Protein 3BC9 (pdb70)

Solvent-accessible surface area: 23347 Å² total; per-residue (Å²): 123,20,108,50,97,98,14,121,13,67,82,26,22,36,15,52,89,119,46,86,68,0,35,0,26,0,35,28,65,10,96,133,11,66,110,33,20,0,14,7,32,54,90,122,49,77,49,150,53,32,74,101,77,51,105,42,43,84,0,26,0,53,92,25,94,4,81,39,10,18,2,1,88,0,38,9,57,2,29,2,95,144,107,59,129,43,137,18,116,2,20,6,4,0,60,22,60,122,56,10,143,11,71,133,175,93,26,26,113,2,5,0,1,0,0,0,78,17,1,53,62,63,127,36,32,105,121,36,85,67,3,31,49,0,0,60,14,0,19,116,32,0,72,86,1,33,158,20,9,4,30,2,0,8,0,0,1,0,3,0,2,88,48,3,77,150,16,12,2,30,9,0,3,0,2,13,0,0,1,60,20,100,10,68,80,16,70,57,5,14,3,0,48,19,44,47,0,66,82,0,1,90,22,0,50,123,38,124,1,104,0,17,1,0,0,0,3,2,4,10,39,17,10,51,90,27,44,71,16,57,1,19,133,125,6,168,39,49,59,30,90,134,0,54,0,104,0,0,0,68,5,89,33,7,135,43,82,87,13,136,41,74,5,63,6,107,8,0,0,0,7,48,88,4,37,117,45,121,87,88,16,32,2,10,2,51,156,31,60,47,7,137,16,58,47,236,75,49,2,28,76,81,10,3,0,2,6,8,70,32,128,54,0,18,84,14,1,18,77,0,0,48,22,0,0,66,104,12,54,0,10,0,0,2,1,14,7,1,34,26,4,1,48,90,4,1,45,94,0,1,43,26,0,32,124,48,28,168,72,125,5,20,0,5,0,16,0,66,10,82,80,42,92,54,0,57,18,3,5,89,49,10,52,11,118,51,0,68,0,6,0,1,6,0,4,43,23,2,47,68,2,22,138,33,13,124,0,22,75,0,91,112,14,4,0,1,33,10,110,59,31,47,119,59,0,0,2,3,0,2,4,3,19,0,10,30,82,148,58,45,149,37,65,25,3,148,12,22,16,48,0,1,0,0,1,2,0,0,7,38,61,15,15,1,2,0,1,0,0,0,6,29,19,111,135,21,86,136,13,0,38,34,0,2,38,0,10,64,52,2,0,4,12,74,30,72,46,11,140,48,27,50,41,55,3,0,0,5,0,11,22,4,45,139,130,19,93,17,4,0,1,0,0,0,1,0,9,6,101,87,54,70,80,17,34,32,134,2,35,1,90,30,71,103,29,66,1,7,0,11,1,7,23,5,62,76,41,10,96,5,48,87,117,0,70,2,61,0,39,0,30,38,27,84,93,81,0,11,0,0,0,0,3,20,170

InterPro domains:
  IPR006047 Glycosyl hydrolase family 13, catalytic domain [PF00128] (181-505)
  IPR006047 Glycosyl hydrolase family 13, catalytic domain [SM00642] (147-525)
  IPR013780 Glycosyl hydrolase, all-beta [G3DSA:2.60.40.1180] (532-623)
  IPR014755 Copper resistance protein CopC/internalin, immunoglobulin-like [G3DSA:2.60.40.1220] (41-133)
  IPR015237 Alpha-amylase C-terminal, prokaryotic [PF09154] (567-619)
  IPR017853 Glycoside hydrolase superfamily [SSF51445] (147-510)

Structure (mmCIF, N/CA/C/O backbone):
data_3BC9
#
_entry.id   3BC9
#
_cell.length_a   227.850
_cell.length_b   77.240
_cell.length_c   50.380
_cell.angle_alpha   90.00
_cell.angle_beta   98.63
_cell.angle_gamma   90.00
#
_symmetry.space_group_name_H-M   'C 1 2 1'
#
loop_
_entity.id
_entity.type
_entity.pdbx_description
1 polymer 'Alpha amylase, catalytic region'
2 branched alpha-D-quinovopyranose-(1-4)-alpha-D-glucopyranose
3 branched 4,6-dideoxy-alpha-D-xylo-hexopyranose-(1-4)-alpha-D-glucopyranose
4 branched 4,6-dideoxy-alpha-D-xylo-hexopyranose-(1-4)-alpha-D-glucopyranose-(1-4)-beta-D-glucopyranose
5 branched 4,6-dideoxy-4-{[(1S,4R,5S,6S)-4,5,6-trihydroxy-3-(hydroxymethyl)cyclohex-2-en-1-yl]amino}-alpha-D-glucopyranose-(1-4)-alpha-D-glucopyranose-(1-4)-alpha-D-glucopyranose
6 non-polymer 'CALCIUM ION'
7 non-polymer 'SODIUM ION'
8 non-polymer 6-AMINO-4-HYDROXYMETHYL-CYCLOHEX-4-ENE-1,2,3-TRIOL
9 non-polymer alpha-D-glucopyranose
10 water water
#
loop_
_atom_site.group_PDB
_atom_site.id
_atom_site.type_symbol
_atom_site.label_atom_id
_atom_site.label_alt_id
_atom_site.label_comp_id
_atom_site.label_asym_id
_atom_site.label_entity_id
_atom_site.label_seq_id
_atom_site.pdbx_PDB_ins_code
_atom_site.Cartn_x
_atom_site.Cartn_y
_atom_site.Cartn_z
_atom_site.occupancy
_atom_site.B_iso_or_equiv
_atom_site.auth_seq_id
_atom_site.auth_comp_id
_atom_site.auth_asym_id
_atom_site.auth_atom_id
_atom_site.pdbx_PDB_model_num
ATOM 1 N N . SER A 1 15 ? -8.030 14.654 27.763 1.00 30.11 15 SER A N 1
ATOM 2 C CA . SER A 1 15 ? -8.206 13.240 27.417 1.00 28.43 15 SER A CA 1
ATOM 3 C C . SER A 1 15 ? -7.358 12.353 28.324 1.00 25.66 15 SER A C 1
ATOM 4 O O . SER A 1 15 ? -6.315 12.784 28.768 1.00 25.70 15 SER A O 1
ATOM 7 N N . LEU A 1 16 ? -7.842 11.138 28.598 1.00 24.36 16 LEU A N 1
ATOM 8 C CA . LEU A 1 16 ? -7.142 10.175 29.457 1.00 22.43 16 LEU A CA 1
ATOM 9 C C . LEU A 1 16 ? -6.337 9.203 28.542 1.00 22.55 16 LEU A C 1
ATOM 10 O O . LEU A 1 16 ? -6.904 8.474 27.742 1.00 23.55 16 LEU A O 1
ATOM 15 N N . PHE A 1 17 ? -5.029 9.156 28.744 1.00 21.58 17 PHE A N 1
ATOM 16 C CA . PHE A 1 17 ? -4.163 8.261 28.045 1.00 20.59 17 PHE A CA 1
ATOM 17 C C . PHE A 1 17 ? -2.965 7.994 28.925 1.00 20.76 17 PHE A C 1
ATOM 18 O O . PHE A 1 17 ? -2.713 8.724 29.910 1.00 20.86 17 PHE A O 1
ATOM 26 N N . LEU A 1 18 ? -2.204 6.964 28.551 1.00 19.35 18 LEU A N 1
ATOM 27 C CA . LEU A 1 18 ? -0.976 6.649 29.261 1.00 19.03 18 LEU A CA 1
ATOM 28 C C . LEU A 1 18 ? 0.152 7.489 28.678 1.00 19.84 18 LEU A C 1
ATOM 29 O O . LEU A 1 18 ? 0.415 7.419 27.479 1.00 20.72 18 LEU A O 1
ATOM 34 N N . ILE A 1 19 ? 0.830 8.266 29.503 1.00 19.50 19 ILE A N 1
ATOM 35 C CA . ILE A 1 19 ? 1.961 9.058 29.078 1.00 22.41 19 ILE A CA 1
ATOM 36 C C . ILE A 1 19 ? 3.213 8.215 28.938 1.00 23.84 19 ILE A C 1
ATOM 37 O O . ILE A 1 19 ? 3.947 8.287 27.927 1.00 25.93 19 ILE A O 1
ATOM 42 N N . GLU A 1 20 ? 3.516 7.443 29.959 1.00 23.69 20 GLU A N 1
ATOM 43 C CA . GLU A 1 20 ? 4.655 6.586 29.923 1.00 24.58 20 GLU A CA 1
ATOM 44 C C . GLU A 1 20 ? 4.524 5.499 30.980 1.00 22.42 20 GLU A C 1
ATOM 45 O O . GLU A 1 20 ? 3.637 5.529 31.846 1.00 21.96 20 GLU A O 1
ATOM 51 N N . SER A 1 21 ? 5.353 4.478 30.837 1.00 22.34 21 SER A N 1
ATOM 52 C CA . SER A 1 21 ? 5.456 3.410 31.821 1.00 21.49 21 SER A CA 1
ATOM 53 C C . SER A 1 21 ? 6.885 3.030 32.060 1.00 22.90 21 SER A C 1
ATOM 54 O O . SER A 1 21 ? 7.725 3.207 31.161 1.00 22.51 21 SER A O 1
ATOM 57 N N . GLU A 1 22 ? 7.151 2.504 33.268 1.00 22.43 22 GLU A N 1
ATOM 58 C CA . GLU A 1 22 ? 8.452 1.938 33.628 1.00 24.06 22 GLU A CA 1
ATOM 59 C C . GLU A 1 22 ? 8.140 0.550 34.109 1.00 23.59 22 GLU A C 1
ATOM 60 O O . GLU A 1 22 ? 7.542 0.405 35.159 1.00 23.44 22 GLU A O 1
ATOM 66 N N . PRO A 1 23 ? 8.517 -0.487 33.357 1.00 22.98 23 PRO A N 1
ATOM 67 C CA . PRO A 1 23 ? 9.247 -0.455 32.078 1.00 22.89 23 PRO A CA 1
ATOM 68 C C . PRO A 1 23 ? 8.352 0.009 30.939 1.00 22.78 23 PRO A C 1
ATOM 69 O O . PRO A 1 23 ? 7.102 -0.025 31.041 1.00 20.63 23 PRO A O 1
ATOM 73 N N . SER A 1 24 ? 8.981 0.435 29.855 1.00 23.11 24 SER A N 1
ATOM 74 C CA . SER A 1 24 ? 8.256 0.739 28.641 1.00 22.78 24 SER A CA 1
ATOM 75 C C . SER A 1 24 ? 7.777 -0.526 27.985 1.00 20.92 24 SER A C 1
ATOM 76 O O . SER A 1 24 ? 8.429 -1.566 28.087 1.00 21.21 24 SER A O 1
ATOM 79 N N . THR A 1 25 ? 6.654 -0.468 27.280 1.00 19.72 25 THR A N 1
ATOM 80 C CA . THR A 1 25 ? 6.203 -1.668 26.631 1.00 19.20 25 THR A CA 1
ATOM 81 C C . THR A 1 25 ? 7.283 -2.184 25.666 1.00 19.78 25 THR A C 1
ATOM 82 O O . THR A 1 25 ? 7.935 -1.388 24.976 1.00 21.69 25 THR A O 1
ATOM 86 N N . GLY A 1 26 ? 7.427 -3.492 25.646 1.00 17.92 26 GLY A N 1
ATOM 87 C CA . GLY A 1 26 ? 8.416 -4.129 24.815 1.00 19.05 26 GLY A CA 1
ATOM 88 C C . GLY A 1 26 ? 9.778 -4.301 25.452 1.00 18.89 26 GLY A C 1
ATOM 89 O O . GLY A 1 26 ? 10.652 -4.973 24.871 1.00 20.84 26 GLY A O 1
ATOM 90 N N . ALA A 1 27 ? 9.986 -3.755 26.628 1.00 16.86 27 ALA A N 1
ATOM 91 C CA . ALA A 1 27 ? 11.278 -3.900 27.308 1.00 16.95 27 ALA A CA 1
ATOM 92 C C . ALA A 1 27 ? 11.668 -5.265 27.752 1.00 16.79 27 ALA A C 1
ATOM 93 O O . ALA A 1 27 ? 10.820 -6.066 27.988 1.00 17.72 27 ALA A O 1
ATOM 95 N N . SER A 1 28 ? 12.982 -5.538 27.872 1.00 15.81 28 SER A N 1
ATOM 96 C CA . SER A 1 28 ? 13.471 -6.680 28.620 1.00 16.05 28 SER A CA 1
ATOM 97 C C . SER A 1 28 ? 13.964 -6.193 29.992 1.00 17.41 28 SER A C 1
ATOM 98 O O . SER A 1 28 ? 14.679 -5.200 30.101 1.00 20.07 28 SER A O 1
ATOM 101 N N . VAL A 1 29 ? 13.518 -6.895 31.030 1.00 15.72 29 VAL A N 1
ATOM 102 C CA . VAL A 1 29 ? 13.747 -6.464 32.418 1.00 15.71 29 VAL A CA 1
ATOM 103 C C . VAL A 1 29 ? 14.371 -7.575 33.234 1.00 15.48 29 VAL A C 1
ATOM 104 O O . VAL A 1 29 ? 14.274 -8.744 32.943 1.00 15.42 29 VAL A O 1
ATOM 108 N N . SER A 1 30 ? 15.037 -7.184 34.313 1.00 16.76 30 SER A N 1
ATOM 109 C CA . SER A 1 30 ? 15.566 -8.137 35.259 1.00 16.98 30 SER A CA 1
ATOM 110 C C . SER A 1 30 ? 14.454 -8.807 36.051 1.00 16.89 30 SER A C 1
ATOM 111 O O . SER A 1 30 ? 13.462 -8.177 36.377 1.00 17.20 30 SER A O 1
ATOM 114 N N . LYS A 1 31 ? 14.643 -10.068 36.384 1.00 15.01 31 LYS A N 1
ATOM 115 C CA . LYS A 1 31 ? 13.699 -10.749 37.318 1.00 17.50 31 LYS A CA 1
ATOM 116 C C . LYS A 1 31 ? 13.640 -10.064 38.680 1.00 17.48 31 LYS A C 1
ATOM 117 O O . LYS A 1 31 ? 12.688 -10.274 39.428 1.00 17.31 31 LYS A O 1
ATOM 123 N N . ASN A 1 32 ? 14.635 -9.246 38.999 1.00 17.24 32 ASN A N 1
ATOM 124 C CA . ASN A 1 32 ? 14.652 -8.496 40.249 1.00 18.54 32 ASN A CA 1
ATOM 125 C C . ASN A 1 32 ? 13.751 -7.292 40.249 1.00 18.14 32 ASN A C 1
ATOM 126 O O . ASN A 1 32 ? 13.573 -6.633 41.277 1.00 18.76 32 ASN A O 1
ATOM 131 N N . LEU A 1 33 ? 13.114 -6.980 39.114 1.00 18.12 33 LEU A N 1
ATOM 132 C CA . LEU A 1 33 ? 12.224 -5.818 39.046 1.00 18.51 33 LEU A CA 1
ATOM 133 C C . LEU A 1 33 ? 11.132 -5.971 40.118 1.00 17.52 33 LEU A C 1
ATOM 134 O O . LEU A 1 33 ? 10.566 -7.038 40.257 1.00 18.14 33 LEU A O 1
ATOM 139 N N . THR A 1 34 ? 10.897 -4.931 40.911 1.00 17.76 34 THR A N 1
ATOM 140 C CA . THR A 1 34 ? 9.873 -5.048 42.005 1.00 18.57 34 THR A CA 1
ATOM 141 C C . THR A 1 34 ? 8.606 -4.276 41.737 1.00 19.03 34 THR A C 1
ATOM 142 O O . THR A 1 34 ? 7.575 -4.587 42.353 1.00 20.07 34 THR A O 1
ATOM 146 N N . GLU A 1 35 ? 8.621 -3.295 40.839 1.00 18.68 35 GLU A N 1
ATOM 147 C CA . GLU A 1 35 ? 7.390 -2.565 40.584 1.00 18.80 35 GLU A CA 1
ATOM 148 C C . GLU A 1 35 ? 7.299 -2.119 39.125 1.00 17.89 35 GLU A C 1
ATOM 149 O O . GLU A 1 35 ? 8.302 -1.988 38.452 1.00 19.33 35 GLU A O 1
ATOM 155 N N . ILE A 1 36 ? 6.070 -1.949 38.663 1.00 16.42 36 ILE A N 1
ATOM 156 C CA . ILE A 1 36 ? 5.731 -1.370 37.380 1.00 17.26 36 ILE A CA 1
ATOM 157 C C . ILE A 1 36 ? 5.074 -0.047 37.725 1.00 18.46 36 ILE A C 1
ATOM 158 O O . ILE A 1 36 ? 4.193 0.000 38.581 1.00 19.59 36 ILE A O 1
ATOM 163 N N . ILE A 1 37 ? 5.491 1.016 37.044 1.00 18.81 37 ILE A N 1
ATOM 164 C CA . ILE A 1 37 ? 4.934 2.354 37.209 1.00 20.23 37 ILE A CA 1
ATOM 165 C C . ILE A 1 37 ? 4.206 2.745 35.921 1.00 19.60 37 ILE A C 1
ATOM 166 O O . ILE A 1 37 ? 4.800 2.687 34.849 1.00 19.79 37 ILE A O 1
ATOM 171 N N . LEU A 1 38 ? 2.926 3.097 36.062 1.00 18.44 38 LEU A N 1
ATOM 172 C CA . LEU A 1 38 ? 2.122 3.657 34.963 1.00 19.57 38 LEU A CA 1
ATOM 173 C C . LEU A 1 38 ? 1.881 5.145 35.277 1.00 19.46 38 LEU A C 1
ATOM 174 O O . LEU A 1 38 ? 1.474 5.511 36.386 1.00 19.99 38 LEU A O 1
ATOM 179 N N . ILE A 1 39 ? 2.098 6.020 34.307 1.00 19.81 39 ILE A N 1
ATOM 180 C CA . ILE A 1 39 ? 1.884 7.425 34.443 1.00 20.93 39 ILE A CA 1
ATOM 181 C C . ILE A 1 39 ? 0.828 7.809 33.428 1.00 20.11 39 ILE A C 1
ATOM 182 O O . ILE A 1 39 ? 1.043 7.661 32.218 1.00 20.60 39 ILE A O 1
ATOM 187 N N . PHE A 1 40 ? -0.287 8.325 33.930 1.00 20.38 40 PHE A N 1
ATOM 188 C CA . PHE A 1 40 ? -1.428 8.759 33.138 1.00 20.17 40 PHE A CA 1
ATOM 189 C C . PHE A 1 40 ? -1.517 10.270 32.991 1.00 20.86 40 PHE A C 1
ATOM 190 O O . PHE A 1 40 ? -0.910 11.032 33.742 1.00 21.47 40 PHE A O 1
ATOM 198 N N . SER A 1 41 ? -2.297 10.695 32.006 1.00 20.65 41 SER A N 1
ATOM 199 C CA . SER A 1 41 ? -2.423 12.097 31.666 1.00 21.88 41 SER A CA 1
ATOM 200 C C . SER A 1 41 ? -3.243 12.875 32.685 1.00 22.86 41 SER A C 1
ATOM 201 O O . SER A 1 41 ? -3.117 14.106 32.759 1.00 25.44 41 SER A O 1
ATOM 204 N N . ASN A 1 42 ? -4.123 12.195 33.413 1.00 21.93 42 ASN A N 1
ATOM 205 C CA . ASN A 1 42 ? -4.977 12.817 34.449 1.00 23.55 42 ASN A CA 1
ATOM 206 C C . ASN A 1 42 ? -4.822 12.024 35.743 1.00 22.47 42 ASN A C 1
ATOM 207 O O . ASN A 1 42 ? -4.388 10.855 35.751 1.00 23.35 42 ASN A O 1
ATOM 212 N N . ASP A 1 43 ? -5.192 12.654 36.858 1.00 21.89 43 ASP A N 1
ATOM 213 C CA . ASP A 1 43 ? -5.213 11.971 38.115 1.00 22.93 43 ASP A CA 1
ATOM 214 C C . ASP A 1 43 ? -6.214 10.818 38.053 1.00 21.30 43 ASP A C 1
ATOM 215 O O . ASP A 1 43 ? -7.277 10.928 37.454 1.00 23.45 43 ASP A O 1
ATOM 220 N N . ILE A 1 44 ? -5.897 9.737 38.721 1.00 21.50 44 ILE A N 1
ATOM 221 C CA . ILE A 1 44 ? -6.673 8.499 38.677 1.00 21.49 44 ILE A CA 1
ATOM 222 C C . ILE A 1 44 ? -7.459 8.354 39.973 1.00 21.73 44 ILE A C 1
ATOM 223 O O . ILE A 1 44 ? -6.902 8.491 41.066 1.00 24.09 44 ILE A O 1
ATOM 228 N N . ASN A 1 45 ? -8.758 8.082 39.834 1.00 22.80 45 ASN A N 1
ATOM 229 C CA . ASN A 1 45 ? -9.643 7.886 40.946 1.00 23.50 45 ASN A CA 1
ATOM 230 C C . ASN A 1 45 ? -9.694 6.422 41.333 1.00 23.02 45 ASN A C 1
ATOM 231 O O . ASN A 1 45 ? -9.643 6.103 42.521 1.00 25.74 45 ASN A O 1
ATOM 236 N N . LYS A 1 46 ? -9.783 5.512 40.356 1.00 23.07 46 LYS A N 1
ATOM 237 C CA . LYS A 1 46 ? -9.916 4.075 40.644 1.00 23.68 46 LYS A CA 1
ATOM 238 C C . LYS A 1 46 ? -9.102 3.257 39.629 1.00 22.01 46 LYS A C 1
ATOM 239 O O . LYS A 1 46 ? -9.063 3.585 38.455 1.00 21.95 46 LYS A O 1
ATOM 245 N N . VAL A 1 47 ? -8.508 2.175 40.100 1.00 22.29 47 VAL A N 1
ATOM 246 C CA . VAL A 1 47 ? -8.092 1.104 39.245 1.00 22.37 47 VAL A CA 1
ATOM 247 C C . VAL A 1 47 ? -9.173 0.055 39.308 1.00 23.45 47 VAL A C 1
ATOM 248 O O . VAL A 1 47 ? -9.375 -0.607 40.351 1.00 25.62 47 VAL A O 1
ATOM 252 N N . SER A 1 48 ? -9.947 -0.067 38.244 1.00 22.82 48 SER A N 1
ATOM 253 C CA . SER A 1 48 ? -11.055 -0.991 38.210 1.00 23.96 48 SER A CA 1
ATOM 254 C C . SER A 1 48 ? -10.643 -2.445 38.038 1.00 23.41 48 SER A C 1
ATOM 255 O O . SER A 1 48 ? -11.174 -3.322 38.720 1.00 22.54 48 SER A O 1
ATOM 258 N N . GLN A 1 49 ? -9.622 -2.662 37.180 1.00 19.79 49 GLN A N 1
ATOM 259 C CA . GLN A 1 49 ? -9.209 -4.012 36.830 1.00 21.06 49 GLN A CA 1
ATOM 260 C C . GLN A 1 49 ? -7.719 -3.961 36.605 1.00 19.55 49 GLN A C 1
ATOM 261 O O . GLN A 1 49 ? -7.227 -2.984 36.100 1.00 18.60 49 GLN A O 1
ATOM 267 N N . LEU A 1 50 ? -7.043 -5.028 37.025 1.00 19.44 50 LEU A N 1
ATOM 268 C CA . LEU A 1 50 ? -5.583 -5.121 36.882 1.00 19.43 50 LEU A CA 1
ATOM 269 C C . LEU A 1 50 ? -5.198 -6.552 36.869 1.00 18.58 50 LEU A C 1
ATOM 270 O O . LEU A 1 50 ? -5.610 -7.295 37.751 1.00 19.14 50 LEU A O 1
ATOM 275 N N . ALA A 1 51 ? -4.374 -6.956 35.908 1.00 16.34 51 ALA A N 1
ATOM 276 C CA . ALA A 1 51 ? -3.887 -8.338 35.866 1.00 16.12 51 ALA A CA 1
ATOM 277 C C . ALA A 1 51 ? -2.469 -8.314 35.318 1.00 15.08 51 ALA A C 1
ATOM 278 O O . ALA A 1 51 ? -2.149 -7.509 34.436 1.00 17.79 51 ALA A O 1
ATOM 280 N N . LEU A 1 52 ? -1.638 -9.160 35.884 1.00 16.16 52 LEU A N 1
ATOM 281 C CA . LEU A 1 52 ? -0.285 -9.457 35.328 1.00 15.12 52 LEU A CA 1
ATOM 282 C C . LEU A 1 52 ? -0.348 -10.864 34.870 1.00 16.15 52 LEU A C 1
ATOM 283 O O . LEU A 1 52 ? -0.478 -11.787 35.663 1.00 17.60 52 LEU A O 1
ATOM 288 N N . THR A 1 53 ? -0.253 -11.051 33.561 1.00 16.68 53 THR A N 1
ATOM 289 C CA . THR A 1 53 ? -0.462 -12.313 32.967 1.00 16.36 53 THR A CA 1
ATOM 290 C C . THR A 1 53 ? 0.816 -12.883 32.367 1.00 16.57 53 THR A C 1
ATOM 291 O O . THR A 1 53 ? 1.431 -12.212 31.575 1.00 17.31 53 THR A O 1
ATOM 295 N N . ASP A 1 54 ? 1.133 -14.099 32.744 1.00 18.63 54 ASP A N 1
ATOM 296 C CA . ASP A 1 54 ? 2.168 -14.896 32.082 1.00 19.49 54 ASP A CA 1
ATOM 297 C C . ASP A 1 54 ? 1.585 -15.398 30.781 1.00 20.41 54 ASP A C 1
ATOM 298 O O . ASP A 1 54 ? 0.646 -16.225 30.760 1.00 21.28 54 ASP A O 1
ATOM 303 N N . LEU A 1 55 ? 2.123 -14.892 29.678 1.00 20.38 55 LEU A N 1
ATOM 304 C CA . LEU A 1 55 ? 1.536 -15.126 28.369 1.00 21.05 55 LEU A CA 1
ATOM 305 C C . LEU A 1 55 ? 1.823 -16.452 27.780 1.00 22.89 55 LEU A C 1
ATOM 306 O O . LEU A 1 55 ? 1.139 -16.853 26.826 1.00 26.00 55 LEU A O 1
ATOM 311 N N . ILE A 1 56 ? 2.774 -17.175 28.314 1.00 23.25 56 ILE A N 1
ATOM 312 C CA . ILE A 1 56 ? 3.119 -18.456 27.751 1.00 26.13 56 ILE A CA 1
ATOM 313 C C . ILE A 1 56 ? 2.175 -19.506 28.332 1.00 27.31 56 ILE A C 1
ATOM 314 O O . ILE A 1 56 ? 1.649 -20.367 27.590 1.00 29.68 56 ILE A O 1
ATOM 319 N N . THR A 1 57 ? 1.920 -19.423 29.632 1.00 28.29 57 THR A N 1
ATOM 320 C CA . THR A 1 57 ? 0.995 -20.364 30.297 1.00 29.40 57 THR A CA 1
ATOM 321 C C . THR A 1 57 ? -0.442 -19.864 30.359 1.00 28.88 57 THR A C 1
ATOM 322 O O . THR A 1 57 ? -1.342 -20.621 30.760 1.00 29.66 57 THR A O 1
ATOM 326 N N . ASP A 1 58 ? -0.662 -18.610 29.997 1.00 26.93 58 ASP A N 1
ATOM 327 C CA . ASP A 1 58 ? -1.951 -17.960 30.078 1.00 28.02 58 ASP A CA 1
ATOM 328 C C . ASP A 1 58 ? -2.497 -17.986 31.505 1.00 28.27 58 ASP A C 1
ATOM 329 O O . ASP A 1 58 ? -3.649 -18.394 31.743 1.00 30.14 58 ASP A O 1
ATOM 334 N N . SER A 1 59 ? -1.677 -17.541 32.444 1.00 26.16 59 SER A N 1
ATOM 335 C CA . SER A 1 59 ? -2.049 -17.515 33.876 1.00 26.61 59 SER A CA 1
ATOM 336 C C . SER A 1 59 ? -1.913 -16.118 34.455 1.00 24.18 59 SER A C 1
ATOM 337 O O . SER A 1 59 ? -0.869 -15.471 34.285 1.00 23.50 59 SER A O 1
ATOM 340 N N . ASP A 1 60 ? -2.918 -15.659 35.211 1.00 22.36 60 ASP A N 1
ATOM 341 C CA . ASP A 1 60 ? -2.834 -14.383 35.891 1.00 22.15 60 ASP A CA 1
ATOM 342 C C . ASP A 1 60 ? -2.122 -14.620 37.232 1.00 21.42 60 ASP A C 1
ATOM 343 O O . ASP A 1 60 ? -2.460 -15.519 37.960 1.00 22.81 60 ASP A O 1
ATOM 348 N N A ILE A 1 61 ? -1.175 -13.763 37.562 0.50 20.73 61 ILE A N 1
ATOM 349 N N B ILE A 1 61 ? -1.128 -13.798 37.538 0.50 20.67 61 ILE A N 1
ATOM 350 C CA A ILE A 1 61 ? -0.412 -13.880 38.802 0.50 20.71 61 ILE A CA 1
ATOM 351 C CA B ILE A 1 61 ? -0.436 -13.840 38.833 0.50 20.56 61 ILE A CA 1
ATOM 352 C C A ILE A 1 61 ? -1.292 -13.382 39.945 0.50 20.95 61 ILE A C 1
ATOM 353 C C B ILE A 1 61 ? -1.402 -13.419 39.913 0.50 20.88 61 ILE A C 1
ATOM 354 O O A ILE A 1 61 ? -1.748 -12.241 39.932 0.50 20.24 61 ILE A O 1
ATOM 355 O O B ILE A 1 61 ? -2.020 -12.371 39.835 0.50 20.49 61 ILE A O 1
ATOM 364 N N . GLN A 1 62 ? -1.514 -14.246 40.939 1.00 20.55 62 GLN A N 1
ATOM 365 C CA . GLN A 1 62 ? -2.360 -13.912 42.080 1.00 21.50 62 GLN A CA 1
ATOM 366 C C . GLN A 1 62 ? -1.612 -13.019 43.094 1.00 21.78 62 GLN A C 1
ATOM 367 O O . GLN A 1 62 ? -0.395 -13.133 43.251 1.00 23.42 62 GLN A O 1
ATOM 373 N N . GLY A 1 63 ? -2.329 -12.135 43.749 1.00 21.92 63 GLY A N 1
ATOM 374 C CA . GLY A 1 63 ? -1.761 -11.387 44.858 1.00 22.22 63 GLY A CA 1
ATOM 375 C C . GLY A 1 63 ? -1.050 -10.097 44.483 1.00 21.93 63 GLY A C 1
ATOM 376 O O . GLY A 1 63 ? -0.484 -9.437 45.358 1.00 21.79 63 GLY A O 1
ATOM 377 N N . ILE A 1 64 ? -1.128 -9.633 43.222 1.00 21.31 64 ILE A N 1
ATOM 378 C CA . ILE A 1 64 ? -0.520 -8.374 42.876 1.00 20.94 64 ILE A CA 1
ATOM 379 C C . ILE A 1 64 ? -1.240 -7.245 43.585 1.00 19.70 64 ILE A C 1
ATOM 380 O O . ILE A 1 64 ? -2.433 -7.361 43.926 1.00 20.63 64 ILE A O 1
ATOM 385 N N A ASP A 1 65 ? -0.494 -6.185 43.899 0.50 19.38 65 ASP A N 1
ATOM 386 N N B ASP A 1 65 ? -0.531 -6.142 43.760 0.50 18.95 65 ASP A N 1
ATOM 387 C CA A ASP A 1 65 ? -1.008 -4.995 44.581 0.50 19.29 65 ASP A CA 1
ATOM 388 C CA B ASP A 1 65 ? -1.017 -5.027 44.518 0.50 18.45 65 ASP A CA 1
ATOM 389 C C A ASP A 1 65 ? -0.794 -3.772 43.732 0.50 18.73 65 ASP A C 1
ATOM 390 C C B ASP A 1 65 ? -0.754 -3.747 43.758 0.50 18.23 65 ASP A C 1
ATOM 391 O O A ASP A 1 65 ? 0.041 -3.784 42.817 0.50 17.87 65 ASP A O 1
ATOM 392 O O B ASP A 1 65 ? 0.119 -3.710 42.883 0.50 17.48 65 ASP A O 1
ATOM 401 N N . TYR A 1 66 ? -1.532 -2.704 44.035 1.00 19.67 66 TYR A N 1
ATOM 402 C CA . TYR A 1 66 ? -1.307 -1.413 43.444 1.00 20.11 66 TYR A CA 1
ATOM 403 C C . TYR A 1 66 ? -1.517 -0.310 44.439 1.00 22.07 66 TYR A C 1
ATOM 404 O O . TYR A 1 66 ? -2.192 -0.485 45.464 1.00 23.03 66 TYR A O 1
ATOM 413 N N . ASN A 1 67 ? -0.958 0.838 44.104 1.00 22.62 67 ASN A N 1
ATOM 414 C CA . ASN A 1 67 ? -1.181 2.064 44.857 1.00 23.73 67 ASN A CA 1
ATOM 415 C C . ASN A 1 67 ? -1.327 3.202 43.851 1.00 22.79 67 ASN A C 1
ATOM 416 O O . ASN A 1 67 ? -0.598 3.236 42.869 1.00 24.46 67 ASN A O 1
ATOM 421 N N . ILE A 1 68 ? -2.263 4.112 44.105 1.00 23.08 68 ILE A N 1
ATOM 422 C CA . ILE A 1 68 ? -2.456 5.299 43.297 1.00 21.87 68 ILE A CA 1
ATOM 423 C C . ILE A 1 68 ? -1.851 6.494 43.981 1.00 24.15 68 ILE A C 1
ATOM 424 O O . ILE A 1 68 ? -2.098 6.703 45.181 1.00 24.56 68 ILE A O 1
ATOM 429 N N . GLU A 1 69 ? -1.056 7.254 43.242 1.00 24.35 69 GLU A N 1
ATOM 430 C CA . GLU A 1 69 ? -0.426 8.476 43.724 1.00 26.23 69 GLU A CA 1
ATOM 431 C C . GLU A 1 69 ? -0.623 9.534 42.667 1.00 25.23 69 GLU A C 1
ATOM 432 O O . GLU A 1 69 ? 0.199 9.667 41.767 1.00 26.99 69 GLU A O 1
ATOM 438 N N . GLY A 1 70 ? -1.718 10.266 42.728 1.00 25.25 70 GLY A N 1
ATOM 439 C CA . GLY A 1 70 ? -1.998 11.299 41.721 1.00 24.49 70 GLY A CA 1
ATOM 440 C C . GLY A 1 70 ? -2.334 10.622 40.397 1.00 23.63 70 GLY A C 1
ATOM 441 O O . GLY A 1 70 ? -3.309 9.872 40.294 1.00 24.31 70 GLY A O 1
ATOM 442 N N . ASN A 1 71 ? -1.517 10.897 39.389 1.00 24.05 71 ASN A N 1
ATOM 443 C CA . ASN A 1 71 ? -1.671 10.301 38.064 1.00 22.32 71 ASN A CA 1
ATOM 444 C C . ASN A 1 71 ? -0.796 9.080 37.850 1.00 23.14 71 ASN A C 1
ATOM 445 O O . ASN A 1 71 ? -0.747 8.548 36.738 1.00 21.66 71 ASN A O 1
ATOM 450 N N . LYS A 1 72 ? -0.146 8.591 38.911 1.00 23.54 72 LYS A N 1
ATOM 451 C CA . LYS A 1 72 ? 0.702 7.407 38.828 1.00 23.73 72 LYS A CA 1
ATOM 452 C C . LYS A 1 72 ? 0.057 6.198 39.510 1.00 22.63 72 LYS A C 1
ATOM 453 O O . LYS A 1 72 ? -0.588 6.320 40.570 1.00 23.50 72 LYS A O 1
ATOM 459 N N . VAL A 1 73 ? 0.227 5.037 38.905 1.00 20.44 73 VAL A N 1
ATOM 460 C CA . VAL A 1 73 ? -0.189 3.800 39.511 1.00 19.59 73 VAL A CA 1
ATOM 461 C C . VAL A 1 73 ? 1.050 2.952 39.623 1.00 19.88 73 VAL A C 1
ATOM 462 O O . VAL A 1 73 ? 1.759 2.733 38.648 1.00 19.26 73 VAL A O 1
ATOM 466 N N . ILE A 1 74 ? 1.333 2.482 40.830 1.00 20.23 74 ILE A N 1
ATOM 467 C CA . ILE A 1 74 ? 2.465 1.647 41.084 1.00 19.94 74 ILE A CA 1
ATOM 468 C C . ILE A 1 74 ? 1.966 0.240 41.361 1.00 18.79 74 ILE A C 1
ATOM 469 O O . ILE A 1 74 ? 1.119 0.040 42.265 1.00 19.04 74 ILE A O 1
ATOM 474 N N . ILE A 1 75 ? 2.439 -0.752 40.610 1.00 17.69 75 ILE A N 1
ATOM 475 C CA . ILE A 1 75 ? 1.988 -2.125 40.723 1.00 17.15 75 ILE A CA 1
ATOM 476 C C . ILE A 1 75 ? 3.160 -2.949 41.207 1.00 16.36 75 ILE A C 1
ATOM 477 O O . ILE A 1 75 ? 4.262 -2.834 40.646 1.00 17.31 75 ILE A O 1
ATOM 482 N N . ASN A 1 76 ? 2.917 -3.781 42.210 1.00 15.07 76 ASN A N 1
ATOM 483 C CA . ASN A 1 76 ? 3.987 -4.609 42.764 1.00 15.64 76 ASN A CA 1
ATOM 484 C C . ASN A 1 76 ? 3.449 -5.851 43.387 1.00 15.94 76 ASN A C 1
ATOM 485 O O . ASN A 1 76 ? 2.333 -6.294 43.089 1.00 16.07 76 ASN A O 1
ATOM 490 N N . ASN A 1 77 ? 4.264 -6.456 44.243 1.00 15.59 77 ASN A N 1
ATOM 491 C CA . ASN A 1 77 ? 3.941 -7.705 44.906 1.00 15.77 77 ASN A CA 1
ATOM 492 C C . ASN A 1 77 ? 3.895 -8.929 43.987 1.00 16.17 77 ASN A C 1
ATOM 493 O O . ASN A 1 77 ? 3.038 -9.802 44.106 1.00 18.65 77 ASN A O 1
ATOM 498 N N . PHE A 1 78 ? 4.887 -9.017 43.093 1.00 15.72 78 PHE A N 1
ATOM 499 C CA . PHE A 1 78 ? 5.001 -10.132 42.162 1.00 16.42 78 PHE A CA 1
ATOM 500 C C . PHE A 1 78 ? 6.422 -10.618 42.031 1.00 16.59 78 PHE A C 1
ATOM 501 O O . PHE A 1 78 ? 7.324 -9.854 42.251 1.00 18.47 78 PHE A O 1
ATOM 509 N N . SER A 1 79 ? 6.557 -11.888 41.675 1.00 16.52 79 SER A N 1
ATOM 510 C CA . SER A 1 79 ? 7.842 -12.534 41.444 1.00 17.89 79 SER A CA 1
ATOM 511 C C . SER A 1 79 ? 7.936 -12.996 39.985 1.00 18.33 79 SER A C 1
ATOM 512 O O . SER A 1 79 ? 7.326 -13.967 39.591 1.00 19.52 79 SER A O 1
ATOM 515 N N . LEU A 1 80 ? 8.695 -12.259 39.213 1.00 16.91 80 LEU A N 1
ATOM 516 C CA . LEU A 1 80 ? 8.872 -12.542 37.780 1.00 17.98 80 LEU A CA 1
ATOM 517 C C . LEU A 1 80 ? 9.745 -13.731 37.519 1.00 17.76 80 LEU A C 1
ATOM 518 O O . LEU A 1 80 ? 10.722 -13.944 38.248 1.00 19.04 80 LEU A O 1
ATOM 523 N N . GLU A 1 81 ? 9.404 -14.514 36.502 1.00 18.09 81 GLU A N 1
ATOM 524 C CA . GLU A 1 81 ? 10.167 -15.707 36.114 1.00 19.73 81 GLU A CA 1
ATOM 525 C C . GLU A 1 81 ? 11.085 -15.346 34.928 1.00 18.86 81 GLU A C 1
ATOM 526 O O . GLU A 1 81 ? 10.620 -14.807 33.938 1.00 17.73 81 GLU A O 1
ATOM 532 N N . PRO A 1 82 ? 12.358 -15.656 35.024 1.00 19.48 82 PRO A N 1
ATOM 533 C CA . PRO A 1 82 ? 13.262 -15.435 33.894 1.00 18.69 82 PRO A CA 1
ATOM 534 C C . PRO A 1 82 ? 12.754 -16.114 32.610 1.00 18.65 82 PRO A C 1
ATOM 535 O O . PRO A 1 82 ? 12.285 -17.263 32.627 1.00 18.25 82 PRO A O 1
ATOM 539 N N . THR A 1 83 ? 12.940 -15.391 31.493 1.00 17.21 83 THR A N 1
ATOM 540 C CA . THR A 1 83 ? 12.573 -15.812 30.115 1.00 17.59 83 THR A CA 1
ATOM 541 C C . THR A 1 83 ? 11.105 -15.660 29.789 1.00 19.37 83 THR A C 1
ATOM 542 O O . THR A 1 83 ? 10.717 -15.845 28.647 1.00 20.15 83 THR A O 1
ATOM 546 N N A CYS A 1 84 ? 10.278 -15.305 30.763 0.50 18.89 84 CYS A N 1
ATOM 547 N N B CYS A 1 84 ? 10.283 -15.299 30.763 0.50 18.07 84 CYS A N 1
ATOM 548 C CA A CYS A 1 84 ? 8.848 -15.242 30.505 0.50 19.11 84 CYS A CA 1
ATOM 549 C CA B CYS A 1 84 ? 8.851 -15.254 30.524 0.50 17.56 84 CYS A CA 1
ATOM 550 C C A CYS A 1 84 ? 8.381 -13.899 29.952 0.50 17.92 84 CYS A C 1
ATOM 551 C C B CYS A 1 84 ? 8.378 -13.907 29.960 0.50 17.13 84 CYS A C 1
ATOM 552 O O A CYS A 1 84 ? 8.893 -12.859 30.317 0.50 16.60 84 CYS A O 1
ATOM 553 O O B CYS A 1 84 ? 8.889 -12.868 30.325 0.50 15.94 84 CYS A O 1
ATOM 558 N N . ASN A 1 85 ? 7.364 -13.961 29.081 1.00 16.94 85 ASN A N 1
ATOM 559 C CA . ASN A 1 85 ? 6.722 -12.823 28.506 1.00 16.92 85 ASN A CA 1
ATOM 560 C C . ASN A 1 85 ? 5.478 -12.526 29.359 1.00 16.50 85 ASN A C 1
ATOM 561 O O . ASN A 1 85 ? 4.722 -13.455 29.658 1.00 18.21 85 ASN A O 1
ATOM 566 N N . TYR A 1 86 ? 5.324 -11.280 29.738 1.00 14.33 86 TYR A N 1
ATOM 567 C CA . TYR A 1 86 ? 4.181 -10.860 30.575 1.00 15.01 86 TYR A CA 1
ATOM 568 C C . TYR A 1 86 ? 3.415 -9.763 29.922 1.00 15.05 86 TYR A C 1
ATOM 569 O O . TYR A 1 86 ? 3.956 -8.927 29.185 1.00 15.53 86 TYR A O 1
ATOM 578 N N . ARG A 1 87 ? 2.120 -9.676 30.299 1.00 15.66 87 ARG A N 1
ATOM 579 C CA . ARG A 1 87 ? 1.325 -8.526 29.968 1.00 15.57 87 ARG A CA 1
ATOM 580 C C . ARG A 1 87 ? 0.691 -7.972 31.251 1.00 15.50 87 ARG A C 1
ATOM 581 O O . ARG A 1 87 ? 0.079 -8.753 31.992 1.00 16.98 87 ARG A O 1
ATOM 589 N N . LEU A 1 88 ? 0.840 -6.692 31.480 1.00 15.08 88 LEU A N 1
ATOM 590 C CA . LEU A 1 88 ? 0.118 -5.981 32.549 1.00 15.89 88 LEU A CA 1
ATOM 591 C C . LEU A 1 88 ? -1.028 -5.242 31.908 1.00 15.55 88 LEU A C 1
ATOM 592 O O . LEU A 1 88 ? -0.802 -4.332 31.133 1.00 17.82 88 LEU A O 1
ATOM 597 N N . SER A 1 89 ? -2.244 -5.739 32.186 1.00 16.88 89 SER A N 1
ATOM 598 C CA . SER A 1 89 ? -3.497 -5.127 31.688 1.00 16.94 89 SER A CA 1
ATOM 599 C C . SER A 1 89 ? -4.183 -4.350 32.783 1.00 17.56 89 SER A C 1
ATOM 600 O O . SER A 1 89 ? -4.131 -4.712 33.934 1.00 17.87 89 SER A O 1
ATOM 603 N N . TYR A 1 90 ? -4.740 -3.215 32.405 1.00 16.96 90 TYR A N 1
ATOM 604 C CA . TYR A 1 90 ? -5.374 -2.318 33.371 1.00 17.31 90 TYR A CA 1
ATOM 605 C C . TYR A 1 90 ? -6.651 -1.706 32.787 1.00 17.18 90 TYR A C 1
ATOM 606 O O . TYR A 1 90 ? -6.787 -1.578 31.568 1.00 17.87 90 TYR A O 1
ATOM 615 N N . GLU A 1 91 ? -7.568 -1.348 33.687 1.00 17.26 91 GLU A N 1
ATOM 616 C CA . GLU A 1 91 ? -8.688 -0.478 33.375 1.00 19.07 91 GLU A CA 1
ATOM 617 C C . GLU A 1 91 ? -8.717 0.530 34.490 1.00 18.18 91 GLU A C 1
ATOM 618 O O . GLU A 1 91 ? -8.803 0.145 35.663 1.00 19.85 91 GLU A O 1
ATOM 624 N N . VAL A 1 92 ? -8.599 1.800 34.138 1.00 18.61 92 VAL A N 1
ATOM 625 C CA . VAL A 1 92 ? -8.556 2.855 35.136 1.00 19.71 92 VAL A CA 1
ATOM 626 C C . VAL A 1 92 ? -9.681 3.798 34.865 1.00 20.69 92 VAL A C 1
ATOM 627 O O . VAL A 1 92 ? -10.190 3.889 33.738 1.00 21.36 92 VAL A O 1
ATOM 631 N N . ILE A 1 93 ? -10.045 4.536 35.918 1.00 21.08 93 ILE A N 1
ATOM 632 C CA . ILE A 1 93 ? -11.018 5.641 35.841 1.00 21.21 93 ILE A CA 1
ATOM 633 C C . ILE A 1 93 ? -10.391 6.885 36.425 1.00 21.38 93 ILE A C 1
ATOM 634 O O . ILE A 1 93 ? -9.876 6.892 37.541 1.00 21.96 93 ILE A O 1
ATOM 639 N N . ASP A 1 94 ? -10.382 7.961 35.654 1.00 20.70 94 ASP A N 1
ATOM 640 C CA . ASP A 1 94 ? -9.800 9.173 36.135 1.00 22.39 94 ASP A CA 1
ATOM 641 C C . ASP A 1 94 ? -10.798 10.038 36.944 1.00 23.61 94 ASP A C 1
ATOM 642 O O . ASP A 1 94 ? -11.956 9.660 37.129 1.00 25.39 94 ASP A O 1
ATOM 647 N N . ILE A 1 95 ? -10.307 11.152 37.454 1.00 25.27 95 ILE A N 1
ATOM 648 C CA . ILE A 1 95 ? -11.120 12.008 38.335 1.00 25.95 95 ILE A CA 1
ATOM 649 C C . ILE A 1 95 ? -12.231 12.745 37.576 1.00 26.18 95 ILE A C 1
ATOM 650 O O . ILE A 1 95 ? -13.099 13.384 38.218 1.00 28.18 95 ILE A O 1
ATOM 655 N N . TYR A 1 96 ? -12.228 12.672 36.250 1.00 26.76 96 TYR A N 1
ATOM 656 C CA . TYR A 1 96 ? -13.321 13.159 35.389 1.00 28.11 96 TYR A CA 1
ATOM 657 C C . TYR A 1 96 ? -14.263 12.065 34.891 1.00 29.00 96 TYR A C 1
ATOM 658 O O . TYR A 1 96 ? -15.118 12.316 34.051 1.00 30.47 96 TYR A O 1
ATOM 667 N N . ASP A 1 97 ? -14.139 10.866 35.439 1.00 28.19 97 ASP A N 1
ATOM 668 C CA . ASP A 1 97 ? -14.968 9.729 35.067 1.00 28.68 97 ASP A CA 1
ATOM 669 C C . ASP A 1 97 ? -14.693 9.160 33.675 1.00 27.22 97 ASP A C 1
ATOM 670 O O . ASP A 1 97 ? -15.487 8.380 33.161 1.00 29.38 97 ASP A O 1
ATOM 675 N N . ASN A 1 98 ? -13.562 9.506 33.079 1.00 26.05 98 ASN A N 1
ATOM 676 C CA . ASN A 1 98 ? -13.130 8.909 31.848 1.00 25.19 98 ASN A CA 1
ATOM 677 C C . ASN A 1 98 ? -12.577 7.544 32.186 1.00 24.26 98 ASN A C 1
ATOM 678 O O . ASN A 1 98 ? -11.834 7.410 33.162 1.00 24.27 98 ASN A O 1
ATOM 683 N N . HIS A 1 99 ? -12.919 6.554 31.363 1.00 23.29 99 HIS A N 1
ATOM 684 C CA . HIS A 1 99 ? -12.458 5.162 31.513 1.00 23.21 99 HIS A CA 1
ATOM 685 C C . HIS A 1 99 ? -11.358 4.887 30.471 1.00 23.01 99 HIS A C 1
ATOM 686 O O . HIS A 1 99 ? -11.443 5.331 29.302 1.00 25.63 99 HIS A O 1
ATOM 693 N N . LEU A 1 100 ? -10.321 4.158 30.859 1.00 21.06 100 LEU A N 1
ATOM 694 C CA . LEU A 1 100 ? -9.283 3.763 29.909 1.00 20.56 100 LEU A CA 1
ATOM 695 C C . LEU A 1 100 ? -8.834 2.341 30.175 1.00 19.28 100 LEU A C 1
ATOM 696 O O . LEU A 1 100 ? -8.460 1.993 31.292 1.00 20.28 100 LEU A O 1
ATOM 701 N N . GLN A 1 101 ? -8.885 1.542 29.130 1.00 19.29 101 GLN A N 1
ATOM 702 C CA . GLN A 1 101 ? -8.410 0.166 29.143 1.00 19.89 101 GLN A CA 1
ATOM 703 C C . GLN A 1 101 ? -7.101 0.135 28.363 1.00 19.97 101 GLN A C 1
ATOM 704 O O . GLN A 1 101 ? -6.993 0.701 27.274 1.00 23.35 101 GLN A O 1
ATOM 710 N N . GLY A 1 102 ? -6.087 -0.503 28.911 1.00 18.38 102 GLY A N 1
ATOM 711 C CA . GLY A 1 102 ? -4.818 -0.658 28.180 1.00 18.52 102 GLY A CA 1
ATOM 712 C C . GLY A 1 102 ? -3.928 -1.714 28.752 1.00 18.58 102 GLY A C 1
ATOM 713 O O . GLY A 1 102 ? -4.289 -2.448 29.645 1.00 17.83 102 GLY A O 1
ATOM 714 N N . TYR A 1 103 ? -2.760 -1.843 28.160 1.00 20.55 103 TYR A N 1
ATOM 715 C CA . TYR A 1 103 ? -1.780 -2.767 28.678 1.00 20.59 103 TYR A CA 1
ATOM 716 C C . TYR A 1 103 ? -0.363 -2.361 28.324 1.00 20.16 103 TYR A C 1
ATOM 717 O O . TYR A 1 103 ? -0.112 -1.497 27.471 1.00 21.31 103 TYR A O 1
ATOM 726 N N . ILE A 1 104 ? 0.578 -2.993 28.995 1.00 19.00 104 ILE A N 1
ATOM 727 C CA . ILE A 1 104 ? 1.983 -3.009 28.516 1.00 18.73 104 ILE A CA 1
ATOM 728 C C . ILE A 1 104 ? 2.469 -4.457 28.558 1.00 18.64 104 ILE A C 1
ATOM 729 O O . ILE A 1 104 ? 1.903 -5.300 29.232 1.00 17.75 104 ILE A O 1
ATOM 734 N N . GLU A 1 105 ? 3.477 -4.760 27.745 1.00 17.51 105 GLU A N 1
ATOM 735 C CA . GLU A 1 105 ? 4.070 -6.076 27.693 1.00 18.01 105 GLU A CA 1
ATOM 736 C C . GLU A 1 105 ? 5.557 -5.952 27.877 1.00 18.21 105 GLU A C 1
ATOM 737 O O . GLU A 1 105 ? 6.173 -4.919 27.592 1.00 18.41 105 GLU A O 1
ATOM 743 N N . PHE A 1 106 ? 6.123 -6.970 28.460 1.00 16.10 106 PHE A N 1
ATOM 744 C CA . PHE A 1 106 ? 7.619 -7.001 28.676 1.00 16.18 106 PHE A CA 1
ATOM 745 C C . PHE A 1 106 ? 8.091 -8.411 28.802 1.00 14.85 106 PHE A C 1
ATOM 746 O O . PHE A 1 106 ? 7.298 -9.372 28.923 1.00 16.85 106 PHE A O 1
ATOM 754 N N . LEU A 1 107 ? 9.415 -8.590 28.710 1.00 14.75 107 LEU A N 1
ATOM 755 C CA . LEU A 1 107 ? 10.032 -9.892 28.692 1.00 14.94 107 LEU A CA 1
ATOM 756 C C . LEU A 1 107 ? 11.081 -9.855 29.815 1.00 15.36 107 LEU A C 1
ATOM 757 O O . LEU A 1 107 ? 11.735 -8.853 30.014 1.00 16.51 107 LEU A O 1
ATOM 762 N N . VAL A 1 108 ? 11.215 -10.934 30.528 1.00 13.45 108 VAL A N 1
ATOM 763 C CA . VAL A 1 108 ? 12.198 -11.027 31.621 1.00 14.41 108 VAL A CA 1
ATOM 764 C C . VAL A 1 108 ? 13.485 -11.669 31.091 1.00 15.0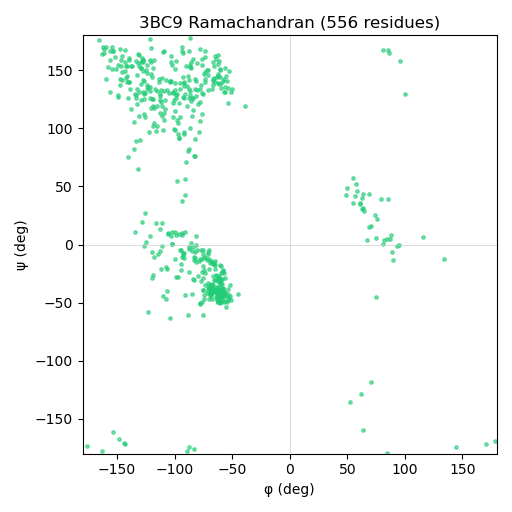7 108 VAL A C 1
ATOM 765 O O . VAL A 1 108 ? 13.452 -12.757 30.525 1.00 15.15 108 VAL A O 1
ATOM 769 N N . ASN A 1 109 ? 14.606 -11.069 31.426 1.00 15.68 109 ASN A N 1
ATOM 770 C CA . ASN A 1 109 ? 15.919 -11.608 31.072 1.00 16.02 109 ASN A CA 1
ATOM 771 C C . ASN A 1 109 ? 16.153 -12.976 31.658 1.00 16.27 109 ASN A C 1
ATOM 772 O O . ASN A 1 109 ? 15.684 -13.318 32.756 1.00 17.25 109 ASN A O 1
ATOM 777 N N . GLN A 1 110 ? 16.938 -13.776 30.960 1.00 16.68 110 GLN A N 1
ATOM 778 C CA . GLN A 1 110 ? 17.407 -15.033 31.480 1.00 17.35 110 GLN A CA 1
ATOM 779 C C . GLN A 1 110 ? 18.344 -14.727 32.654 1.00 18.87 110 GLN A C 1
ATOM 780 O O . GLN A 1 110 ? 19.057 -13.746 32.639 1.00 21.82 110 GLN A O 1
ATOM 786 N N . SER A 1 111 ? 18.264 -15.569 33.683 1.00 21.33 111 SER A N 1
ATOM 787 C CA . SER A 1 111 ? 19.129 -15.436 34.862 1.00 22.45 111 SER A CA 1
ATOM 788 C C . SER A 1 111 ? 20.307 -16.354 34.823 1.00 23.50 111 SER A C 1
ATOM 789 O O . SER A 1 111 ? 21.311 -16.051 35.504 1.00 26.28 111 SER A O 1
ATOM 792 N N . ASN A 1 112 ? 20.157 -17.482 34.144 1.00 22.95 112 ASN A N 1
ATOM 793 C CA . ASN A 1 112 ? 21.169 -18.512 34.074 1.00 24.02 112 ASN A CA 1
ATOM 794 C C . ASN A 1 112 ? 21.516 -18.749 32.594 1.00 22.05 112 ASN A C 1
ATOM 795 O O . ASN A 1 112 ? 20.861 -19.496 31.897 1.00 21.68 112 ASN A O 1
ATOM 800 N N . TYR A 1 113 ? 22.581 -18.109 32.169 1.00 20.99 113 TYR A N 1
ATOM 801 C CA . TYR A 1 113 ? 23.029 -18.135 30.776 1.00 19.58 113 TYR A CA 1
ATOM 802 C C . TYR A 1 113 ? 23.912 -19.341 30.490 1.00 20.38 113 TYR A C 1
ATOM 803 O O . TYR A 1 113 ? 24.585 -19.915 31.391 1.00 20.84 113 TYR A O 1
ATOM 812 N N . PRO A 1 114 ? 23.995 -19.746 29.225 1.00 20.58 114 PRO A N 1
ATOM 813 C CA . PRO A 1 114 ? 24.979 -20.803 28.849 1.00 19.59 114 PRO A CA 1
ATOM 814 C C . PRO A 1 114 ? 26.362 -20.373 29.290 1.00 20.96 114 PRO A C 1
ATOM 815 O O . PRO A 1 114 ? 26.673 -19.190 29.284 1.00 19.93 114 PRO A O 1
ATOM 819 N N . GLN A 1 115 ? 27.164 -21.351 29.695 1.00 21.35 115 GLN A N 1
ATOM 820 C CA . GLN A 1 115 ? 28.487 -21.087 30.204 1.00 23.63 115 GLN A CA 1
ATOM 821 C C . GLN A 1 115 ? 29.516 -21.352 29.118 1.00 22.64 115 GLN A C 1
ATOM 822 O O . GLN A 1 115 ? 29.809 -22.498 28.764 1.00 24.22 115 GLN A O 1
ATOM 828 N N . ILE A 1 116 ? 29.935 -20.264 28.490 1.00 22.20 116 ILE A N 1
ATOM 829 C CA . ILE A 1 116 ? 30.817 -20.315 27.359 1.00 21.71 116 ILE A CA 1
ATOM 830 C C . ILE A 1 116 ? 32.244 -20.202 27.913 1.00 23.32 116 ILE A C 1
ATOM 831 O O . ILE A 1 116 ? 32.553 -19.266 28.626 1.00 25.06 116 ILE A O 1
ATOM 836 N N . PRO A 1 117 ? 33.118 -21.156 27.557 1.00 27.03 117 PRO A N 1
ATOM 837 C CA . PRO A 1 117 ? 34.521 -21.000 28.006 1.00 29.28 117 PRO A CA 1
ATOM 838 C C . PRO A 1 117 ? 35.094 -19.628 27.592 1.00 30.43 117 PRO A C 1
ATOM 839 O O . PRO A 1 117 ? 34.870 -19.201 26.450 1.00 29.92 117 PRO A O 1
ATOM 843 N N . ASP A 1 118 ? 35.783 -18.949 28.508 1.00 31.05 118 ASP A N 1
ATOM 844 C CA . ASP A 1 118 ? 36.382 -17.633 28.259 1.00 32.88 118 ASP A CA 1
ATOM 845 C C . ASP A 1 118 ? 37.109 -17.526 26.930 1.00 31.61 118 ASP A C 1
ATOM 846 O O . ASP A 1 118 ? 36.892 -16.544 26.214 1.00 30.90 118 ASP A O 1
ATOM 851 N N . GLN A 1 119 ? 37.878 -18.541 26.542 1.00 31.76 119 GLN A N 1
ATOM 852 C CA . GLN A 1 119 ? 38.598 -18.550 25.283 1.00 31.62 119 GLN A CA 1
ATOM 853 C C . GLN A 1 119 ? 37.737 -18.598 24.022 1.00 30.83 119 GLN A C 1
ATOM 854 O O . GLN A 1 119 ? 38.246 -18.344 22.959 1.00 31.61 119 GLN A O 1
ATOM 860 N N . GLU A 1 120 ? 36.451 -18.957 24.110 1.00 27.22 120 GLU A N 1
ATOM 861 C CA . GLU A 1 120 ? 35.643 -19.185 22.924 1.00 26.13 120 GLU A CA 1
ATOM 862 C C . GLU A 1 120 ? 34.601 -18.067 22.813 1.00 22.58 120 GLU A C 1
ATOM 863 O O . GLU A 1 120 ? 33.834 -18.032 21.859 1.00 21.84 120 GLU A O 1
ATOM 869 N N . VAL A 1 121 ? 34.598 -17.170 23.770 1.00 19.85 121 VAL A N 1
ATOM 870 C CA . VAL A 1 121 ? 33.587 -16.051 23.769 1.00 18.66 121 VAL A CA 1
ATOM 871 C C . VAL A 1 121 ? 33.736 -15.225 22.506 1.00 17.12 121 VAL A C 1
ATOM 872 O O . VAL A 1 121 ? 34.837 -14.901 22.056 1.00 17.80 121 VAL A O 1
ATOM 876 N N . ASN A 1 122 ? 32.613 -14.902 21.872 1.00 14.91 122 ASN A N 1
ATOM 877 C CA . ASN A 1 122 ? 32.638 -14.156 20.655 1.00 14.04 122 ASN A CA 1
ATOM 878 C C . ASN A 1 122 ? 33.231 -12.765 20.779 1.00 14.04 122 ASN A C 1
ATOM 879 O O . ASN A 1 122 ? 33.114 -12.095 21.819 1.00 15.71 122 ASN A O 1
ATOM 884 N N . HIS A 1 123 ? 33.890 -12.343 19.711 1.00 14.42 123 HIS A N 1
ATOM 885 C CA . HIS A 1 123 ? 34.443 -10.976 19.646 1.00 14.20 123 HIS A CA 1
ATOM 886 C C . HIS A 1 123 ? 33.469 -9.995 19.010 1.00 13.88 123 HIS A C 1
ATOM 887 O O . HIS A 1 123 ? 32.779 -10.289 18.045 1.00 13.21 123 HIS A O 1
ATOM 894 N N . THR A 1 124 ? 33.416 -8.806 19.586 1.00 11.96 124 THR A N 1
ATOM 895 C CA . THR A 1 124 ? 32.511 -7.742 19.112 1.00 12.67 124 THR A CA 1
ATOM 896 C C . THR A 1 124 ? 33.146 -6.391 19.375 1.00 12.45 124 THR A C 1
ATOM 897 O O . THR A 1 124 ? 33.630 -6.108 20.489 1.00 13.73 124 THR A O 1
ATOM 901 N N . ILE A 1 125 ? 33.254 -5.560 18.347 1.00 10.02 125 ILE A N 1
ATOM 902 C CA . ILE A 1 125 ? 33.901 -4.251 18.409 1.00 10.72 125 ILE A CA 1
ATOM 903 C C . ILE A 1 125 ? 32.905 -3.132 18.541 1.00 12.16 125 ILE A C 1
ATOM 904 O O . ILE A 1 125 ? 31.865 -3.172 17.898 1.00 12.11 125 ILE A O 1
ATOM 909 N N . LEU A 1 126 ? 33.229 -2.150 19.375 1.00 11.38 126 LEU A N 1
ATOM 910 C CA . LEU A 1 126 ? 32.535 -0.887 19.391 1.00 12.81 126 LEU A CA 1
ATOM 911 C C . LEU A 1 126 ? 33.338 0.197 18.665 1.00 11.81 126 LEU A C 1
ATOM 912 O O . LEU A 1 126 ? 34.496 0.430 19.067 1.00 12.06 126 LEU A O 1
ATOM 917 N N . GLN A 1 127 ? 32.789 0.811 17.635 1.00 10.93 127 GLN A N 1
ATOM 918 C CA . GLN A 1 127 ? 33.391 2.035 17.076 1.00 11.41 127 GLN A CA 1
ATOM 919 C C . GLN A 1 127 ? 33.038 3.208 17.981 1.00 9.95 127 GLN A C 1
ATOM 920 O O . GLN A 1 127 ? 31.889 3.550 18.070 1.00 13.07 127 GLN A O 1
ATOM 926 N N . ALA A 1 128 ? 33.993 3.670 18.733 1.00 10.64 128 ALA A N 1
ATOM 927 C CA . ALA A 1 128 ? 33.711 4.590 19.850 1.00 12.03 128 ALA A CA 1
ATOM 928 C C . ALA A 1 128 ? 33.760 6.066 19.501 1.00 12.37 128 ALA A C 1
ATOM 929 O O . ALA A 1 128 ? 34.261 6.918 20.290 1.00 14.66 128 ALA A O 1
ATOM 931 N N . PHE A 1 129 ? 33.200 6.402 18.354 1.00 10.52 129 PHE A N 1
ATOM 932 C CA . PHE A 1 129 ? 33.059 7.761 17.976 1.00 11.56 129 PHE A CA 1
ATOM 933 C C . PHE A 1 129 ? 32.103 7.979 16.827 1.00 12.57 129 PHE A C 1
ATOM 934 O O . PHE A 1 129 ? 31.665 7.031 16.226 1.00 13.23 129 PHE A O 1
ATOM 942 N N . TYR A 1 130 ? 31.862 9.236 16.464 1.00 13.26 130 TYR A N 1
ATOM 943 C CA . TYR A 1 130 ? 31.116 9.658 15.289 1.00 12.67 130 TYR A CA 1
ATOM 944 C C . TYR A 1 130 ? 31.567 11.022 14.888 1.00 12.77 130 TYR A C 1
ATOM 945 O O . TYR A 1 130 ? 32.336 11.675 15.626 1.00 15.10 130 TYR A O 1
ATOM 954 N N . TRP A 1 131 ? 31.137 11.492 13.718 1.00 13.45 131 TRP A N 1
ATOM 955 C CA . TRP A 1 131 ? 31.751 12.685 13.115 1.00 15.26 131 TRP A CA 1
ATOM 956 C C . TRP A 1 131 ? 31.467 13.955 13.931 1.00 14.57 131 TRP A C 1
ATOM 957 O O . TRP A 1 131 ? 32.339 14.814 14.166 1.00 17.75 131 TRP A O 1
ATOM 968 N N . GLU A 1 132 ? 30.201 14.066 14.395 1.00 14.79 132 GLU A N 1
ATOM 969 C CA . GLU A 1 132 ? 29.759 15.319 15.014 1.00 13.57 132 GLU A CA 1
ATOM 970 C C . GLU A 1 132 ? 29.902 15.378 16.502 1.00 15.13 132 GLU A C 1
ATOM 971 O O . GLU A 1 132 ? 29.400 16.264 17.202 1.00 15.93 132 GLU A O 1
ATOM 977 N N . MET A 1 133 ? 30.566 14.428 17.103 1.00 14.07 133 MET A N 1
ATOM 978 C CA . MET A 1 133 ? 30.748 14.405 18.520 1.00 15.82 133 MET A CA 1
ATOM 979 C C . MET A 1 133 ? 31.255 15.712 19.047 1.00 15.15 133 MET A C 1
ATOM 980 O O . MET A 1 133 ? 32.163 16.317 18.492 1.00 15.18 133 MET A O 1
ATOM 985 N N . ASN A 1 134 ? 30.645 16.178 20.119 1.00 16.68 134 ASN A N 1
ATOM 986 C CA . ASN A 1 134 ? 30.994 17.473 20.723 1.00 14.92 134 ASN A CA 1
ATOM 987 C C . ASN A 1 134 ? 30.956 18.720 19.836 1.00 15.70 134 ASN A C 1
ATOM 988 O O . ASN A 1 134 ? 31.722 19.721 20.003 1.00 20.83 134 ASN A O 1
ATOM 993 N N . THR A 1 135 ? 29.980 18.721 18.927 1.00 17.03 135 THR A N 1
ATOM 994 C CA . THR A 1 135 ? 29.665 19.825 18.073 1.00 19.65 135 THR A CA 1
ATOM 995 C C . THR A 1 135 ? 28.179 20.100 18.127 1.00 21.58 135 THR A C 1
ATOM 996 O O . THR A 1 135 ? 27.372 19.238 18.411 1.00 21.30 135 THR A O 1
ATOM 1000 N N . GLY A 1 136 ? 27.835 21.347 17.859 1.00 23.00 136 GLY A N 1
ATOM 1001 C CA . GLY A 1 136 ? 26.424 21.708 17.677 1.00 24.59 136 GLY A CA 1
ATOM 1002 C C . GLY A 1 136 ? 25.545 21.252 18.816 1.00 23.66 136 GLY A C 1
ATOM 1003 O O . GLY A 1 136 ? 25.895 21.390 20.000 1.00 25.76 136 GLY A O 1
ATOM 1004 N N . GLU A 1 137 ? 24.395 20.695 18.479 1.00 25.40 137 GLU A N 1
ATOM 1005 C CA . GLU A 1 137 ? 23.445 20.212 19.492 1.00 26.04 137 GLU A CA 1
ATOM 1006 C C . GLU A 1 137 ? 23.944 18.972 20.213 1.00 23.85 137 GLU A C 1
ATOM 1007 O O . GLU A 1 137 ? 23.504 18.691 21.321 1.00 24.52 137 GLU A O 1
ATOM 1013 N N . TYR A 1 138 ? 24.894 18.214 19.604 1.00 21.14 138 TYR A N 1
ATOM 1014 C CA . TYR A 1 138 ? 25.393 17.043 20.284 1.00 20.01 138 TYR A CA 1
ATOM 1015 C C . TYR A 1 138 ? 26.185 17.447 21.519 1.00 20.83 138 TYR A C 1
ATOM 1016 O O . TYR A 1 138 ? 26.209 16.707 22.517 1.00 21.83 138 TYR A O 1
ATOM 1025 N N . ALA A 1 139 ? 26.874 18.593 21.435 1.00 21.12 139 ALA A N 1
ATOM 1026 C CA . ALA A 1 139 ? 27.618 19.112 22.561 1.00 22.55 139 ALA A CA 1
ATOM 1027 C C . ALA A 1 139 ? 26.707 19.441 23.763 1.00 24.44 139 ALA A C 1
ATOM 1028 O O . ALA A 1 139 ? 27.052 19.182 24.916 1.00 26.00 139 ALA A O 1
ATOM 1030 N N . THR A 1 140 ? 25.532 19.972 23.450 1.00 25.21 140 THR A N 1
ATOM 1031 C CA . THR A 1 140 ? 24.520 20.327 24.495 1.00 26.77 140 THR A CA 1
ATOM 1032 C C . THR A 1 140 ? 23.814 19.145 25.074 1.00 25.83 140 THR A C 1
ATOM 1033 O O . THR A 1 140 ? 23.592 19.046 26.282 1.00 27.40 140 THR A O 1
ATOM 1037 N N . GLU A 1 141 ? 23.427 18.227 24.208 1.00 23.99 141 GLU A N 1
ATOM 1038 C CA . GLU A 1 141 ? 22.700 17.068 24.620 1.00 24.69 141 GLU A CA 1
ATOM 1039 C C . GLU A 1 141 ? 23.559 15.977 25.224 1.00 24.06 141 GLU A C 1
ATOM 1040 O O . GLU A 1 141 ? 23.071 15.192 26.012 1.00 24.48 141 GLU A O 1
ATOM 1046 N N . HIS A 1 142 ? 24.849 15.902 24.831 1.00 22.09 142 HIS A N 1
ATOM 1047 C CA . HIS A 1 142 ? 25.742 14.862 25.338 1.00 21.52 142 HIS A CA 1
ATOM 1048 C C . HIS A 1 142 ? 27.053 15.454 25.795 1.00 22.72 142 HIS A C 1
ATOM 1049 O O . HIS A 1 142 ? 28.151 15.178 25.253 1.00 22.38 142 HIS A O 1
ATOM 1056 N N . PRO A 1 143 ? 26.979 16.279 26.844 1.00 22.32 143 PRO A N 1
ATOM 1057 C CA . PRO A 1 143 ? 28.168 17.023 27.247 1.00 22.02 143 PRO A CA 1
ATOM 1058 C C . PRO A 1 143 ? 29.312 16.108 27.751 1.00 21.04 143 PRO A C 1
ATOM 1059 O O . PRO A 1 143 ? 30.513 16.530 27.738 1.00 21.53 143 PRO A O 1
ATOM 1063 N N . GLU A 1 144 ? 28.967 14.890 28.167 1.00 21.42 144 GLU A N 1
ATOM 1064 C CA . GLU A 1 144 ? 29.951 13.885 28.602 1.00 18.95 144 GLU A CA 1
ATOM 1065 C C . GLU A 1 144 ? 31.012 13.581 27.497 1.00 19.15 144 GLU A C 1
ATOM 1066 O O . GLU A 1 144 ? 32.119 13.133 27.776 1.00 19.18 144 GLU A O 1
ATOM 1072 N N . GLU A 1 145 ? 30.616 13.823 26.255 1.00 17.78 145 GLU A N 1
ATOM 1073 C CA . GLU A 1 145 ? 31.472 13.525 25.103 1.00 18.04 145 GLU A CA 1
ATOM 1074 C C . GLU A 1 145 ? 32.511 14.581 24.818 1.00 19.36 145 GLU A C 1
ATOM 1075 O O . GLU A 1 145 ? 33.329 14.457 23.890 1.00 20.74 145 GLU A O 1
ATOM 1081 N N . ALA A 1 146 ? 32.524 15.639 25.632 1.00 18.82 146 ALA A N 1
ATOM 1082 C CA . ALA A 1 146 ? 33.566 16.636 25.515 1.00 20.36 146 ALA A CA 1
ATOM 1083 C C . ALA A 1 146 ? 34.928 16.124 25.975 1.00 19.04 146 ALA A C 1
ATOM 1084 O O . ALA A 1 146 ? 35.962 16.802 25.744 1.00 20.77 146 ALA A O 1
ATOM 1086 N N . ASN A 1 147 ? 34.967 14.970 26.647 1.00 16.59 147 ASN A N 1
ATOM 1087 C CA . ASN A 1 147 ? 36.176 14.351 27.152 1.00 16.97 147 ASN A CA 1
ATOM 1088 C C . ASN A 1 147 ? 36.044 12.848 26.924 1.00 15.45 147 ASN A C 1
ATOM 1089 O O . ASN A 1 147 ? 35.746 12.048 27.824 1.00 15.25 147 ASN A O 1
ATOM 1094 N N . LEU A 1 148 ? 36.223 12.457 25.662 1.00 15.46 148 LEU A N 1
ATOM 1095 C CA . LEU A 1 148 ? 35.934 11.081 25.285 1.00 14.46 148 LEU A CA 1
ATOM 1096 C C . LEU A 1 148 ? 36.821 10.068 25.991 1.00 13.23 148 LEU A C 1
ATOM 1097 O O . LEU A 1 148 ? 36.357 8.994 26.420 1.00 14.47 148 LEU A O 1
ATOM 1102 N N . TRP A 1 149 ? 38.150 10.333 26.131 1.00 13.12 149 TRP A N 1
ATOM 1103 C CA . TRP A 1 149 ? 38.915 9.332 26.811 1.00 13.07 149 TRP A CA 1
ATOM 1104 C C . TRP A 1 149 ? 38.422 9.108 28.268 1.00 13.84 149 TRP A C 1
ATOM 1105 O O . TRP A 1 149 ? 38.319 7.960 28.712 1.00 15.29 149 TRP A O 1
ATOM 1116 N N . ASN A 1 150 ? 38.111 10.200 28.961 1.00 14.94 150 ASN A N 1
ATOM 1117 C CA . ASN A 1 150 ? 37.560 10.071 30.322 1.00 15.08 150 ASN A CA 1
ATOM 1118 C C . ASN A 1 150 ? 36.272 9.293 30.306 1.00 14.14 150 ASN A C 1
ATOM 1119 O O . ASN A 1 150 ? 36.023 8.431 31.191 1.00 14.88 150 ASN A O 1
ATOM 1124 N N . LEU A 1 151 ? 35.425 9.579 29.334 1.00 14.07 151 LEU A N 1
ATOM 1125 C CA . LEU A 1 151 ? 34.134 8.848 29.199 1.00 14.38 151 LEU A CA 1
ATOM 1126 C C . LEU A 1 151 ? 34.302 7.349 28.973 1.00 14.23 151 LEU A C 1
ATOM 1127 O O . LEU A 1 151 ? 33.628 6.490 29.576 1.00 15.29 151 LEU A O 1
ATOM 1132 N N . LEU A 1 152 ? 35.268 6.993 28.119 1.00 14.95 152 LEU A N 1
ATOM 1133 C CA . LEU A 1 152 ? 35.500 5.575 27.882 1.00 15.42 152 LEU A CA 1
ATOM 1134 C C . LEU A 1 152 ? 36.024 4.868 29.101 1.00 15.79 152 LEU A C 1
ATOM 1135 O O . LEU A 1 152 ? 35.711 3.716 29.369 1.00 17.78 152 LEU A O 1
ATOM 1140 N N . ALA A 1 153 ? 36.842 5.559 29.898 1.00 15.33 153 ALA A N 1
ATOM 1141 C CA . ALA A 1 153 ? 37.311 4.971 31.111 1.00 16.23 153 ALA A CA 1
ATOM 1142 C C . ALA A 1 153 ? 36.116 4.705 32.027 1.00 17.22 153 ALA A C 1
ATOM 1143 O O . ALA A 1 153 ? 36.043 3.608 32.576 1.00 18.90 153 ALA A O 1
ATOM 1145 N N A GLU A 1 154 ? 35.214 5.682 32.148 0.50 17.71 154 GLU A N 1
ATOM 1146 N N B GLU A 1 154 ? 35.227 5.654 32.157 0.50 17.33 154 GLU A N 1
ATOM 1147 C CA A GLU A 1 154 ? 33.955 5.602 32.991 0.50 18.24 154 GLU A CA 1
ATOM 1148 C CA B GLU A 1 154 ? 34.077 5.464 33.053 0.50 17.54 154 GLU A CA 1
ATOM 1149 C C A GLU A 1 154 ? 33.009 4.499 32.518 0.50 17.80 154 GLU A C 1
ATOM 1150 C C B GLU A 1 154 ? 33.181 4.348 32.535 0.50 17.67 154 GLU A C 1
ATOM 1151 O O A GLU A 1 154 ? 32.291 3.863 33.316 0.50 17.47 154 GLU A O 1
ATOM 1152 O O B GLU A 1 154 ? 32.736 3.494 33.341 0.50 17.64 154 GLU A O 1
ATOM 1163 N N . ARG A 1 155 ? 32.956 4.299 31.209 1.00 17.26 155 ARG A N 1
ATOM 1164 C CA . ARG A 1 155 ? 32.042 3.313 30.634 1.00 16.04 155 ARG A CA 1
ATOM 1165 C C . ARG A 1 155 ? 32.592 1.925 30.474 1.00 15.12 155 ARG A C 1
ATOM 1166 O O . ARG A 1 155 ? 31.850 1.009 30.061 1.00 17.19 155 ARG A O 1
ATOM 1174 N N . ALA A 1 156 ? 33.884 1.703 30.715 1.00 15.22 156 ALA A N 1
ATOM 1175 C CA . ALA A 1 156 ? 34.459 0.391 30.440 1.00 15.04 156 ALA A CA 1
ATOM 1176 C C . ALA A 1 156 ? 33.726 -0.811 31.060 1.00 16.37 156 ALA A C 1
ATOM 1177 O O . ALA A 1 156 ? 33.478 -1.761 30.381 1.00 17.18 156 ALA A O 1
ATOM 1179 N N . PRO A 1 157 ? 33.322 -0.732 32.338 1.00 16.42 157 PRO A N 1
ATOM 1180 C CA . PRO A 1 157 ? 32.597 -1.849 32.879 1.00 17.06 157 PRO A CA 1
ATOM 1181 C C . PRO A 1 157 ? 31.268 -2.085 32.168 1.00 16.37 157 PRO A C 1
ATOM 1182 O O . PRO A 1 157 ? 30.924 -3.258 31.927 1.00 17.85 157 PRO A O 1
ATOM 1186 N N . GLU A 1 158 ? 30.532 -1.036 31.852 1.00 16.68 158 GLU A N 1
ATOM 1187 C CA . GLU A 1 158 ? 29.247 -1.259 31.176 1.00 18.78 158 GLU A CA 1
ATOM 1188 C C . GLU A 1 158 ? 29.415 -1.792 29.764 1.00 17.68 158 GLU A C 1
ATOM 1189 O O . GLU A 1 158 ? 28.602 -2.582 29.312 1.00 18.78 158 GLU A O 1
ATOM 1195 N N . LEU A 1 159 ? 30.462 -1.346 29.068 1.00 16.52 159 LEU A N 1
ATOM 1196 C CA . LEU A 1 159 ? 30.769 -1.886 27.743 1.00 17.26 159 LEU A CA 1
ATOM 1197 C C . LEU A 1 159 ? 31.095 -3.380 27.812 1.00 16.18 159 LEU A C 1
ATOM 1198 O O . LEU A 1 159 ? 30.629 -4.202 26.990 1.00 16.86 159 LEU A O 1
ATOM 1203 N N . ALA A 1 160 ? 31.872 -3.782 28.803 1.00 15.97 160 ALA A N 1
ATOM 1204 C CA . ALA A 1 160 ? 32.191 -5.137 28.976 1.00 15.69 160 ALA A CA 1
ATOM 1205 C C . ALA A 1 160 ? 30.953 -5.988 29.308 1.00 17.50 160 ALA A C 1
ATOM 1206 O O . ALA A 1 160 ? 30.775 -7.072 28.768 1.00 18.15 160 ALA A O 1
ATOM 1208 N N . GLU A 1 161 ? 30.085 -5.440 30.128 1.00 18.00 161 GLU A N 1
ATOM 1209 C CA . GLU A 1 161 ? 28.865 -6.159 30.506 1.00 22.27 161 GLU A CA 1
ATOM 1210 C C . GLU A 1 161 ? 27.944 -6.350 29.306 1.00 22.03 161 GLU A C 1
ATOM 1211 O O . GLU A 1 161 ? 27.211 -7.347 29.197 1.00 23.14 161 GLU A O 1
ATOM 1217 N N . ALA A 1 162 ? 28.005 -5.407 28.375 1.00 21.10 162 ALA A N 1
ATOM 1218 C CA . ALA A 1 162 ? 27.164 -5.447 27.198 1.00 22.54 162 ALA A CA 1
ATOM 1219 C C . ALA A 1 162 ? 27.640 -6.473 26.238 1.00 23.15 162 ALA A C 1
ATOM 1220 O O . ALA A 1 162 ? 26.776 -6.965 25.465 1.00 27.67 162 ALA A O 1
ATOM 1222 N N . GLY A 1 163 ? 28.911 -6.875 26.313 1.00 21.06 163 GLY A N 1
ATOM 1223 C CA . GLY A 1 163 ? 29.497 -7.932 25.521 1.00 21.27 163 GLY A CA 1
ATOM 1224 C C . GLY A 1 163 ? 30.593 -7.467 24.566 1.00 19.77 163 GLY A C 1
ATOM 1225 O O . GLY A 1 163 ? 31.167 -8.282 23.825 1.00 21.96 163 GLY A O 1
ATOM 1226 N N . PHE A 1 164 ? 30.996 -6.201 24.628 1.00 16.61 164 PHE A N 1
ATOM 1227 C CA . PHE A 1 164 ? 32.048 -5.763 23.775 1.00 14.81 164 P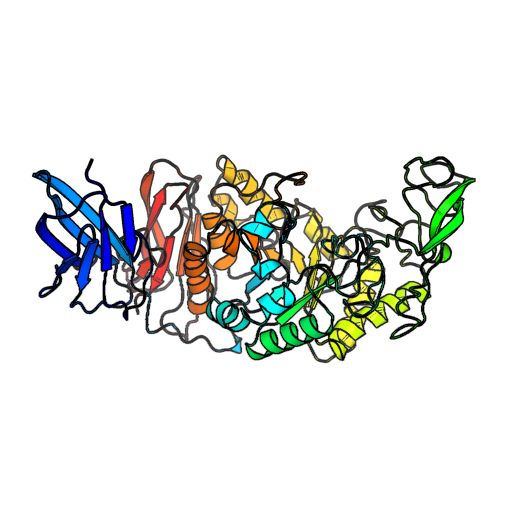HE A CA 1
ATOM 1228 C C . PHE A 1 164 ? 33.376 -6.282 24.235 1.00 16.04 164 PHE A C 1
ATOM 1229 O O . PHE A 1 164 ? 33.667 -6.331 25.452 1.00 18.79 164 PHE A O 1
ATOM 1237 N N . THR A 1 165 ? 34.207 -6.692 23.295 1.00 14.29 165 THR A N 1
ATOM 1238 C CA . THR A 1 165 ? 35.507 -7.211 23.602 1.00 15.35 165 THR A CA 1
ATOM 1239 C C . THR A 1 165 ? 36.654 -6.322 23.067 1.00 14.25 165 THR A C 1
ATOM 1240 O O . THR A 1 165 ? 37.817 -6.563 23.357 1.00 14.12 165 THR A O 1
ATOM 1244 N N . ALA A 1 166 ? 36.316 -5.312 22.276 1.00 12.98 166 ALA A N 1
ATOM 1245 C CA . ALA A 1 166 ? 37.293 -4.400 21.705 1.00 12.70 166 ALA A CA 1
ATOM 1246 C C . ALA A 1 166 ? 36.610 -3.083 21.421 1.00 12.65 166 ALA A C 1
ATOM 1247 O O . ALA A 1 166 ? 35.430 -2.998 21.106 1.00 14.16 166 ALA A O 1
ATOM 1249 N N . VAL A 1 167 ? 37.387 -2.002 21.477 1.00 11.83 167 VAL A N 1
ATOM 1250 C CA . VAL A 1 167 ? 36.934 -0.691 21.078 1.00 11.81 167 VAL A CA 1
ATOM 1251 C C . VAL A 1 167 ? 37.875 -0.141 20.016 1.00 13.70 167 VAL A C 1
ATOM 1252 O O . VAL A 1 167 ? 39.126 -0.145 20.196 1.00 14.56 167 VAL A O 1
ATOM 1256 N N . TRP A 1 168 ? 37.305 0.473 18.985 1.00 10.93 168 TRP A N 1
ATOM 1257 C CA . TRP A 1 168 ? 38.070 1.205 17.955 1.00 11.43 168 TRP A CA 1
ATOM 1258 C C . TRP A 1 168 ? 37.965 2.676 18.316 1.00 11.48 168 TRP A C 1
ATOM 1259 O O . TRP A 1 168 ? 36.892 3.250 18.300 1.00 11.26 168 TRP A O 1
ATOM 1270 N N . LEU A 1 169 ? 39.091 3.269 18.652 1.00 12.23 169 LEU A N 1
ATOM 1271 C CA . LEU A 1 169 ? 39.135 4.689 19.004 1.00 11.44 169 LEU A CA 1
ATOM 1272 C C . LEU A 1 169 ? 39.303 5.583 17.781 1.00 12.03 169 LEU A C 1
ATOM 1273 O O . LEU A 1 169 ? 39.908 5.135 16.815 1.00 11.45 169 LEU A O 1
ATOM 1278 N N . PRO A 1 170 ? 38.823 6.842 17.811 1.00 12.20 170 PRO A N 1
ATOM 1279 C CA . PRO A 1 170 ? 39.127 7.723 16.738 1.00 11.60 170 PRO A CA 1
ATOM 1280 C C . PRO A 1 170 ? 40.633 7.963 16.756 1.00 10.62 170 PRO A C 1
ATOM 1281 O O . PRO A 1 170 ? 41.282 7.742 17.775 1.00 11.04 170 PRO A O 1
ATOM 1285 N N . PRO A 1 171 ? 41.184 8.451 15.647 1.00 12.24 171 PRO A N 1
ATOM 1286 C CA . PRO A 1 171 ? 42.625 8.719 15.663 1.00 11.45 171 PRO A CA 1
ATOM 1287 C C . PRO A 1 171 ? 42.970 9.580 16.893 1.00 13.15 171 PRO A C 1
ATOM 1288 O O . PRO A 1 171 ? 42.309 10.594 17.157 1.00 14.32 171 PRO A O 1
ATOM 1292 N N . ALA A 1 172 ? 43.991 9.160 17.636 1.00 11.09 172 ALA A N 1
ATOM 1293 C CA . ALA A 1 172 ? 44.274 9.783 18.937 1.00 11.13 172 ALA A CA 1
ATOM 1294 C C . ALA A 1 172 ? 45.429 10.771 18.938 1.00 12.74 172 ALA A C 1
ATOM 1295 O O . ALA A 1 172 ? 45.780 11.368 19.991 1.00 13.24 172 ALA A O 1
ATOM 1297 N N . ASN A 1 173 ? 46.034 10.951 17.778 1.00 11.56 173 ASN A N 1
ATOM 1298 C CA . ASN A 1 173 ? 47.107 11.906 17.599 1.00 13.24 173 ASN A CA 1
ATOM 1299 C C . ASN A 1 173 ? 46.642 13.283 17.112 1.00 13.27 173 ASN A C 1
ATOM 1300 O O . ASN A 1 173 ? 45.483 13.505 16.722 1.00 12.09 173 ASN A O 1
ATOM 1305 N N . LYS A 1 174 ? 47.562 14.248 17.134 1.00 13.24 174 LYS A N 1
ATOM 1306 C CA . LYS A 1 174 ? 47.262 15.570 16.809 1.00 12.59 174 LYS A CA 1
ATOM 1307 C C . LYS A 1 174 ? 46.994 15.769 15.324 1.00 13.14 174 LYS A C 1
ATOM 1308 O O . LYS A 1 174 ? 47.792 15.305 14.474 1.00 13.04 174 LYS A O 1
ATOM 1314 N N . GLY A 1 175 ? 45.898 16.482 15.042 1.00 14.44 175 GLY A N 1
ATOM 1315 C CA . GLY A 1 175 ? 45.502 16.873 13.699 1.00 15.45 175 GLY A CA 1
ATOM 1316 C C . GLY A 1 175 ? 45.628 18.324 13.383 1.00 14.31 175 GLY A C 1
ATOM 1317 O O . GLY A 1 175 ? 45.771 19.167 14.272 1.00 14.06 175 GLY A O 1
ATOM 1318 N N . MET A 1 176 ? 45.541 18.642 12.110 1.00 15.43 176 MET A N 1
ATOM 1319 C CA . MET A 1 176 ? 45.754 19.982 11.638 1.00 16.22 176 MET A CA 1
ATOM 1320 C C . MET A 1 176 ? 44.754 20.966 12.231 1.00 16.19 176 MET A C 1
ATOM 1321 O O . MET A 1 176 ? 45.097 22.180 12.428 1.00 17.18 176 MET A O 1
ATOM 1326 N N . ALA A 1 177 ? 43.512 20.545 12.522 1.00 15.78 177 ALA A N 1
ATOM 1327 C CA . ALA A 1 177 ? 42.488 21.479 13.040 1.00 16.69 177 ALA A CA 1
ATOM 1328 C C . ALA A 1 177 ? 42.517 21.496 14.571 1.00 17.06 177 ALA A C 1
ATOM 1329 O O . ALA A 1 177 ? 41.579 22.037 15.183 1.00 18.30 177 ALA A O 1
ATOM 1331 N N . GLY A 1 178 ? 43.532 20.896 15.188 1.00 17.64 178 GLY A N 1
ATOM 1332 C CA . GLY A 1 178 ? 43.719 20.996 16.597 1.00 18.00 178 GLY A CA 1
ATOM 1333 C C . GLY A 1 178 ? 42.556 20.402 17.328 1.00 16.41 178 GLY A C 1
ATOM 1334 O O . GLY A 1 178 ? 42.183 19.244 17.078 1.00 15.82 178 GLY A O 1
ATOM 1335 N N . ILE A 1 179 ? 41.979 21.128 18.267 1.00 17.27 179 ILE A N 1
ATOM 1336 C CA . ILE A 1 179 ? 40.957 20.607 19.122 1.00 17.70 179 ILE A CA 1
ATOM 1337 C C . ILE A 1 179 ? 39.672 20.266 18.371 1.00 17.04 179 ILE A C 1
ATOM 1338 O O . ILE A 1 179 ? 38.839 19.512 18.895 1.00 18.83 179 ILE A O 1
ATOM 1343 N N . HIS A 1 180 ? 39.510 20.789 17.163 1.00 16.50 180 HIS A N 1
ATOM 1344 C CA . HIS A 1 180 ? 38.375 20.539 16.319 1.00 14.83 180 HIS A CA 1
ATOM 1345 C C . HIS A 1 180 ? 38.547 19.363 15.345 1.00 14.72 180 HIS A C 1
ATOM 1346 O O . HIS A 1 180 ? 37.597 19.053 14.657 1.00 15.63 180 HIS A O 1
ATOM 1353 N N . ASP A 1 181 ? 39.745 18.821 15.281 1.00 14.41 181 ASP A N 1
ATOM 1354 C CA . ASP A 1 181 ? 39.967 17.720 14.308 1.00 13.87 181 ASP A CA 1
ATOM 1355 C C . ASP A 1 181 ? 39.328 16.436 14.811 1.00 13.37 181 ASP A C 1
ATOM 1356 O O . ASP A 1 181 ? 39.635 15.986 15.891 1.00 14.47 181 ASP A O 1
ATOM 1361 N N . VAL A 1 182 ? 38.521 15.779 13.959 1.00 12.61 182 VAL A N 1
ATOM 1362 C CA . VAL A 1 182 ? 38.056 14.457 14.280 1.00 13.73 182 VAL A CA 1
ATOM 1363 C C . VAL A 1 182 ? 39.211 13.495 14.364 1.00 13.12 182 VAL A C 1
ATOM 1364 O O . VAL A 1 182 ? 39.162 12.469 15.063 1.00 12.56 182 VAL A O 1
ATOM 1368 N N . GLY A 1 183 ? 40.282 13.811 13.632 1.00 13.14 183 GLY A N 1
ATOM 1369 C CA . GLY A 1 183 ? 41.485 13.022 13.744 1.00 14.29 183 GLY A CA 1
ATOM 1370 C C . GLY A 1 183 ? 42.144 12.635 12.433 1.00 13.61 183 GLY A C 1
ATOM 1371 O O . GLY A 1 183 ? 43.303 12.168 12.449 1.00 13.76 183 GLY A O 1
ATOM 1372 N N . TYR A 1 184 ? 41.450 12.832 11.333 1.00 12.31 184 TYR A N 1
ATOM 1373 C CA . TYR A 1 184 ? 41.952 12.428 10.034 1.00 12.96 184 TYR A CA 1
ATOM 1374 C C . TYR A 1 184 ? 42.804 13.398 9.296 1.00 12.74 184 TYR A C 1
ATOM 1375 O O . TYR A 1 184 ? 43.408 13.050 8.303 1.00 14.17 184 TYR A O 1
ATOM 1384 N N . GLY A 1 185 ? 42.963 14.587 9.851 1.00 13.04 185 GLY A N 1
ATOM 1385 C CA . GLY A 1 185 ? 43.817 15.649 9.267 1.00 14.17 185 GLY A CA 1
ATOM 1386 C C . GLY A 1 185 ? 45.223 15.523 9.828 1.00 13.64 185 GLY A C 1
ATOM 1387 O O . GLY A 1 185 ? 45.735 16.533 10.398 1.00 15.98 185 GLY A O 1
ATOM 1388 N N . THR A 1 186 ? 45.860 14.357 9.672 1.00 14.41 186 THR A N 1
ATOM 1389 C CA . THR A 1 186 ? 47.044 13.981 10.441 1.00 13.17 186 THR A CA 1
ATOM 1390 C C . THR A 1 186 ? 48.145 15.016 10.378 1.00 12.36 186 THR A C 1
ATOM 1391 O O . THR A 1 186 ? 48.623 15.363 9.284 1.00 12.90 186 THR A O 1
ATOM 1395 N N . TYR A 1 187 ? 48.546 15.511 11.566 1.00 12.59 187 TYR A N 1
ATOM 1396 C CA . TYR A 1 187 ? 49.710 16.403 11.673 1.00 12.77 187 TYR A CA 1
ATOM 1397 C C . TYR A 1 187 ? 50.916 15.658 12.221 1.00 12.02 187 TYR A C 1
ATOM 1398 O O . TYR A 1 187 ? 51.923 15.478 11.518 1.00 13.20 187 TYR A O 1
ATOM 1407 N N . ASP A 1 188 ? 50.816 15.172 13.457 1.00 11.59 188 ASP A N 1
ATOM 1408 C CA . ASP A 1 188 ? 51.929 14.547 14.145 1.00 11.94 188 ASP A CA 1
ATOM 1409 C C . ASP A 1 188 ? 51.463 13.271 14.840 1.00 10.62 188 ASP A C 1
ATOM 1410 O O . ASP A 1 188 ? 50.720 13.273 15.841 1.00 11.81 188 ASP A O 1
ATOM 1415 N N . LEU A 1 189 ? 51.809 12.088 14.294 1.00 11.69 189 LEU A N 1
ATOM 1416 C CA . LEU A 1 189 ? 51.519 10.736 14.861 1.00 12.42 189 LEU A CA 1
ATOM 1417 C C . LEU A 1 189 ? 52.063 10.563 16.269 1.00 12.56 189 LEU A C 1
ATOM 1418 O O . LEU A 1 189 ? 51.503 9.830 17.043 1.00 11.40 189 LEU A O 1
ATOM 1423 N N . TRP A 1 190 ? 53.161 11.290 16.587 1.00 12.00 190 TRP A N 1
ATOM 1424 C CA . TRP A 1 190 ? 53.840 11.117 17.850 1.00 12.37 190 TRP A CA 1
ATOM 1425 C C . TRP A 1 190 ? 53.290 11.956 18.983 1.00 13.80 190 TRP A C 1
ATOM 1426 O O . TRP A 1 190 ? 53.809 11.868 20.118 1.00 15.05 190 TRP A O 1
ATOM 1437 N N . ASP A 1 191 ? 52.287 12.777 18.685 1.00 12.84 191 ASP A N 1
ATOM 1438 C CA . ASP A 1 191 ? 51.709 13.695 19.667 1.00 12.22 191 ASP A CA 1
ATOM 1439 C C . ASP A 1 191 ? 50.293 13.155 19.973 1.00 12.03 191 ASP A C 1
ATOM 1440 O O . ASP A 1 191 ? 49.365 13.434 19.201 1.00 12.19 191 ASP A O 1
ATOM 1445 N N . LEU A 1 192 ? 50.132 12.422 21.069 1.00 11.80 192 LEU A N 1
ATOM 1446 C CA . LEU A 1 192 ? 48.824 11.861 21.491 1.00 12.12 192 LEU A CA 1
ATOM 1447 C C . LEU A 1 192 ? 48.081 12.750 22.470 1.00 13.27 192 LEU A C 1
ATOM 1448 O O . LEU A 1 192 ? 47.318 12.280 23.315 1.00 14.71 192 LEU A O 1
ATOM 1453 N N . GLY A 1 193 ? 48.186 14.042 22.267 1.00 14.88 193 GLY A N 1
ATOM 1454 C CA . GLY A 1 193 ? 47.611 15.017 23.191 1.00 13.95 193 GLY A CA 1
ATOM 1455 C C . GLY A 1 193 ? 48.492 15.371 24.354 1.00 15.99 193 GLY A C 1
ATOM 1456 O O . GLY A 1 193 ? 48.003 15.579 25.457 1.00 16.64 193 GLY A O 1
ATOM 1457 N N . GLU A 1 194 ? 49.786 15.489 24.072 1.00 16.65 194 GLU A N 1
ATOM 1458 C CA . GLU A 1 194 ? 50.885 15.661 25.033 1.00 17.52 194 GLU A CA 1
ATOM 1459 C C . GLU A 1 194 ? 51.659 16.983 24.838 1.00 17.35 194 GLU A C 1
ATOM 1460 O O . GLU A 1 194 ? 52.311 17.517 25.784 1.00 19.40 194 GLU A O 1
ATOM 1466 N N . PHE A 1 195 ? 51.652 17.499 23.620 1.00 16.01 195 PHE A N 1
ATOM 1467 C CA . PHE A 1 195 ? 52.485 18.666 23.215 1.00 16.40 195 PHE A CA 1
ATOM 1468 C C . PHE A 1 195 ? 51.672 19.821 22.733 1.00 16.26 195 PHE A C 1
ATOM 1469 O O . PHE A 1 195 ? 50.563 19.622 22.189 1.00 17.21 195 PHE A O 1
ATOM 1477 N N . ASP A 1 196 ? 52.137 21.065 22.978 1.00 16.24 196 ASP A N 1
ATOM 1478 C CA . ASP A 1 196 ? 51.399 22.248 22.520 1.00 16.89 196 ASP A CA 1
ATOM 1479 C C . ASP A 1 196 ? 51.664 22.467 21.033 1.00 17.79 196 ASP A C 1
ATOM 1480 O O . ASP A 1 196 ? 52.692 23.047 20.646 1.00 18.54 196 ASP A O 1
ATOM 1485 N N . GLN A 1 197 ? 50.733 21.967 20.204 1.00 15.50 197 GLN A N 1
ATOM 1486 C CA . GLN A 1 197 ? 50.869 21.951 18.758 1.00 16.40 197 GLN A CA 1
ATOM 1487 C C . GLN A 1 197 ? 49.466 22.119 18.205 1.00 17.34 197 GLN A C 1
ATOM 1488 O O . GLN A 1 197 ? 48.480 21.499 18.700 1.00 18.25 197 GLN A O 1
ATOM 1494 N N . LYS A 1 198 ? 49.349 22.944 17.186 1.00 18.34 198 LYS A N 1
ATOM 1495 C CA . LYS A 1 198 ? 48.065 23.208 16.545 1.00 18.41 198 LYS A CA 1
ATOM 1496 C C . LYS A 1 198 ? 47.049 23.874 17.453 1.00 20.09 198 LYS A C 1
ATOM 1497 O O . LYS A 1 198 ? 45.839 23.718 17.306 1.00 23.14 198 LYS A O 1
ATOM 1503 N N . GLY A 1 199 ? 47.570 24.687 18.379 1.00 20.60 199 GLY A N 1
ATOM 1504 C CA . GLY A 1 199 ? 46.728 25.468 19.206 1.00 20.69 199 GLY A CA 1
ATOM 1505 C C . GLY A 1 199 ? 46.225 24.841 20.459 1.00 20.41 199 GLY A C 1
ATOM 1506 O O . GLY A 1 199 ? 45.397 25.448 21.162 1.00 21.79 199 GLY A O 1
ATOM 1507 N N . THR A 1 200 ? 46.661 23.636 20.767 1.00 18.90 200 THR A N 1
ATOM 1508 C CA . THR A 1 200 ? 46.131 22.859 21.864 1.00 18.13 200 THR A CA 1
ATOM 1509 C C . THR A 1 200 ? 47.134 21.829 22.310 1.00 17.34 200 THR A C 1
ATOM 1510 O O . THR A 1 200 ? 47.964 21.357 21.497 1.00 18.26 200 THR A O 1
ATOM 1514 N N . VAL A 1 201 ? 47.064 21.448 23.583 1.00 16.06 201 VAL A N 1
ATOM 1515 C CA . VAL A 1 201 ? 47.839 20.384 24.081 1.00 16.54 201 VAL A CA 1
ATOM 1516 C C . VAL A 1 201 ? 46.982 19.116 23.842 1.00 15.91 201 VAL A C 1
ATOM 1517 O O . VAL A 1 201 ? 47.381 18.209 23.078 1.00 15.17 201 VAL A O 1
ATOM 1521 N N . ARG A 1 202 ? 45.805 19.059 24.439 1.00 14.52 202 ARG A N 1
ATOM 1522 C CA . ARG A 1 202 ? 44.900 17.912 24.194 1.00 14.64 202 ARG A CA 1
ATOM 1523 C C . ARG A 1 202 ? 44.519 17.831 22.728 1.00 13.98 202 ARG A C 1
ATOM 1524 O O . ARG A 1 202 ? 44.488 18.823 22.011 1.00 14.79 202 ARG A O 1
ATOM 1532 N N . THR A 1 203 ? 44.116 16.619 22.312 1.00 13.86 203 THR A N 1
ATOM 1533 C CA . THR A 1 203 ? 43.363 16.462 21.067 1.00 12.98 203 THR A CA 1
ATOM 1534 C C . THR A 1 203 ? 41.899 16.741 21.344 1.00 12.93 203 THR A C 1
ATOM 1535 O O . THR A 1 203 ? 41.519 17.042 22.482 1.00 15.13 203 THR A O 1
ATOM 1539 N N . LYS A 1 204 ? 41.049 16.563 20.355 1.00 13.84 204 LYS A N 1
ATOM 1540 C CA . LYS A 1 204 ? 39.611 16.686 20.532 1.00 13.50 204 LYS A CA 1
ATOM 1541 C C . LYS A 1 204 ? 39.160 15.839 21.682 1.00 13.39 204 LYS A C 1
ATOM 1542 O O . LYS A 1 204 ? 38.191 16.198 22.393 1.00 14.90 204 LYS A O 1
ATOM 1548 N N . TYR A 1 205 ? 39.795 14.692 21.887 1.00 12.90 205 TYR A N 1
ATOM 1549 C CA . TYR A 1 205 ? 39.290 13.599 22.764 1.00 13.31 205 TYR A CA 1
ATOM 1550 C C . TYR A 1 205 ? 39.837 13.667 24.185 1.00 14.15 205 TYR A C 1
ATOM 1551 O O . TYR A 1 205 ? 39.335 13.009 25.076 1.00 15.27 205 TYR A O 1
ATOM 1560 N N . GLY A 1 206 ? 40.967 14.335 24.358 1.00 14.38 206 GLY A N 1
ATOM 1561 C CA . GLY A 1 206 ? 41.615 14.426 25.667 1.00 14.58 206 GLY A CA 1
ATOM 1562 C C . GLY A 1 206 ? 43.132 14.426 25.549 1.00 15.28 206 GLY A C 1
ATOM 1563 O O . GLY A 1 206 ? 43.721 14.548 24.460 1.00 14.77 206 GLY A O 1
ATOM 1564 N N . THR A 1 207 ? 43.780 14.379 26.703 1.00 16.40 207 THR A N 1
ATOM 1565 C CA . THR A 1 207 ? 45.238 14.364 26.771 1.00 16.01 207 THR A CA 1
ATOM 1566 C C . THR A 1 207 ? 45.804 12.941 26.695 1.00 15.23 207 THR A C 1
ATOM 1567 O O . THR A 1 207 ? 45.058 11.931 26.812 1.00 15.36 207 THR A O 1
ATOM 1571 N N . LYS A 1 208 ? 47.128 12.811 26.470 1.00 14.30 208 LYS A N 1
ATOM 1572 C CA . LYS A 1 208 ? 47.770 11.526 26.456 1.00 15.03 208 LYS A CA 1
ATOM 1573 C C . LYS A 1 208 ? 47.549 10.784 27.755 1.00 15.69 208 LYS A C 1
ATOM 1574 O O . LYS A 1 208 ? 47.290 9.595 27.723 1.00 16.68 208 LYS A O 1
ATOM 1580 N N . GLY A 1 209 ? 47.662 11.489 28.877 1.00 16.89 209 GLY A N 1
ATOM 1581 C CA . GLY A 1 209 ? 47.444 10.835 30.161 1.00 17.28 209 GLY A CA 1
ATOM 1582 C C . GLY A 1 209 ? 46.024 10.282 30.298 1.00 16.18 209 GLY A C 1
ATOM 1583 O O . GLY A 1 209 ? 45.884 9.160 30.827 1.00 17.25 209 GLY A O 1
ATOM 1584 N N . GLU A 1 210 ? 45.035 11.030 29.818 1.00 16.45 210 GLU A N 1
ATOM 1585 C CA . GLU A 1 210 ? 43.606 10.566 29.803 1.00 14.64 210 GLU A CA 1
ATOM 1586 C C . GLU A 1 210 ? 43.445 9.343 28.903 1.00 15.54 210 GLU A C 1
ATOM 1587 O O . GLU A 1 210 ? 42.728 8.409 29.250 1.00 15.56 210 GLU A O 1
ATOM 1593 N N . LEU A 1 211 ? 44.154 9.349 27.774 1.00 14.30 211 LEU A N 1
ATOM 1594 C CA . LEU A 1 211 ? 44.144 8.195 26.887 1.00 13.91 211 LEU A CA 1
ATOM 1595 C C . LEU A 1 211 ? 44.718 7.011 27.598 1.00 14.70 211 LEU A C 1
ATOM 1596 O O . LEU A 1 211 ? 44.168 5.921 27.509 1.00 15.32 211 LEU A O 1
ATOM 1601 N N . GLU A 1 212 ? 45.894 7.138 28.237 1.00 15.22 212 GLU A N 1
ATOM 1602 C CA . GLU A 1 212 ? 46.483 6.012 28.914 1.00 15.45 212 GLU A CA 1
ATOM 1603 C C . GLU A 1 212 ? 45.593 5.505 30.053 1.00 16.12 212 GLU A C 1
ATOM 1604 O O . GLU A 1 212 ? 45.570 4.306 30.261 1.00 16.11 212 GLU A O 1
ATOM 1610 N N . ASN A 1 213 ? 44.931 6.406 30.759 1.00 15.63 213 ASN A N 1
ATOM 1611 C CA . ASN A 1 213 ? 43.954 5.998 31.806 1.00 15.78 213 ASN A CA 1
ATOM 1612 C C . ASN A 1 213 ? 42.831 5.187 31.151 1.00 16.30 213 ASN A C 1
ATOM 1613 O O . ASN A 1 213 ? 42.463 4.132 31.676 1.00 16.07 213 ASN A O 1
ATOM 1618 N N . ALA A 1 214 ? 42.273 5.653 30.029 1.00 16.40 214 ALA A N 1
ATOM 1619 C CA . ALA A 1 214 ? 41.236 4.876 29.331 1.00 14.97 214 ALA A CA 1
ATOM 1620 C C . ALA A 1 214 ? 41.731 3.484 28.911 1.00 15.52 214 ALA A C 1
ATOM 1621 O O . ALA A 1 214 ? 41.023 2.492 29.051 1.00 14.94 214 ALA A O 1
ATOM 1623 N N . ILE A 1 215 ? 42.955 3.410 28.342 1.00 14.09 215 ILE A N 1
ATOM 1624 C CA . ILE A 1 215 ? 43.464 2.129 27.900 1.00 14.27 215 ILE A CA 1
ATOM 1625 C C . ILE A 1 215 ? 43.527 1.154 29.095 1.00 13.78 215 ILE A C 1
ATOM 1626 O O . ILE A 1 215 ? 43.231 -0.046 29.009 1.00 15.23 215 ILE A O 1
ATOM 1631 N N . ASP A 1 216 ? 44.097 1.685 30.207 1.00 15.20 216 ASP A N 1
ATOM 1632 C CA . ASP A 1 216 ? 44.233 0.841 31.384 1.00 15.48 216 ASP A CA 1
ATOM 1633 C C . ASP A 1 216 ? 42.865 0.438 31.954 1.00 14.03 216 ASP A C 1
ATOM 1634 O O . ASP A 1 216 ? 42.704 -0.758 32.293 1.00 14.79 216 ASP A O 1
ATOM 1639 N N . ALA A 1 217 ? 41.891 1.316 31.930 1.00 15.39 217 ALA A N 1
ATOM 1640 C CA . ALA A 1 217 ? 40.542 0.993 32.435 1.00 13.76 217 ALA A CA 1
ATOM 1641 C C . ALA A 1 217 ? 39.859 -0.049 31.485 1.00 16.06 217 ALA A C 1
ATOM 1642 O O . ALA A 1 217 ? 39.185 -0.967 31.937 1.00 15.87 217 ALA A O 1
ATOM 1644 N N . LEU A 1 218 ? 40.011 0.156 30.176 1.00 14.38 218 LEU A N 1
ATOM 1645 C CA . LEU A 1 218 ? 39.472 -0.813 29.229 1.00 14.43 218 LEU A CA 1
ATOM 1646 C C . LEU A 1 218 ? 40.143 -2.182 29.405 1.00 14.43 218 LEU A C 1
ATOM 1647 O O . LEU A 1 218 ? 39.457 -3.230 29.525 1.00 15.14 218 LEU A O 1
ATOM 1652 N N . HIS A 1 219 ? 41.493 -2.199 29.504 1.00 14.24 219 HIS A N 1
ATOM 1653 C CA . HIS A 1 219 ? 42.167 -3.443 29.766 1.00 13.97 219 HIS A CA 1
ATOM 1654 C C . HIS A 1 219 ? 41.734 -4.099 31.103 1.00 16.49 219 HIS A C 1
ATOM 1655 O O . HIS A 1 219 ? 41.673 -5.330 31.199 1.00 17.49 219 HIS A O 1
ATOM 1662 N N . ASN A 1 220 ? 41.441 -3.267 32.097 1.00 16.13 220 ASN A N 1
ATOM 1663 C CA . ASN A 1 220 ? 40.957 -3.737 33.418 1.00 17.31 220 ASN A CA 1
ATOM 1664 C C . ASN A 1 220 ? 39.669 -4.526 33.281 1.00 18.63 220 ASN A C 1
ATOM 1665 O O . ASN A 1 220 ? 39.335 -5.346 34.166 1.00 18.98 220 ASN A O 1
ATOM 1670 N N . ASN A 1 221 ? 38.938 -4.297 32.205 1.00 17.16 221 ASN A N 1
ATOM 1671 C CA . ASN A 1 221 ? 37.672 -4.975 31.941 1.00 16.61 221 ASN A CA 1
ATOM 1672 C C . ASN A 1 221 ? 37.766 -5.939 30.748 1.00 16.37 221 ASN A C 1
ATOM 1673 O O . ASN A 1 221 ? 36.717 -6.330 30.200 1.00 18.55 221 ASN A O 1
ATOM 1678 N N . ASP A 1 222 ? 38.995 -6.304 30.392 1.00 17.76 222 ASP A N 1
ATOM 1679 C CA . ASP A 1 222 ? 39.272 -7.305 29.346 1.00 19.88 222 ASP A CA 1
ATOM 1680 C C . ASP A 1 222 ? 38.741 -6.836 27.981 1.00 18.85 222 ASP A C 1
ATOM 1681 O O . ASP A 1 222 ? 38.206 -7.641 27.198 1.00 22.00 222 ASP A O 1
ATOM 1686 N N . ILE A 1 223 ? 38.895 -5.559 27.693 1.00 15.28 223 ILE A N 1
ATOM 1687 C CA . ILE A 1 223 ? 38.536 -4.964 26.416 1.00 14.45 223 ILE A CA 1
ATOM 1688 C C . ILE A 1 223 ? 39.836 -4.533 25.729 1.00 14.18 223 ILE A C 1
ATOM 1689 O O . ILE A 1 223 ? 40.662 -3.908 26.344 1.00 15.46 223 ILE A O 1
ATOM 1694 N N . LYS A 1 224 ? 39.994 -4.939 24.482 1.00 13.10 224 LYS A N 1
ATOM 1695 C CA . LYS A 1 224 ? 41.118 -4.551 23.613 1.00 13.15 224 LYS A CA 1
ATOM 1696 C C . LYS A 1 224 ? 40.860 -3.185 23.047 1.00 14.16 224 LYS A C 1
ATOM 1697 O O . LYS A 1 224 ? 39.740 -2.742 22.898 1.00 13.43 224 LYS A O 1
ATOM 1703 N N . VAL A 1 225 ? 41.934 -2.552 22.682 1.00 12.37 225 VAL A N 1
ATOM 1704 C CA . VAL A 1 225 ? 41.879 -1.171 22.234 1.00 10.89 225 VAL A CA 1
ATOM 1705 C C . VAL A 1 225 ? 42.604 -1.013 20.897 1.00 12.17 225 VAL A C 1
ATOM 1706 O O . VAL A 1 225 ? 43.792 -1.342 20.822 1.00 12.93 225 VAL A O 1
ATOM 1710 N N . TYR A 1 226 ? 41.905 -0.481 19.864 1.00 10.51 226 TYR A N 1
ATOM 1711 C CA . TYR A 1 226 ? 42.504 -0.322 18.554 1.00 10.99 226 TYR A CA 1
ATOM 1712 C C . TYR A 1 226 ? 42.675 1.135 18.184 1.00 11.51 226 TYR A C 1
ATOM 1713 O O . TYR A 1 226 ? 41.793 1.966 18.434 1.00 12.24 226 TYR A O 1
ATOM 1722 N N . PHE A 1 227 ? 43.809 1.435 17.568 1.00 10.88 227 PHE A N 1
ATOM 1723 C CA . PHE A 1 227 ? 44.156 2.795 17.184 1.00 10.74 227 PHE A CA 1
ATOM 1724 C C . PHE A 1 227 ? 43.756 3.030 15.717 1.00 10.73 227 PHE A C 1
ATOM 1725 O O . PHE A 1 227 ? 44.042 2.105 14.855 1.00 11.90 227 PHE A O 1
ATOM 1733 N N . ASP A 1 228 ? 43.210 4.199 15.398 1.00 12.18 228 ASP A N 1
ATOM 1734 C CA . ASP A 1 228 ? 42.828 4.539 14.030 1.00 13.14 228 ASP A CA 1
ATOM 1735 C C . ASP A 1 228 ? 44.006 5.242 13.382 1.00 11.51 228 ASP A C 1
ATOM 1736 O O . ASP A 1 228 ? 44.213 6.417 13.639 1.00 11.84 228 ASP A O 1
ATOM 1741 N N . ALA A 1 229 ? 44.843 4.511 12.667 1.00 12.00 229 ALA A N 1
ATOM 1742 C CA . ALA A 1 229 ? 46.087 5.015 12.079 1.00 11.86 229 ALA A CA 1
ATOM 1743 C C . ALA A 1 229 ? 45.841 5.600 10.711 1.00 11.72 229 ALA A C 1
ATOM 1744 O O . ALA A 1 229 ? 45.332 4.795 9.834 1.00 12.58 229 ALA A O 1
ATOM 1746 N N . VAL A 1 230 ? 46.262 6.841 10.523 1.00 11.48 230 VAL A N 1
ATOM 1747 C CA . VAL A 1 230 ? 46.034 7.529 9.296 1.00 11.60 230 VAL A CA 1
ATOM 1748 C C . VAL A 1 230 ? 47.441 7.771 8.721 1.00 12.76 230 VAL A C 1
ATOM 1749 O O . VAL A 1 230 ? 48.177 8.676 9.157 1.00 15.19 230 VAL A O 1
ATOM 1753 N N . LEU A 1 231 ? 47.795 6.876 7.824 1.00 11.71 231 LEU A N 1
ATOM 1754 C CA . LEU A 1 231 ? 49.145 6.849 7.277 1.00 11.97 231 LEU A CA 1
ATOM 1755 C C . LEU A 1 231 ? 49.282 7.516 5.896 1.00 9.88 231 LEU A C 1
ATOM 1756 O O . LEU A 1 231 ? 50.364 7.597 5.347 1.00 13.07 231 LEU A O 1
ATOM 1761 N N . ASN A 1 232 ? 48.164 7.802 5.271 1.00 10.06 232 ASN A N 1
ATOM 1762 C CA . ASN A 1 232 ? 48.232 8.179 3.869 1.00 10.76 232 ASN A CA 1
ATOM 1763 C C . ASN A 1 232 ? 48.880 9.606 3.618 1.00 11.29 232 ASN A C 1
ATOM 1764 O O . ASN A 1 232 ? 49.623 9.802 2.635 1.00 11.42 232 ASN A O 1
ATOM 1769 N N . HIS A 1 233 ? 48.621 10.589 4.487 1.00 10.35 233 HIS A N 1
ATOM 1770 C CA . HIS A 1 233 ? 48.883 11.972 4.212 1.00 10.54 233 HIS A CA 1
ATOM 1771 C C . HIS A 1 233 ? 49.256 12.648 5.481 1.00 13.05 233 HIS A C 1
ATOM 1772 O O . HIS A 1 233 ? 49.002 12.191 6.552 1.00 12.48 233 HIS A O 1
ATOM 1779 N N . ARG A 1 234 ? 49.746 13.862 5.274 1.00 11.44 234 ARG A N 1
ATOM 1780 C CA . ARG A 1 234 ? 49.942 14.873 6.345 1.00 10.91 234 ARG A CA 1
ATOM 1781 C C . ARG A 1 234 ? 49.410 16.218 5.953 1.00 12.56 234 ARG A C 1
ATOM 1782 O O . ARG A 1 234 ? 49.486 16.617 4.770 1.00 13.50 234 ARG A O 1
ATOM 1790 N N . MET A 1 235 ? 48.899 16.909 6.961 1.00 12.09 235 MET A N 1
ATOM 1791 C CA . MET A 1 235 ? 48.339 18.207 6.778 1.00 12.10 235 MET A CA 1
ATOM 1792 C C . MET A 1 235 ? 48.763 19.067 7.937 1.00 13.81 235 MET A C 1
ATOM 1793 O O . MET A 1 235 ? 49.145 18.636 8.971 1.00 13.94 235 MET A O 1
ATOM 1798 N N . GLY A 1 236 ? 48.669 20.356 7.693 1.00 13.22 236 GLY A N 1
ATOM 1799 C CA . GLY A 1 236 ? 49.006 21.396 8.721 1.00 12.99 236 GLY A CA 1
ATOM 1800 C C . GLY A 1 236 ? 50.498 21.616 8.859 1.00 13.33 236 GLY A C 1
ATOM 1801 O O . GLY A 1 236 ? 51.036 21.798 9.937 1.00 14.65 236 GLY A O 1
ATOM 1802 N N . ALA A 1 237 ? 51.198 21.605 7.728 1.00 13.72 237 ALA A N 1
ATOM 1803 C CA . ALA A 1 237 ? 52.615 21.753 7.747 1.00 13.51 237 ALA A CA 1
ATOM 1804 C C . ALA A 1 237 ? 53.044 23.007 8.524 1.00 13.96 237 ALA A C 1
ATOM 1805 O O . ALA A 1 237 ? 52.395 24.071 8.431 1.00 16.06 237 ALA A O 1
ATOM 1807 N N . ASP A 1 238 ? 54.230 22.891 9.134 1.00 13.96 238 ASP A N 1
ATOM 1808 C CA . ASP A 1 238 ? 54.834 24.044 9.829 1.00 14.69 238 ASP A CA 1
ATOM 1809 C C . ASP A 1 238 ? 55.325 25.117 8.855 1.00 16.50 238 ASP A C 1
ATOM 1810 O O . ASP A 1 238 ? 55.284 26.337 9.187 1.00 19.06 238 ASP A O 1
ATOM 1815 N N . TYR A 1 239 ? 55.790 24.675 7.694 1.00 15.02 239 TYR A N 1
ATOM 1816 C CA . TYR A 1 239 ? 56.240 25.593 6.687 1.00 16.95 239 TYR A CA 1
ATOM 1817 C C . TYR A 1 239 ? 56.089 25.033 5.308 1.00 15.14 239 TYR A C 1
ATOM 1818 O O . TYR A 1 239 ? 55.931 23.822 5.108 1.00 16.14 239 TYR A O 1
ATOM 1827 N N . ALA A 1 240 ? 56.109 25.941 4.326 1.00 13.78 240 ALA A N 1
ATOM 1828 C CA . ALA A 1 240 ? 55.997 25.617 2.918 1.00 14.13 240 ALA A CA 1
ATOM 1829 C C . ALA A 1 240 ? 57.366 25.669 2.257 1.00 15.43 240 ALA A C 1
ATOM 1830 O O . ALA A 1 240 ? 58.267 26.398 2.718 1.00 17.87 240 ALA A O 1
ATOM 1832 N N . GLU A 1 241 ? 57.478 24.911 1.169 1.00 14.80 241 GLU A N 1
ATOM 1833 C CA . GLU A 1 241 ? 58.682 24.786 0.394 1.00 14.47 241 GLU A CA 1
ATOM 1834 C C . GLU A 1 241 ? 58.402 25.025 -1.055 1.00 13.97 241 GLU A C 1
ATOM 1835 O O . GLU A 1 241 ? 57.309 24.714 -1.567 1.00 14.70 241 GLU A O 1
ATOM 1841 N N . THR A 1 242 ? 59.402 25.511 -1.782 1.00 13.20 242 THR A N 1
ATOM 1842 C CA . THR A 1 242 ? 59.332 25.609 -3.199 1.00 13.00 242 THR A CA 1
ATOM 1843 C C . THR A 1 242 ? 59.746 24.277 -3.789 1.00 13.34 242 THR A C 1
ATOM 1844 O O . THR A 1 242 ? 60.843 23.794 -3.524 1.00 15.26 242 THR A O 1
ATOM 1848 N N . VAL A 1 243 ? 58.885 23.742 -4.621 1.00 12.25 243 VAL A N 1
ATOM 1849 C CA . VAL A 1 243 ? 59.068 22.397 -5.132 1.00 14.67 243 VAL A CA 1
ATOM 1850 C C . VAL A 1 243 ? 58.809 22.401 -6.603 1.00 13.08 243 VAL A C 1
ATOM 1851 O O . VAL A 1 243 ? 57.758 22.851 -7.045 1.00 13.13 243 VAL A O 1
ATOM 1855 N N . LEU A 1 244 ? 59.758 21.830 -7.382 1.00 14.39 244 LEU A N 1
ATOM 1856 C CA . LEU A 1 244 ? 59.542 21.601 -8.795 1.00 14.48 244 LEU A CA 1
ATOM 1857 C C . LEU A 1 244 ? 58.646 20.360 -9.013 1.00 13.77 244 LEU A C 1
ATOM 1858 O O . LEU A 1 244 ? 58.860 19.334 -8.369 1.00 15.44 244 LEU A O 1
ATOM 1863 N N . LEU A 1 245 ? 57.654 20.487 -9.894 1.00 14.06 245 LEU A N 1
ATOM 1864 C CA . LEU A 1 245 ? 56.832 19.341 -10.275 1.00 14.16 245 LEU A CA 1
ATOM 1865 C C . LEU A 1 245 ? 57.432 18.582 -11.456 1.00 14.66 245 LEU A C 1
ATOM 1866 O O . LEU A 1 245 ? 58.049 19.164 -12.368 1.00 15.02 245 LEU A O 1
ATOM 1871 N N . ASP A 1 246 ? 57.246 17.268 -11.417 1.00 14.80 246 ASP A N 1
ATOM 1872 C CA . ASP A 1 246 ? 57.710 16.383 -12.445 1.00 16.66 246 ASP A CA 1
ATOM 1873 C C . ASP A 1 246 ? 57.087 16.715 -13.806 1.00 17.61 246 ASP A C 1
ATOM 1874 O O . ASP A 1 246 ? 55.977 17.203 -13.898 1.00 17.24 246 ASP A O 1
ATOM 1879 N N . GLU A 1 247 ? 57.824 16.421 -14.883 1.00 20.31 247 GLU A N 1
ATOM 1880 C CA . GLU A 1 247 ? 57.202 16.566 -16.193 1.00 22.56 247 GLU A CA 1
ATOM 1881 C C . GLU A 1 247 ? 56.057 15.591 -16.358 1.00 22.56 247 GLU A C 1
ATOM 1882 O O . GLU A 1 247 ? 55.275 15.849 -17.255 1.00 23.27 247 GLU A O 1
ATOM 1888 N N . ASN A 1 248 ? 55.966 14.529 -15.544 1.00 21.78 248 ASN A N 1
ATOM 1889 C CA . ASN A 1 248 ? 54.837 13.531 -15.528 1.00 22.81 248 ASN A CA 1
ATOM 1890 C C . ASN A 1 248 ? 53.649 14.037 -14.667 1.00 20.47 248 ASN A C 1
ATOM 1891 O O . ASN A 1 248 ? 52.617 13.345 -14.603 1.00 21.83 248 ASN A O 1
ATOM 1896 N N . SER A 1 249 ? 53.747 15.221 -14.020 1.00 16.63 249 SER A N 1
ATOM 1897 C CA . SER A 1 249 ? 52.637 15.659 -13.183 1.00 15.44 249 SER A CA 1
ATOM 1898 C C . SER A 1 249 ? 51.399 15.917 -14.008 1.00 15.41 249 SER A C 1
ATOM 1899 O O . SER A 1 249 ? 51.495 16.554 -15.065 1.00 17.28 249 SER A O 1
ATOM 1902 N N . ARG A 1 250 ? 50.213 15.524 -13.505 1.00 16.33 250 ARG A N 1
ATOM 1903 C CA . ARG A 1 250 ? 48.976 15.769 -14.223 1.00 17.02 250 ARG A CA 1
ATOM 1904 C C . ARG A 1 250 ? 48.722 17.235 -14.389 1.00 17.62 250 ARG A C 1
ATOM 1905 O O . ARG A 1 250 ? 48.312 17.745 -15.484 1.00 20.12 250 ARG A O 1
ATOM 1913 N N . ASP A 1 251 ? 49.014 17.999 -13.322 1.00 16.72 251 ASP A N 1
ATOM 1914 C CA . ASP A 1 251 ? 48.760 19.404 -13.355 1.00 16.43 251 ASP A CA 1
ATOM 1915 C C . ASP A 1 251 ? 50.101 20.136 -13.159 1.00 16.75 251 ASP A C 1
ATOM 1916 O O . ASP A 1 251 ? 50.943 19.696 -12.399 1.00 16.80 251 ASP A O 1
ATOM 1921 N N . LYS A 1 252 ? 50.232 21.267 -13.844 1.00 17.31 252 LYS A N 1
ATOM 1922 C CA . LYS A 1 252 ? 51.445 22.090 -13.747 1.00 16.50 252 LYS A CA 1
ATOM 1923 C C . LYS A 1 252 ? 52.766 21.374 -13.911 1.00 15.76 252 LYS A C 1
ATOM 1924 O O . LYS A 1 252 ? 53.758 21.634 -13.212 1.00 15.84 252 LYS A O 1
ATOM 1930 N N . PRO A 1 253 ? 52.886 20.437 -14.894 1.00 16.84 253 PRO A N 1
ATOM 1931 C CA . PRO A 1 253 ? 54.141 19.718 -14.999 1.00 14.78 253 PRO A CA 1
ATOM 1932 C C . PRO A 1 253 ? 55.303 20.689 -15.300 1.00 15.33 253 PRO A C 1
ATOM 1933 O O .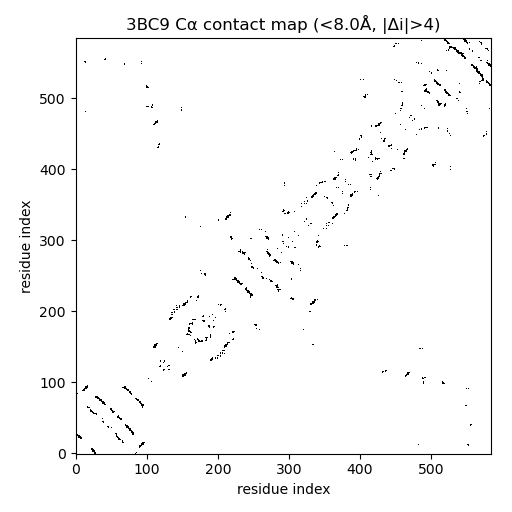 PRO A 1 253 ? 55.134 21.632 -16.113 1.00 17.78 253 PRO A O 1
ATOM 1937 N N . GLY A 1 254 ? 56.421 20.476 -14.647 1.00 16.29 254 GLY A N 1
ATOM 1938 C CA . GLY A 1 254 ? 57.610 21.287 -14.851 1.00 16.37 254 GLY A CA 1
ATOM 1939 C C . GLY A 1 254 ? 57.600 22.690 -14.236 1.00 16.75 254 GLY A C 1
ATOM 1940 O O . GLY A 1 254 ? 58.520 23.453 -14.477 1.00 18.68 254 GLY A O 1
ATOM 1941 N N . GLN A 1 255 ? 56.566 23.024 -13.465 1.00 14.85 255 GLN A N 1
ATOM 1942 C CA . GLN A 1 255 ? 56.419 24.322 -12.770 1.00 15.66 255 GLN A CA 1
ATOM 1943 C C . GLN A 1 255 ? 56.815 24.175 -11.340 1.00 15.60 255 GLN A C 1
ATOM 1944 O O . GLN A 1 255 ? 56.741 23.089 -10.747 1.00 14.81 255 GLN A O 1
ATOM 1950 N N . TYR A 1 256 ? 57.296 25.273 -10.764 1.00 13.84 256 TYR A N 1
ATOM 1951 C CA . TYR A 1 256 ? 57.502 25.383 -9.341 1.00 13.38 256 TYR A CA 1
ATOM 1952 C C . TYR A 1 256 ? 56.186 25.749 -8.668 1.00 12.16 256 TYR A C 1
ATOM 1953 O O . TYR A 1 256 ? 55.495 26.691 -9.112 1.00 14.17 256 TYR A O 1
ATOM 1962 N N . ILE A 1 257 ? 55.878 25.058 -7.583 1.00 12.63 257 ILE A N 1
ATOM 1963 C CA . ILE A 1 257 ? 54.802 25.411 -6.713 1.00 13.12 257 ILE A CA 1
ATOM 1964 C C . ILE A 1 257 ? 55.324 25.672 -5.308 1.00 12.55 257 ILE A C 1
ATOM 1965 O O . ILE A 1 257 ? 56.453 25.284 -4.985 1.00 12.03 257 ILE A O 1
ATOM 1970 N N . LYS A 1 258 ? 54.455 26.216 -4.476 1.00 13.54 258 LYS A N 1
ATOM 1971 C CA . LYS A 1 258 ? 54.777 26.386 -3.085 1.00 14.54 258 LYS A CA 1
ATOM 1972 C C . LYS A 1 258 ? 53.900 25.416 -2.314 1.00 12.93 258 LYS A C 1
ATOM 1973 O O . LYS A 1 258 ? 52.688 25.596 -2.246 1.00 14.51 258 LYS A O 1
ATOM 1979 N N . ALA A 1 259 ? 54.522 24.393 -1.751 1.00 13.65 259 ALA A N 1
ATOM 1980 C CA . ALA A 1 259 ? 53.826 23.200 -1.165 1.00 14.02 259 ALA A CA 1
ATOM 1981 C C . ALA A 1 259 ? 54.014 23.156 0.320 1.00 13.84 259 ALA A C 1
ATOM 1982 O O . ALA A 1 259 ? 55.112 23.338 0.831 1.00 13.12 259 ALA A O 1
ATOM 1984 N N . TRP A 1 260 ? 52.962 22.748 1.032 1.00 14.59 260 TRP A N 1
ATOM 1985 C CA . TRP A 1 260 ? 52.971 22.660 2.483 1.00 13.24 260 TRP A CA 1
ATOM 1986 C C . TRP A 1 260 ? 53.501 21.309 2.898 1.00 13.48 260 TRP A C 1
ATOM 1987 O O . TRP A 1 260 ? 52.763 20.372 3.237 1.00 15.94 260 TRP A O 1
ATOM 1998 N N . THR A 1 261 ? 54.835 21.224 2.910 1.00 11.93 261 THR A N 1
ATOM 1999 C CA . THR A 1 261 ? 55.548 19.987 3.123 1.00 11.96 261 THR A CA 1
ATOM 2000 C C . THR A 1 261 ? 56.591 19.931 4.253 1.00 13.10 261 THR A C 1
ATOM 2001 O O . THR A 1 261 ? 57.158 18.858 4.536 1.00 13.71 261 THR A O 1
ATOM 2005 N N . GLY A 1 262 ? 56.691 21.064 4.951 1.00 13.00 262 GLY A N 1
ATOM 2006 C CA . GLY A 1 262 ? 57.664 21.227 6.018 1.00 13.59 262 GLY A CA 1
ATOM 2007 C C . GLY A 1 262 ? 57.097 20.926 7.381 1.00 12.74 262 GLY A C 1
ATOM 2008 O O . GLY A 1 262 ? 56.224 21.634 7.820 1.00 14.74 262 GLY A O 1
ATOM 2009 N N . PHE A 1 263 ? 57.520 19.815 7.988 1.00 13.17 263 PHE A N 1
ATOM 2010 C CA . PHE A 1 263 ? 57.029 19.388 9.326 1.00 14.58 263 PHE A CA 1
ATOM 2011 C C . PHE A 1 263 ? 58.211 19.138 10.258 1.00 16.08 263 PHE A C 1
ATOM 2012 O O . PHE A 1 263 ? 58.960 18.187 10.129 1.00 17.58 263 PHE A O 1
ATOM 2020 N N . ASN A 1 264 ? 58.315 20.012 11.255 1.00 16.66 264 ASN A N 1
ATOM 2021 C CA . ASN A 1 264 ? 59.354 19.858 12.284 1.00 18.87 264 ASN A CA 1
ATOM 2022 C C . ASN A 1 264 ? 58.862 19.691 13.691 1.00 17.21 264 ASN A C 1
ATOM 2023 O O . ASN A 1 264 ? 59.655 19.375 14.564 1.00 19.47 264 ASN A O 1
ATOM 2028 N N . PHE A 1 265 ? 57.567 19.820 13.897 1.00 16.19 265 PHE A N 1
ATOM 2029 C CA . PHE A 1 265 ? 56.948 19.454 15.201 1.00 16.29 265 PHE A CA 1
ATOM 2030 C C . PHE A 1 265 ? 57.655 20.208 16.361 1.00 17.56 265 PHE A C 1
ATOM 2031 O O . P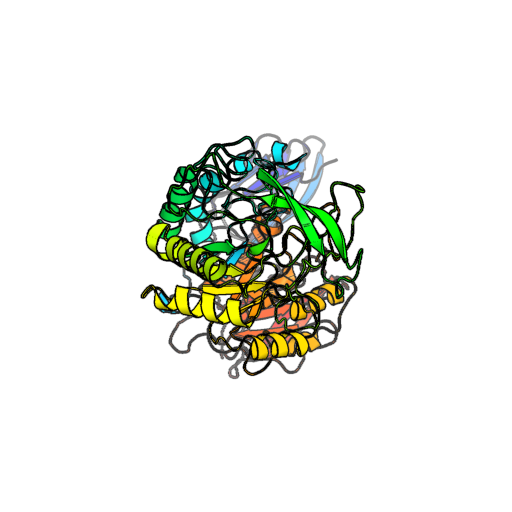HE A 1 265 ? 58.195 19.608 17.272 1.00 17.56 265 PHE A O 1
ATOM 2039 N N . PRO A 1 266 ? 57.651 21.513 16.256 1.00 18.59 266 PRO A N 1
ATOM 2040 C CA . PRO A 1 266 ? 58.422 22.275 17.258 1.00 20.23 266 PRO A CA 1
ATOM 2041 C C . PRO A 1 266 ? 57.902 22.157 18.677 1.00 20.63 266 PRO A C 1
ATOM 2042 O O . PRO A 1 266 ? 58.694 22.241 19.637 1.00 21.39 266 PRO A O 1
ATOM 2046 N N . GLY A 1 267 ? 56.603 21.973 18.841 1.00 19.02 267 GLY A N 1
ATOM 2047 C CA . GLY A 1 267 ? 56.050 21.707 20.204 1.00 18.12 267 GLY A CA 1
ATOM 2048 C C . GLY A 1 267 ? 56.575 20.466 20.859 1.00 18.05 267 GLY A C 1
ATOM 2049 O O . GLY A 1 267 ? 56.599 20.346 22.063 1.00 20.42 267 GLY A O 1
ATOM 2050 N N . ARG A 1 268 ? 56.861 19.445 20.057 1.00 17.33 268 ARG A N 1
ATOM 2051 C CA . ARG A 1 268 ? 57.319 18.199 20.554 1.00 15.90 268 ARG A CA 1
ATOM 2052 C C . ARG A 1 268 ? 58.814 18.176 20.826 1.00 18.54 268 ARG A C 1
ATOM 2053 O O . ARG A 1 268 ? 59.286 17.392 21.662 1.00 18.47 268 ARG A O 1
ATOM 2061 N N . ASN A 1 269 ? 59.550 18.958 20.045 1.00 21.20 269 ASN A N 1
ATOM 2062 C CA . ASN A 1 269 ? 60.974 19.245 20.280 1.00 23.90 269 ASN A CA 1
ATOM 2063 C C . ASN A 1 269 ? 61.753 17.947 20.344 1.00 22.43 269 ASN A C 1
ATOM 2064 O O . ASN A 1 269 ? 62.597 17.729 21.198 1.00 24.01 269 ASN A O 1
ATOM 2069 N N . GLY A 1 270 ? 61.417 17.025 19.442 1.00 19.73 270 GLY A N 1
ATOM 2070 C CA . GLY A 1 270 ? 62.179 15.790 19.277 1.00 19.67 270 GLY A CA 1
ATOM 2071 C C . GLY A 1 270 ? 61.950 14.619 20.193 1.00 19.36 270 GLY A C 1
ATOM 2072 O O . GLY A 1 270 ? 62.645 13.602 20.069 1.00 21.82 270 GLY A O 1
ATOM 2073 N N . GLU A 1 271 ? 60.987 14.731 21.097 1.00 18.41 271 GLU A N 1
ATOM 2074 C CA . GLU A 1 271 ? 60.672 13.648 21.983 1.00 18.58 271 GLU A CA 1
ATOM 2075 C C . GLU A 1 271 ? 60.186 12.458 21.144 1.00 17.72 271 GLU A C 1
ATOM 2076 O O . GLU A 1 271 ? 59.396 12.677 20.206 1.00 18.11 271 GLU A O 1
ATOM 2082 N N . TYR A 1 272 ? 60.609 11.237 21.491 1.00 17.42 272 TYR A N 1
ATOM 2083 C CA . TYR A 1 272 ? 60.221 9.967 20.870 1.00 17.81 272 TYR A CA 1
ATOM 2084 C C . TYR A 1 272 ? 60.857 9.720 19.521 1.00 17.07 272 TYR A C 1
ATOM 2085 O O . TYR A 1 272 ? 61.286 8.610 19.252 1.00 21.29 272 TYR A O 1
ATOM 2094 N N . SER A 1 273 ? 60.862 10.741 18.659 1.00 16.92 273 SER A N 1
ATOM 2095 C CA . SER A 1 273 ? 61.393 10.656 17.322 1.00 15.62 273 SER A CA 1
ATOM 2096 C C . SER A 1 273 ? 61.956 11.979 16.876 1.00 15.45 273 SER A C 1
ATOM 2097 O O . SER A 1 273 ? 61.276 13.012 16.944 1.00 16.40 273 SER A O 1
ATOM 2100 N N . ASN A 1 274 ? 63.204 11.944 16.393 1.00 16.85 274 ASN A N 1
ATOM 2101 C CA . ASN A 1 274 ? 63.838 13.119 15.854 1.00 17.76 274 ASN A CA 1
ATOM 2102 C C . ASN A 1 274 ? 63.554 13.384 14.398 1.00 17.73 274 ASN A C 1
ATOM 2103 O O . ASN A 1 274 ? 64.052 14.343 13.816 1.00 17.62 274 ASN A O 1
ATOM 2108 N N . PHE A 1 275 ? 62.740 12.532 13.778 1.00 16.26 275 PHE A N 1
ATOM 2109 C CA . PHE A 1 275 ? 62.468 12.698 12.357 1.00 16.15 275 PHE A CA 1
ATOM 2110 C C . PHE A 1 275 ? 61.696 13.965 12.060 1.00 15.78 275 PHE A C 1
ATOM 2111 O O . PHE A 1 275 ? 60.790 14.349 12.800 1.00 16.52 275 PHE A O 1
ATOM 2119 N N . THR A 1 276 ? 62.080 14.604 10.970 1.00 15.83 276 THR A N 1
ATOM 2120 C CA . THR A 1 276 ? 61.421 15.764 10.434 1.00 16.82 276 THR A CA 1
ATOM 2121 C C . THR A 1 276 ? 61.157 15.493 8.944 1.00 16.27 276 THR A C 1
ATOM 2122 O O . THR A 1 276 ? 61.801 14.659 8.346 1.00 16.92 276 THR A O 1
ATOM 2126 N N . TRP A 1 277 ? 60.101 16.141 8.450 1.00 14.72 277 TRP A N 1
ATOM 2127 C CA . TRP A 1 277 ? 59.593 15.918 7.088 1.00 14.34 277 TRP A CA 1
ATOM 2128 C C . TRP A 1 277 ? 59.843 17.134 6.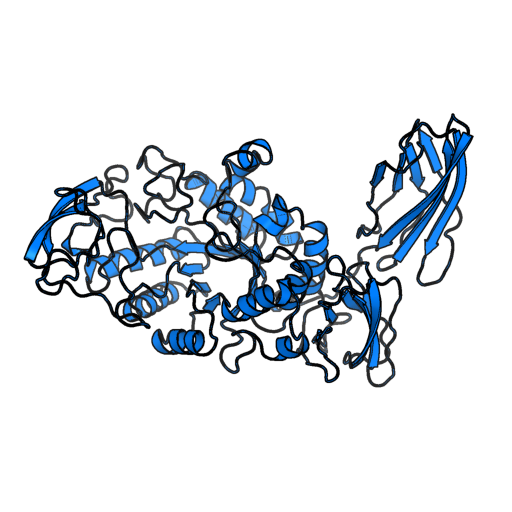224 1.00 15.11 277 TRP A C 1
ATOM 2129 O O . TRP A 1 277 ? 59.723 18.273 6.660 1.00 16.03 277 TRP A O 1
ATOM 2140 N N . ASN A 1 278 ? 60.167 16.872 4.963 1.00 15.30 278 ASN A N 1
ATOM 2141 C CA . ASN A 1 278 ? 60.208 17.957 3.982 1.00 15.15 278 ASN A CA 1
ATOM 2142 C C . ASN A 1 278 ? 59.689 17.415 2.654 1.00 15.77 278 ASN A C 1
ATOM 2143 O O . ASN A 1 278 ? 59.197 16.275 2.598 1.00 15.04 278 ASN A O 1
ATOM 2148 N N . GLY A 1 279 ? 59.795 18.181 1.598 1.00 15.45 279 GLY A N 1
ATOM 2149 C CA . GLY A 1 279 ? 59.244 17.710 0.319 1.00 17.32 279 GLY A CA 1
ATOM 2150 C C . GLY A 1 279 ? 59.747 16.413 -0.223 1.00 17.36 279 GLY A C 1
ATOM 2151 O O . GLY A 1 279 ? 59.008 15.720 -0.943 1.00 19.82 279 GLY A O 1
ATOM 2152 N N . GLN A 1 280 ? 60.935 15.949 0.180 1.00 17.52 280 GLN A N 1
ATOM 2153 C CA . GLN A 1 280 ? 61.446 14.655 -0.230 1.00 18.07 280 GLN A CA 1
ATOM 2154 C C . GLN A 1 280 ? 60.791 13.499 0.478 1.00 16.31 280 GLN A C 1
ATOM 2155 O O . GLN A 1 280 ? 60.950 12.367 0.060 1.00 15.67 280 GLN A O 1
ATOM 2161 N N . CYS A 1 281 ? 59.930 13.769 1.437 1.00 14.48 281 CYS A N 1
ATOM 2162 C CA . CYS A 1 281 ? 59.208 12.711 2.132 1.00 14.09 281 CYS A CA 1
ATOM 2163 C C . CYS A 1 281 ? 57.807 12.450 1.502 1.00 12.72 281 CYS A C 1
ATOM 2164 O O . CYS A 1 281 ? 57.081 11.579 1.981 1.00 12.88 281 CYS A O 1
ATOM 2167 N N . PHE A 1 282 ? 57.438 13.272 0.518 1.00 12.07 282 PHE A N 1
ATOM 2168 C CA . PHE A 1 282 ? 56.086 13.297 -0.079 1.00 11.89 282 PHE A CA 1
ATOM 2169 C C . PHE A 1 282 ? 56.172 13.083 -1.563 1.00 13.17 282 PHE A C 1
ATOM 2170 O O . PHE A 1 282 ? 57.171 13.464 -2.194 1.00 12.42 282 PHE A O 1
ATOM 2178 N N . ASP A 1 283 ? 55.145 12.434 -2.149 1.00 11.39 283 ASP A N 1
ATOM 2179 C CA . ASP A 1 283 ? 55.049 12.331 -3.574 1.00 12.55 283 ASP A CA 1
ATOM 2180 C C . ASP A 1 283 ? 54.419 13.516 -4.244 1.00 10.92 283 ASP A C 1
ATOM 2181 O O . ASP A 1 283 ? 54.686 13.814 -5.401 1.00 11.83 283 ASP A O 1
ATOM 2186 N N . GLY A 1 284 ? 53.518 14.185 -3.527 1.00 10.31 284 GLY A N 1
ATOM 2187 C CA . GLY A 1 284 ? 52.831 15.304 -4.131 1.00 10.40 284 GLY A CA 1
ATOM 2188 C C . GLY A 1 284 ? 51.810 15.906 -3.185 1.00 11.32 284 GLY A C 1
ATOM 2189 O O . GLY A 1 284 ? 51.761 15.592 -2.025 1.00 12.10 284 GLY A O 1
ATOM 2190 N N . THR A 1 285 ? 50.993 16.761 -3.726 1.00 11.81 285 THR A N 1
ATOM 2191 C CA . THR A 1 285 ? 50.063 17.576 -2.968 1.00 11.74 285 THR A CA 1
ATOM 2192 C C . THR A 1 285 ? 48.979 18.086 -3.905 1.00 12.72 285 THR A C 1
ATOM 2193 O O . THR A 1 285 ? 49.051 17.897 -5.121 1.00 13.27 285 THR A O 1
ATOM 2197 N N . ASP A 1 286 ? 47.922 18.635 -3.341 1.00 13.57 286 ASP A N 1
ATOM 2198 C CA . ASP A 1 286 ? 46.847 19.179 -4.134 1.00 14.29 286 ASP A CA 1
ATOM 2199 C C . ASP A 1 286 ? 46.720 20.693 -4.017 1.00 14.91 286 ASP A C 1
ATOM 2200 O O . ASP A 1 286 ? 45.732 21.214 -4.553 1.00 16.12 286 ASP A O 1
ATOM 2205 N N . TRP A 1 287 ? 47.714 21.409 -3.458 1.00 14.11 287 TRP A N 1
ATOM 2206 C CA . TRP A 1 287 ? 47.597 22.831 -3.321 1.00 14.90 287 TRP A CA 1
ATOM 2207 C C . TRP A 1 287 ? 48.899 23.500 -3.651 1.00 14.93 287 TRP A C 1
ATOM 2208 O O . TRP A 1 287 ? 49.922 23.155 -3.119 1.00 15.04 287 TRP A O 1
ATOM 2219 N N . ASP A 1 288 ? 48.759 24.544 -4.454 1.00 14.08 288 ASP A N 1
ATOM 2220 C CA . ASP A 1 288 ? 49.879 25.500 -4.756 1.00 15.62 288 ASP A CA 1
ATOM 2221 C C . ASP A 1 288 ? 49.618 26.826 -4.095 1.00 16.01 288 ASP A C 1
ATOM 2222 O O . ASP A 1 288 ? 48.723 27.500 -4.504 1.00 16.43 288 ASP A O 1
ATOM 2227 N N . ASP A 1 289 ? 50.442 27.189 -3.107 1.00 15.95 289 ASP A N 1
ATOM 2228 C CA . ASP A 1 289 ? 50.252 28.452 -2.419 1.00 18.36 289 ASP A CA 1
ATOM 2229 C C . ASP A 1 289 ? 50.665 29.661 -3.226 1.00 17.64 289 ASP A C 1
ATOM 2230 O O . ASP A 1 289 ? 50.327 30.750 -2.839 1.00 20.97 289 ASP A O 1
ATOM 2235 N N . TYR A 1 290 ? 51.343 29.505 -4.347 1.00 15.59 290 TYR A N 1
ATOM 2236 C CA . TYR A 1 290 ? 51.619 30.659 -5.170 1.00 16.65 290 TYR A CA 1
ATOM 2237 C C . TYR A 1 290 ? 50.359 31.078 -5.921 1.00 18.62 290 TYR A C 1
ATOM 2238 O O . TYR A 1 290 ? 49.927 32.245 -5.814 1.00 20.77 290 TYR A O 1
ATOM 2247 N N . SER A 1 291 ? 49.839 30.193 -6.746 1.00 19.89 291 SER A N 1
ATOM 2248 C CA . SER A 1 291 ? 48.665 30.448 -7.607 1.00 20.62 291 SER A CA 1
ATOM 2249 C C . SER A 1 291 ? 47.361 30.301 -6.863 1.00 21.24 291 SER A C 1
ATOM 2250 O O . SER A 1 291 ? 46.301 30.775 -7.367 1.00 22.18 291 SER A O 1
ATOM 2253 N N . LYS A 1 292 ? 47.389 29.688 -5.686 1.00 20.30 292 LYS A N 1
ATOM 2254 C CA . LYS A 1 292 ? 46.182 29.442 -4.894 1.00 22.05 292 LYS A CA 1
ATOM 2255 C C . LYS A 1 292 ? 45.207 28.606 -5.729 1.00 21.73 292 LYS A C 1
ATOM 2256 O O . LYS A 1 292 ? 43.977 28.862 -5.753 1.00 21.50 292 LYS A O 1
ATOM 2262 N N . GLU A 1 293 ? 45.743 27.562 -6.350 1.00 20.37 293 GLU A N 1
ATOM 2263 C CA . GLU A 1 293 ? 44.994 26.684 -7.226 1.00 20.09 293 GLU A CA 1
ATOM 2264 C C . GLU A 1 293 ? 45.195 25.254 -6.774 1.00 19.34 293 GLU A C 1
ATOM 2265 O O . GLU A 1 293 ? 46.306 24.820 -6.458 1.00 17.95 293 GLU A O 1
ATOM 2271 N N . SER A 1 294 ? 44.074 24.549 -6.661 1.00 19.29 294 SER A N 1
ATOM 2272 C CA . SER A 1 294 ? 44.074 23.099 -6.432 1.00 19.56 294 SER A CA 1
ATOM 2273 C C . SER A 1 294 ? 44.402 22.323 -7.675 1.00 18.67 294 SER A C 1
ATOM 2274 O O . SER A 1 294 ? 44.174 22.744 -8.822 1.00 21.18 294 SER A O 1
ATOM 2277 N N . GLY A 1 295 ? 44.921 21.146 -7.456 1.00 17.83 295 GLY A N 1
ATOM 2278 C CA . GLY A 1 295 ? 45.339 20.304 -8.549 1.00 17.80 295 GLY A CA 1
ATOM 2279 C C . GLY A 1 295 ? 45.826 18.962 -8.029 1.00 16.65 295 GLY A C 1
ATOM 2280 O O . GLY A 1 295 ? 45.665 18.659 -6.869 1.00 19.68 295 GLY A O 1
ATOM 2281 N N . LYS A 1 296 ? 46.370 18.147 -8.902 1.00 16.11 296 LYS A N 1
ATOM 2282 C CA . LYS A 1 296 ? 47.026 16.916 -8.503 1.00 13.71 296 LYS A CA 1
ATOM 2283 C C . LYS A 1 296 ? 48.459 17.064 -8.960 1.00 13.42 296 LYS A C 1
ATOM 2284 O O . LYS A 1 296 ? 48.766 16.941 -10.142 1.00 15.70 296 LYS A O 1
ATOM 2290 N N . TYR A 1 297 ? 49.332 17.385 -7.998 1.00 12.66 297 TYR A N 1
ATOM 2291 C CA . TYR A 1 297 ? 50.710 17.800 -8.310 1.00 12.00 297 TYR A CA 1
ATOM 2292 C C . TYR A 1 297 ? 51.716 16.753 -7.866 1.00 11.95 297 TYR A C 1
ATOM 2293 O O . TYR A 1 297 ? 51.797 16.439 -6.684 1.00 14.17 297 TYR A O 1
ATOM 2302 N N . LEU A 1 298 ? 52.477 16.196 -8.815 1.00 12.18 298 LEU A N 1
ATOM 2303 C CA . LEU A 1 298 ? 53.487 15.219 -8.543 1.00 11.22 298 LEU A CA 1
ATOM 2304 C C . LEU A 1 298 ? 54.866 15.897 -8.489 1.00 12.64 298 LEU A C 1
ATOM 2305 O O . LEU A 1 298 ? 55.215 16.552 -9.469 1.00 12.73 298 LEU A O 1
ATOM 2310 N N . PHE A 1 299 ? 55.607 15.711 -7.403 1.00 12.09 299 PHE A N 1
ATOM 2311 C CA . PHE A 1 299 ? 56.925 16.342 -7.248 1.00 12.76 299 PHE A CA 1
ATOM 2312 C C . PHE A 1 299 ? 57.967 15.720 -8.173 1.00 13.31 299 PHE A C 1
ATOM 2313 O O . PHE A 1 299 ? 57.944 14.524 -8.519 1.00 13.00 299 PHE A O 1
ATOM 2321 N N . ASP A 1 300 ? 58.947 16.532 -8.570 1.00 15.41 300 ASP A N 1
ATOM 2322 C CA . ASP A 1 300 ? 60.003 16.109 -9.465 1.00 16.08 300 ASP A CA 1
ATOM 2323 C C . ASP A 1 300 ? 60.683 14.904 -8.870 1.00 16.74 300 ASP A C 1
ATOM 2324 O O . ASP A 1 300 ? 61.067 14.869 -7.702 1.00 17.68 300 ASP A O 1
ATOM 2329 N N . GLU A 1 301 ? 60.906 13.949 -9.772 1.00 17.74 301 GLU A N 1
ATOM 2330 C CA . GLU A 1 301 ? 61.554 12.687 -9.520 1.00 19.55 301 GLU A CA 1
ATOM 2331 C C . GLU A 1 301 ? 60.775 11.737 -8.610 1.00 18.45 301 GLU A C 1
ATOM 2332 O O . GLU A 1 301 ? 61.244 10.623 -8.335 1.00 20.45 301 GLU A O 1
ATOM 2338 N N . LYS A 1 302 ? 59.576 12.120 -8.224 1.00 14.93 302 LYS A N 1
ATOM 2339 C CA . LYS A 1 302 ? 58.750 11.211 -7.429 1.00 13.71 302 LYS A CA 1
ATOM 2340 C C . LYS A 1 302 ? 57.868 10.402 -8.369 1.00 13.72 302 LYS A C 1
ATOM 2341 O O . LYS A 1 302 ? 57.636 10.763 -9.508 1.00 15.65 302 LYS A O 1
ATOM 2347 N N . SER A 1 303 ? 57.314 9.349 -7.813 1.00 13.71 303 SER A N 1
ATOM 2348 C CA . SER A 1 303 ? 56.345 8.558 -8.541 1.00 13.30 303 SER A CA 1
ATOM 2349 C C . SER A 1 303 ? 55.258 8.124 -7.555 1.00 11.54 303 SER A C 1
ATOM 2350 O O . SER A 1 303 ? 55.585 7.803 -6.432 1.00 13.08 303 SER A O 1
ATOM 2353 N N . TRP A 1 304 ? 54.032 8.037 -7.998 1.00 11.64 304 TRP A N 1
ATOM 2354 C CA . TRP A 1 304 ? 52.993 7.538 -7.120 1.00 10.98 304 TRP A CA 1
ATOM 2355 C C . TRP A 1 304 ? 53.334 6.094 -6.775 1.00 11.49 304 TRP A C 1
ATOM 2356 O O . TRP A 1 304 ? 53.813 5.293 -7.605 1.00 12.82 304 TRP A O 1
ATOM 2367 N N . ASP A 1 305 ? 53.031 5.735 -5.544 1.00 10.87 305 ASP A N 1
ATOM 2368 C CA . ASP A 1 305 ? 53.341 4.456 -4.982 1.00 10.94 305 ASP A CA 1
ATOM 2369 C C . ASP A 1 305 ? 52.395 3.401 -5.593 1.00 11.81 305 ASP A C 1
ATOM 2370 O O . ASP A 1 305 ? 51.371 3.693 -6.173 1.00 14.40 305 ASP A O 1
ATOM 2375 N N . TRP A 1 306 ? 52.737 2.141 -5.382 1.00 12.15 306 TRP A N 1
ATOM 2376 C CA . TRP A 1 306 ? 51.975 1.022 -5.978 1.00 12.93 306 TRP A CA 1
ATOM 2377 C C . TRP A 1 306 ? 50.726 0.843 -5.162 1.00 11.64 306 TRP A C 1
ATOM 2378 O O . TRP A 1 306 ? 50.778 0.502 -3.980 1.00 14.65 306 TRP A O 1
ATOM 2389 N N . THR A 1 307 ? 49.568 0.930 -5.823 1.00 12.11 307 THR A N 1
ATOM 2390 C CA . THR A 1 307 ? 48.272 0.702 -5.199 1.00 11.35 307 THR A CA 1
ATOM 2391 C C . THR A 1 307 ? 47.500 -0.307 -6.007 1.00 12.20 307 THR A C 1
ATOM 2392 O O . THR A 1 307 ? 47.789 -0.520 -7.189 1.00 13.61 307 THR A O 1
ATOM 2396 N N . TYR A 1 308 ? 46.513 -0.931 -5.357 1.00 11.47 308 TYR A N 1
ATOM 2397 C CA . TYR A 1 308 ? 45.745 -1.998 -5.978 1.00 14.15 308 TYR A CA 1
ATOM 2398 C C . TYR A 1 308 ? 45.128 -1.479 -7.260 1.00 13.38 308 TYR A C 1
ATOM 2399 O O . TYR A 1 308 ? 45.188 -2.169 -8.287 1.00 15.74 308 TYR A O 1
ATOM 2408 N N . ASN A 1 309 ? 44.471 -0.317 -7.227 1.00 13.52 309 ASN A N 1
ATOM 2409 C CA . ASN A 1 309 ? 43.940 0.331 -8.400 1.00 12.70 309 ASN A CA 1
ATOM 2410 C C . ASN A 1 309 ? 44.979 1.267 -8.912 1.00 14.09 309 ASN A C 1
ATOM 2411 O O . ASN A 1 309 ? 45.561 2.032 -8.163 1.00 14.60 309 ASN A O 1
ATOM 2416 N N . TRP A 1 310 ? 45.127 1.317 -10.213 1.00 14.60 310 TRP A N 1
ATOM 2417 C CA . TRP A 1 310 ? 46.089 2.220 -10.830 1.00 14.39 310 TRP A CA 1
ATOM 2418 C C . TRP A 1 310 ? 45.864 3.685 -10.428 1.00 14.00 310 TRP A C 1
ATOM 2419 O O . TRP A 1 310 ? 44.750 4.208 -10.458 1.00 15.18 310 TRP A O 1
ATOM 2430 N N . ASP A 1 311 ? 46.949 4.332 -10.026 1.00 15.00 311 ASP A N 1
ATOM 2431 C CA . ASP A 1 311 ? 46.897 5.784 -9.778 1.00 15.82 311 ASP A CA 1
ATOM 2432 C C . ASP A 1 311 ? 45.910 6.189 -8.669 1.00 17.01 311 ASP A C 1
ATOM 2433 O O . ASP A 1 311 ? 45.226 7.202 -8.747 1.00 18.60 311 ASP A O 1
ATOM 2438 N N . GLU A 1 312 ? 45.793 5.373 -7.637 1.00 13.56 312 GLU A N 1
ATOM 2439 C CA . GLU A 1 312 ? 44.961 5.730 -6.495 1.00 13.07 312 GLU A CA 1
ATOM 2440 C C . GLU A 1 312 ? 45.809 6.143 -5.273 1.00 11.39 312 GLU A C 1
ATOM 2441 O O . GLU A 1 312 ? 45.269 6.307 -4.159 1.00 11.98 312 GLU A O 1
ATOM 2447 N N . ASP A 1 313 ? 47.106 6.306 -5.426 1.00 10.93 313 ASP A N 1
ATOM 2448 C CA . ASP A 1 313 ? 47.897 6.782 -4.266 1.00 10.19 313 ASP A CA 1
ATOM 2449 C C . ASP A 1 313 ? 47.409 8.174 -3.782 1.00 10.71 313 ASP A C 1
ATOM 2450 O O . ASP A 1 313 ? 47.294 8.389 -2.595 1.00 11.38 313 ASP A O 1
ATOM 2455 N N . TYR A 1 314 ? 47.126 9.147 -4.664 1.00 10.49 314 TYR A N 1
ATOM 2456 C CA . TYR A 1 314 ? 46.818 10.469 -4.227 1.00 10.95 314 TYR A CA 1
ATOM 2457 C C . TYR A 1 314 ? 45.376 10.538 -3.814 1.00 11.50 314 TYR A C 1
ATOM 2458 O O . TYR A 1 314 ? 44.451 10.162 -4.598 1.00 14.42 314 TYR A O 1
ATOM 2467 N N . LEU A 1 315 ? 45.125 11.035 -2.597 1.00 12.05 315 LEU A N 1
ATOM 2468 C CA . LEU A 1 315 ? 43.743 11.314 -2.101 1.00 13.57 315 LEU A CA 1
ATOM 2469 C C . LEU A 1 315 ? 43.585 12.778 -1.673 1.00 13.06 315 LEU A C 1
ATOM 2470 O O . LEU A 1 315 ? 42.735 13.486 -2.214 1.00 15.75 315 LEU A O 1
ATOM 2475 N N . MET A 1 316 ? 44.413 13.209 -0.726 1.00 12.96 316 MET A N 1
ATOM 2476 C CA . MET A 1 316 ? 44.345 14.510 -0.159 1.00 13.30 316 MET A CA 1
ATOM 2477 C C . MET A 1 316 ? 45.644 14.848 0.544 1.00 12.64 316 MET A C 1
ATOM 2478 O O . MET A 1 316 ? 46.470 14.064 0.817 1.00 14.06 316 MET A O 1
ATOM 2483 N N . GLY A 1 317 ? 45.789 16.103 0.943 1.00 11.58 317 GLY A N 1
ATOM 2484 C CA . GLY A 1 317 ? 46.925 16.517 1.731 1.00 13.15 317 GLY A CA 1
ATOM 2485 C C . GLY A 1 317 ? 48.251 16.376 1.017 1.00 12.26 317 GLY A C 1
ATOM 2486 O O . GLY A 1 317 ? 48.331 16.350 -0.220 1.00 14.19 317 GLY A O 1
ATOM 2487 N N . ALA A 1 318 ? 49.319 16.333 1.790 1.00 11.20 318 ALA A N 1
ATOM 2488 C CA . ALA A 1 318 ? 50.631 16.090 1.277 1.00 10.27 318 ALA A CA 1
ATOM 2489 C C . ALA A 1 318 ? 50.707 14.559 1.336 1.00 9.88 318 ALA A C 1
ATOM 2490 O O . ALA A 1 318 ? 50.627 13.946 2.439 1.00 11.84 318 ALA A O 1
ATOM 2492 N N . ASP A 1 319 ? 50.890 13.862 0.190 1.00 10.14 319 ASP A N 1
ATOM 2493 C CA . ASP A 1 319 ? 50.828 12.398 0.108 1.00 10.56 319 ASP A CA 1
ATOM 2494 C C . ASP A 1 319 ? 52.169 11.822 0.488 1.00 10.56 319 ASP A C 1
ATOM 2495 O O . ASP A 1 319 ? 53.150 12.116 -0.178 1.00 10.96 319 ASP A O 1
ATOM 2500 N N . VAL A 1 320 ? 52.171 10.923 1.445 1.00 10.72 320 VAL A N 1
ATOM 2501 C CA . VAL A 1 320 ? 53.411 10.332 1.932 1.00 10.62 320 VAL A CA 1
ATOM 2502 C C . VAL A 1 320 ? 54.024 9.489 0.835 1.00 10.74 320 VAL A C 1
ATOM 2503 O O . VAL A 1 320 ? 53.321 8.746 0.153 1.00 11.00 320 VAL A O 1
ATOM 2507 N N . ASP A 1 321 ? 55.364 9.604 0.663 1.00 10.91 321 ASP A N 1
ATOM 2508 C CA . ASP A 1 321 ? 56.120 8.782 -0.261 1.00 11.32 321 ASP A CA 1
ATOM 2509 C C . ASP A 1 321 ? 56.621 7.567 0.454 1.00 11.68 321 ASP A C 1
ATOM 2510 O O . ASP A 1 321 ? 57.681 7.650 1.100 1.00 11.96 321 ASP A O 1
ATOM 2515 N N . TYR A 1 322 ? 55.920 6.427 0.362 1.00 11.90 322 TYR A N 1
ATOM 2516 C CA . TYR A 1 322 ? 56.331 5.230 1.056 1.00 11.81 322 TYR A CA 1
ATOM 2517 C C . TYR A 1 322 ? 57.405 4.468 0.324 1.00 11.94 322 TYR A C 1
ATOM 2518 O O . TYR A 1 322 ? 57.785 3.376 0.780 1.00 14.69 322 TYR A O 1
ATOM 2527 N N . GLU A 1 323 ? 57.950 4.987 -0.735 1.00 11.68 323 GLU A N 1
ATOM 2528 C CA . GLU A 1 323 ? 59.199 4.540 -1.312 1.00 13.59 323 GLU A CA 1
ATOM 2529 C C . GLU A 1 323 ? 60.446 5.140 -0.633 1.00 14.04 323 GLU A C 1
ATOM 2530 O O . GLU A 1 323 ? 61.566 4.685 -0.890 1.00 17.52 323 GLU A O 1
ATOM 2536 N N . ASN A 1 324 ? 60.268 6.180 0.188 1.00 14.72 324 ASN A N 1
ATOM 2537 C CA . ASN A 1 324 ? 61.336 6.781 0.964 1.00 14.25 324 ASN A CA 1
ATOM 2538 C C . ASN A 1 324 ? 61.626 5.952 2.201 1.00 14.97 324 ASN A C 1
ATOM 2539 O O . ASN A 1 324 ? 60.764 5.766 3.057 1.00 15.17 324 ASN A O 1
ATOM 2544 N N . GLU A 1 325 ? 62.857 5.468 2.334 1.00 16.03 325 GLU A N 1
ATOM 2545 C CA . GLU A 1 325 ? 63.165 4.526 3.378 1.00 18.00 325 GLU A CA 1
ATOM 2546 C C . GLU A 1 325 ? 63.140 5.174 4.760 1.00 15.88 325 GLU A C 1
ATOM 2547 O O . GLU A 1 325 ? 62.739 4.557 5.725 1.00 16.11 325 GLU A O 1
ATOM 2553 N N . ALA A 1 326 ? 63.595 6.419 4.898 1.00 15.36 326 ALA A N 1
ATOM 2554 C CA . ALA A 1 326 ? 63.562 7.082 6.187 1.00 14.86 326 ALA A CA 1
ATOM 2555 C C . ALA A 1 326 ? 62.128 7.259 6.690 1.00 14.52 326 ALA A C 1
ATOM 2556 O O . ALA A 1 326 ? 61.873 7.115 7.862 1.00 14.82 326 ALA A O 1
ATOM 2558 N N . VAL A 1 327 ? 61.222 7.591 5.763 1.00 13.14 327 VAL A N 1
ATOM 2559 C CA . VAL A 1 327 ? 59.803 7.702 6.095 1.00 13.52 327 VAL A CA 1
ATOM 2560 C C . VAL A 1 327 ? 59.312 6.359 6.567 1.00 13.30 327 VAL A C 1
ATOM 2561 O O . VAL A 1 327 ? 58.645 6.247 7.602 1.00 13.16 327 VAL A O 1
ATOM 2565 N N . GLN A 1 328 ? 59.586 5.280 5.823 1.00 13.48 328 GLN A N 1
ATOM 2566 C CA . GLN A 1 328 ? 59.150 3.944 6.225 1.00 13.18 328 GLN A CA 1
ATOM 2567 C C . GLN A 1 328 ? 59.593 3.595 7.624 1.00 13.23 328 GLN A C 1
ATOM 2568 O O . GLN A 1 328 ? 58.837 3.144 8.435 1.00 13.96 328 GLN A O 1
ATOM 2574 N N . ASN A 1 329 ? 60.855 3.953 7.921 1.00 13.83 329 ASN A N 1
ATOM 2575 C CA . ASN A 1 329 ? 61.418 3.608 9.208 1.00 13.98 329 ASN A CA 1
ATOM 2576 C C . ASN A 1 329 ? 60.747 4.360 10.347 1.00 12.74 329 ASN A C 1
ATOM 2577 O O . ASN A 1 329 ? 60.488 3.815 11.389 1.00 14.01 329 ASN A O 1
ATOM 2582 N N . ASP A 1 330 ? 60.441 5.614 10.159 1.00 12.82 330 ASP A N 1
ATOM 2583 C CA . ASP A 1 330 ? 59.807 6.350 11.229 1.00 12.70 330 ASP A CA 1
ATOM 2584 C C . ASP A 1 330 ? 58.407 5.838 11.495 1.00 10.57 330 ASP A C 1
ATOM 2585 O O . ASP A 1 330 ? 57.970 5.708 12.642 1.00 11.94 330 ASP A O 1
ATOM 2590 N N . VAL A 1 331 ? 57.689 5.561 10.400 1.00 11.43 331 VAL A N 1
ATOM 2591 C CA . VAL A 1 331 ? 56.291 5.096 10.560 1.00 11.66 331 VAL A CA 1
ATOM 2592 C C . VAL A 1 331 ? 56.232 3.663 11.154 1.00 10.69 331 VAL A C 1
ATOM 2593 O O . VAL A 1 331 ? 55.333 3.363 11.930 1.00 10.80 331 VAL A O 1
ATOM 2597 N N . ILE A 1 332 ? 57.182 2.801 10.802 1.00 10.74 332 ILE A N 1
ATOM 2598 C CA . ILE A 1 332 ? 57.317 1.505 11.441 1.00 10.72 332 ILE A CA 1
ATOM 2599 C C . ILE A 1 332 ? 57.641 1.679 12.926 1.00 12.04 332 ILE A C 1
ATOM 2600 O O . ILE A 1 332 ? 57.036 1.027 13.780 1.00 11.99 332 ILE A O 1
ATOM 2605 N N . ASP A 1 333 ? 58.598 2.558 13.260 1.00 13.07 333 ASP A N 1
ATOM 2606 C CA . ASP A 1 333 ? 58.920 2.817 14.639 1.00 13.91 333 ASP A CA 1
ATOM 2607 C C . ASP A 1 333 ? 57.680 3.271 15.434 1.00 12.86 333 ASP A C 1
ATOM 2608 O O . ASP A 1 333 ? 57.448 2.863 16.546 1.00 12.97 333 ASP A O 1
ATOM 2613 N N . TRP A 1 334 ? 56.883 4.104 14.803 1.00 9.87 334 TRP A N 1
ATOM 2614 C CA . TRP A 1 334 ? 55.653 4.654 15.420 1.00 11.41 334 TRP A CA 1
ATOM 2615 C C . TRP A 1 334 ? 54.694 3.497 15.720 1.00 11.57 334 TRP A C 1
ATOM 2616 O O . TRP A 1 334 ? 54.115 3.406 16.811 1.00 12.40 334 TRP A O 1
ATOM 2627 N N . GLY A 1 335 ? 54.470 2.653 14.737 1.00 11.44 335 GLY A N 1
ATOM 2628 C CA . GLY A 1 335 ? 53.557 1.491 14.953 1.00 11.86 335 GLY A CA 1
ATOM 2629 C C . GLY A 1 335 ? 53.940 0.582 16.075 1.00 11.42 335 GLY A C 1
ATOM 2630 O O . GLY A 1 335 ? 53.159 0.154 16.886 1.00 12.77 335 GLY A O 1
ATOM 2631 N N . GLN A 1 336 ? 55.245 0.346 16.151 1.00 11.87 336 GLN A N 1
ATOM 2632 C CA . GLN A 1 336 ? 55.807 -0.440 17.225 1.00 12.34 336 GLN A CA 1
ATOM 2633 C C . GLN A 1 336 ? 55.651 0.197 18.568 1.00 12.51 336 GLN A C 1
ATOM 2634 O O . GLN A 1 336 ? 55.399 -0.432 19.563 1.00 13.93 336 GLN A O 1
ATOM 2640 N N . TRP A 1 337 ? 55.826 1.491 18.619 1.00 12.50 337 TRP A N 1
ATOM 2641 C CA . TRP A 1 337 ? 55.632 2.352 19.824 1.00 12.42 337 TRP A CA 1
ATOM 2642 C C . TRP A 1 337 ? 54.180 2.241 20.309 1.00 13.32 337 TRP A C 1
ATOM 2643 O O . TRP A 1 337 ? 53.901 2.042 21.504 1.00 12.73 337 TRP A O 1
ATOM 2654 N N . ILE A 1 338 ? 53.236 2.397 19.377 1.00 11.83 338 ILE A N 1
ATOM 2655 C CA . ILE A 1 338 ? 51.839 2.361 19.764 1.00 11.39 338 ILE A CA 1
ATOM 2656 C C . ILE A 1 338 ? 51.459 1.073 20.436 1.00 12.03 338 ILE A C 1
ATOM 2657 O O . ILE A 1 338 ? 50.680 1.080 21.405 1.00 12.32 338 ILE A O 1
ATOM 2662 N N . ILE A 1 339 ? 51.948 -0.041 19.920 1.00 12.50 339 ILE A N 1
ATOM 2663 C CA . ILE A 1 339 ? 51.630 -1.338 20.516 1.00 12.13 339 ILE A CA 1
ATOM 2664 C C . ILE A 1 339 ? 52.476 -1.590 21.784 1.00 13.71 339 ILE A C 1
ATOM 2665 O O . ILE A 1 339 ? 51.922 -1.889 22.836 1.00 15.53 339 ILE A O 1
ATOM 2670 N N . ASN A 1 340 ? 53.785 -1.430 21.697 1.00 14.66 340 ASN A N 1
ATOM 2671 C CA . ASN A 1 340 ? 54.671 -1.881 22.783 1.00 14.24 340 ASN A CA 1
ATOM 2672 C C . ASN A 1 340 ? 54.906 -0.897 23.892 1.00 14.62 340 ASN A C 1
ATOM 2673 O O . ASN A 1 340 ? 55.268 -1.355 25.020 1.00 18.57 340 ASN A O 1
ATOM 2678 N N . ASN A 1 341 ? 54.742 0.355 23.652 1.00 15.10 341 ASN A N 1
ATOM 2679 C CA . ASN A 1 341 ? 54.904 1.358 24.671 1.00 16.03 341 ASN A CA 1
ATOM 2680 C C . ASN A 1 341 ? 53.589 1.956 25.144 1.00 17.26 341 ASN A C 1
ATOM 2681 O O . ASN A 1 341 ? 53.405 2.213 26.344 1.00 18.56 341 ASN A O 1
ATOM 2686 N N . ILE A 1 342 ? 52.652 2.193 24.219 1.00 14.51 342 ILE A N 1
ATOM 2687 C CA . ILE A 1 342 ? 51.385 2.802 24.580 1.00 15.25 342 ILE A CA 1
ATOM 2688 C C . ILE A 1 342 ? 50.327 1.757 24.857 1.00 15.41 342 ILE A C 1
ATOM 2689 O O . ILE A 1 342 ? 49.293 2.081 25.448 1.00 16.01 342 ILE A O 1
ATOM 2694 N N . ASP A 1 343 ? 50.611 0.498 24.525 1.00 14.60 343 ASP A N 1
ATOM 2695 C CA . ASP A 1 343 ? 49.838 -0.694 24.946 1.00 15.95 343 ASP A CA 1
ATOM 2696 C C . ASP A 1 343 ? 48.517 -0.880 24.184 1.00 15.07 343 ASP A C 1
ATOM 2697 O O . ASP A 1 343 ? 47.596 -1.511 24.671 1.00 15.86 343 ASP A O 1
ATOM 2702 N N . PHE A 1 344 ? 48.412 -0.292 22.980 1.00 14.73 344 PHE A N 1
ATOM 2703 C CA . PHE A 1 344 ? 47.337 -0.690 22.096 1.00 13.09 344 PHE A CA 1
ATOM 2704 C C . PHE A 1 344 ? 47.395 -2.160 21.668 1.00 13.59 344 PHE A C 1
ATOM 2705 O O . PHE A 1 344 ? 48.429 -2.789 21.735 1.00 13.68 344 PHE A O 1
ATOM 2713 N N . ASP A 1 345 ? 46.265 -2.696 21.147 1.00 11.24 345 ASP A N 1
ATOM 2714 C CA . ASP A 1 345 ? 46.130 -4.068 20.775 1.00 12.00 345 ASP A CA 1
ATOM 2715 C C . ASP A 1 345 ? 45.981 -4.254 19.281 1.00 11.18 345 ASP A C 1
ATOM 2716 O O . ASP A 1 345 ? 45.929 -5.368 18.803 1.00 13.39 345 ASP A O 1
ATOM 2721 N N . GLY A 1 346 ? 45.885 -3.179 18.529 1.00 12.12 346 GLY A N 1
ATOM 2722 C CA . GLY A 1 346 ? 45.674 -3.309 17.084 1.00 11.82 346 GLY A CA 1
ATOM 2723 C C . GLY A 1 346 ? 45.359 -1.991 16.463 1.00 9.90 346 GLY A C 1
ATOM 2724 O O . GLY A 1 346 ? 45.418 -0.924 17.107 1.00 10.80 346 GLY A O 1
ATOM 2725 N N . PHE A 1 347 ? 44.990 -2.044 15.183 1.00 10.33 347 PHE A N 1
ATOM 2726 C CA . PHE A 1 347 ? 44.818 -0.859 14.379 1.00 10.47 347 PHE A CA 1
ATOM 2727 C C . PHE A 1 347 ? 43.669 -0.970 13.398 1.00 10.14 347 PHE A C 1
ATOM 2728 O O . PHE A 1 347 ? 43.485 -2.075 12.835 1.00 10.79 347 PHE A O 1
ATOM 2736 N N . ARG A 1 348 ? 43.036 0.159 13.089 1.00 11.96 348 ARG A N 1
ATOM 2737 C CA . ARG A 1 348 ? 42.299 0.374 11.854 1.00 11.02 348 ARG A CA 1
ATOM 2738 C C . ARG A 1 348 ? 43.242 1.102 10.965 1.00 12.52 348 ARG A C 1
ATOM 2739 O O . ARG A 1 348 ? 43.816 2.094 11.406 1.00 13.11 348 ARG A O 1
ATOM 2747 N N . LEU A 1 349 ? 43.455 0.676 9.726 1.00 11.89 349 LEU A N 1
ATOM 2748 C CA . LEU A 1 349 ? 44.265 1.379 8.732 1.00 12.57 349 LEU A CA 1
ATOM 2749 C C . LEU A 1 349 ? 43.370 2.149 7.783 1.00 13.62 349 LEU A C 1
ATOM 2750 O O . LEU A 1 349 ? 42.718 1.602 6.912 1.00 12.40 349 LEU A O 1
ATOM 2755 N N . ASP A 1 350 ? 43.234 3.418 8.058 1.00 13.16 350 ASP A N 1
ATOM 2756 C CA . ASP A 1 350 ? 42.434 4.366 7.295 1.00 11.64 350 ASP A CA 1
ATOM 2757 C C . ASP A 1 350 ? 42.927 4.443 5.865 1.00 11.39 350 ASP A C 1
ATOM 2758 O O . ASP A 1 350 ? 44.134 4.492 5.607 1.00 12.60 350 ASP A O 1
ATOM 2763 N N . ALA A 1 351 ? 41.988 4.500 4.935 1.00 10.61 351 ALA A N 1
ATOM 2764 C CA . ALA A 1 351 ? 42.389 4.869 3.548 1.00 12.19 351 ALA A CA 1
ATOM 2765 C C . ALA A 1 351 ? 43.399 3.864 2.968 1.00 11.42 351 ALA A C 1
ATOM 2766 O O . ALA A 1 351 ? 44.287 4.274 2.188 1.00 11.54 351 ALA A O 1
ATOM 2768 N N . VAL A 1 352 ? 43.272 2.560 3.313 1.00 11.53 352 VAL A N 1
ATOM 2769 C CA . VAL A 1 352 ? 44.285 1.567 3.067 1.00 12.25 352 VAL A CA 1
ATOM 2770 C C . VAL A 1 352 ? 44.530 1.388 1.598 1.00 12.86 352 VAL A C 1
ATOM 2771 O O . VAL A 1 352 ? 45.692 1.075 1.218 1.00 15.26 352 VAL A O 1
ATOM 2775 N N . LYS A 1 353 ? 43.529 1.614 0.765 1.00 12.06 353 LYS A N 1
ATOM 2776 C CA . LYS A 1 353 ? 43.742 1.402 -0.644 1.00 15.33 353 LYS A CA 1
ATOM 2777 C C . LYS A 1 353 ? 44.546 2.441 -1.328 1.00 12.85 353 LYS A C 1
ATOM 2778 O O . LYS A 1 353 ? 44.985 2.284 -2.431 1.00 13.49 353 LYS A O 1
ATOM 2784 N N . HIS A 1 354 ? 44.832 3.517 -0.608 1.00 10.58 354 HIS A N 1
ATOM 2785 C CA . HIS A 1 354 ? 45.574 4.675 -1.110 1.00 10.95 354 HIS A CA 1
ATOM 2786 C C . HIS A 1 354 ? 46.999 4.677 -0.611 1.00 10.91 354 HIS A C 1
ATOM 2787 O O . HIS A 1 354 ? 47.691 5.715 -0.765 1.00 10.66 354 HIS A O 1
ATOM 2794 N N . ILE A 1 355 ? 47.407 3.634 0.033 1.00 9.87 355 ILE A N 1
ATOM 2795 C CA . ILE A 1 355 ? 48.776 3.479 0.604 1.00 10.99 355 ILE A CA 1
ATOM 2796 C C . ILE A 1 355 ? 49.505 2.297 -0.072 1.00 10.51 355 ILE A C 1
ATOM 2797 O O . ILE A 1 355 ? 48.916 1.247 -0.325 1.00 12.62 355 ILE A O 1
ATOM 2802 N N . ASP A 1 356 ? 50.763 2.545 -0.457 1.00 11.03 356 ASP A N 1
ATOM 2803 C CA . ASP A 1 356 ? 51.575 1.533 -1.091 1.00 11.16 356 ASP A CA 1
ATOM 2804 C C . ASP A 1 356 ? 51.333 0.181 -0.449 1.00 11.57 356 ASP A C 1
ATOM 2805 O O . ASP A 1 356 ? 51.598 -0.013 0.718 1.00 11.55 356 ASP A O 1
ATOM 2810 N N . TYR A 1 357 ? 50.850 -0.792 -1.220 1.00 9.42 357 TYR A N 1
ATOM 2811 C CA . TYR A 1 357 ? 50.572 -2.114 -0.649 1.00 10.34 357 TYR A CA 1
ATOM 2812 C C . TYR A 1 357 ? 51.799 -2.875 -0.198 1.00 11.64 357 TYR A C 1
ATOM 2813 O O . TYR A 1 357 ? 51.696 -3.730 0.659 1.00 13.21 357 TYR A O 1
ATOM 2822 N N . ARG A 1 358 ? 52.942 -2.598 -0.804 1.00 11.48 358 ARG A N 1
ATOM 2823 C CA . ARG A 1 358 ? 54.174 -3.123 -0.315 1.00 11.55 358 ARG A CA 1
ATOM 2824 C C . ARG A 1 358 ? 54.508 -2.636 1.083 1.00 12.05 358 ARG A C 1
ATOM 2825 O O . ARG A 1 358 ? 54.950 -3.401 1.989 1.00 12.20 358 ARG A O 1
ATOM 2833 N N . PHE A 1 359 ? 54.288 -1.349 1.286 1.00 13.01 359 PHE A N 1
ATOM 2834 C CA . PHE A 1 359 ? 54.532 -0.711 2.618 1.00 11.44 359 PHE A CA 1
ATOM 2835 C C . PHE A 1 359 ? 53.515 -1.271 3.636 1.00 10.57 359 PHE A C 1
ATOM 2836 O O . PHE A 1 359 ? 53.893 -1.655 4.765 1.00 11.48 359 PHE A O 1
ATOM 2844 N N . ILE A 1 360 ? 52.257 -1.329 3.279 1.00 10.42 360 ILE A N 1
ATOM 2845 C CA . ILE A 1 360 ? 51.274 -1.853 4.231 1.00 11.42 360 ILE A CA 1
ATOM 2846 C C . ILE A 1 360 ? 51.698 -3.228 4.734 1.00 12.05 360 ILE A C 1
ATOM 2847 O O . ILE A 1 360 ? 51.666 -3.487 5.945 1.00 12.58 360 ILE A O 1
ATOM 2852 N N . ASP A 1 361 ? 52.074 -4.111 3.798 1.00 10.78 361 ASP A N 1
ATOM 2853 C CA . ASP A 1 361 ? 52.488 -5.423 4.196 1.00 9.84 361 ASP A CA 1
ATOM 2854 C C . ASP A 1 361 ? 53.728 -5.370 5.096 1.00 10.79 361 ASP A C 1
ATOM 2855 O O . ASP A 1 361 ? 53.820 -6.085 6.094 1.00 11.22 361 ASP A O 1
ATOM 2860 N N . LYS A 1 362 ? 54.733 -4.604 4.696 1.00 10.53 362 LYS A N 1
ATOM 2861 C CA . LYS A 1 362 ? 55.989 -4.525 5.463 1.00 11.57 362 LYS A CA 1
ATOM 2862 C C . LYS A 1 362 ? 55.760 -3.946 6.868 1.00 11.98 362 LYS A C 1
ATOM 2863 O O . LYS A 1 362 ? 56.307 -4.463 7.865 1.00 12.50 362 LYS A O 1
ATOM 2869 N N . TRP A 1 363 ? 54.976 -2.876 6.978 1.00 11.12 363 TRP A N 1
ATOM 2870 C CA . TRP A 1 363 ? 54.609 -2.275 8.242 1.00 10.02 363 TRP A CA 1
ATOM 2871 C C . TRP A 1 363 ? 53.851 -3.285 9.127 1.00 11.41 363 TRP A C 1
ATOM 2872 O O . TRP A 1 363 ? 54.182 -3.447 10.296 1.00 11.47 363 TRP A O 1
ATOM 2883 N N . MET A 1 364 ? 52.830 -3.929 8.588 1.00 10.88 364 MET A N 1
ATOM 2884 C CA . MET A 1 364 ? 52.123 -4.894 9.398 1.00 10.80 364 MET A CA 1
ATOM 2885 C C . MET A 1 364 ? 53.006 -5.973 9.964 1.00 11.55 364 MET A C 1
ATOM 2886 O O . MET A 1 364 ? 52.956 -6.284 11.131 1.00 11.87 364 MET A O 1
ATOM 2891 N N . SER A 1 365 ? 53.887 -6.506 9.110 1.00 9.49 365 SER A N 1
ATOM 2892 C CA . SER A 1 365 ? 54.692 -7.651 9.569 1.00 9.29 365 SER A CA 1
ATOM 2893 C C . SER A 1 365 ? 55.708 -7.126 10.612 1.00 11.08 365 SER A C 1
ATOM 2894 O O . SER A 1 365 ? 55.974 -7.756 11.606 1.00 13.32 365 SER A O 1
ATOM 2897 N N . ALA A 1 366 ? 56.258 -5.924 10.416 1.00 11.67 366 ALA A N 1
ATOM 2898 C CA . ALA A 1 366 ? 57.233 -5.381 11.334 1.00 11.85 366 ALA A CA 1
ATOM 2899 C C . ALA A 1 366 ? 56.582 -5.062 12.684 1.00 12.33 366 ALA A C 1
ATOM 2900 O O . ALA A 1 366 ? 57.184 -5.283 13.735 1.00 14.71 366 ALA A O 1
ATOM 2902 N N . VAL A 1 367 ? 55.355 -4.573 12.669 1.00 11.57 367 VAL A N 1
ATOM 2903 C CA . VAL A 1 367 ? 54.656 -4.307 13.924 1.00 11.42 367 VAL A CA 1
ATOM 2904 C C . VAL A 1 367 ? 54.307 -5.639 14.601 1.00 11.98 367 VAL A C 1
ATOM 2905 O O . VAL A 1 367 ? 54.594 -5.843 15.793 1.00 13.18 367 VAL A O 1
ATOM 2909 N N . GLN A 1 368 ? 53.766 -6.572 13.846 1.00 10.97 368 GLN A N 1
ATOM 2910 C CA . GLN A 1 368 ? 53.420 -7.915 14.396 1.00 11.98 368 GLN A CA 1
ATOM 2911 C C . GLN A 1 368 ? 54.645 -8.630 14.987 1.00 12.30 368 GLN A C 1
ATOM 2912 O O . GLN A 1 368 ? 54.551 -9.286 16.034 1.00 13.73 368 GLN A O 1
ATOM 2918 N N . ASN A 1 369 ? 55.747 -8.537 14.265 1.00 12.45 369 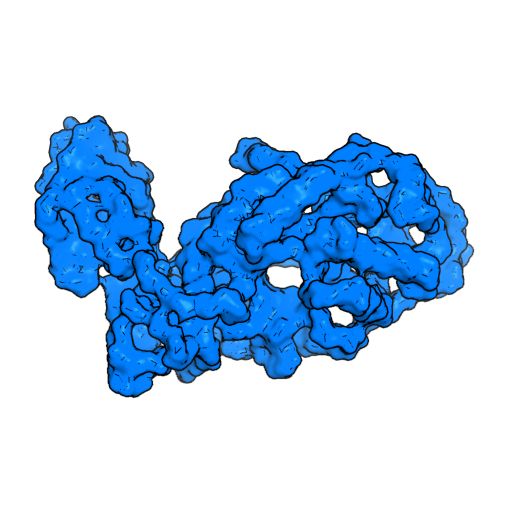ASN A N 1
ATOM 2919 C CA . ASN A 1 369 ? 56.943 -9.224 14.700 1.00 14.10 369 ASN A CA 1
ATOM 2920 C C . ASN A 1 369 ? 57.611 -8.625 15.880 1.00 14.35 369 ASN A C 1
ATOM 2921 O O . ASN A 1 369 ? 58.481 -9.286 16.499 1.00 17.41 369 ASN A O 1
ATOM 2926 N N . SER A 1 370 ? 57.203 -7.423 16.275 1.00 15.00 370 SER A N 1
ATOM 2927 C CA . SER A 1 370 ? 57.880 -6.692 17.357 1.00 16.19 370 SER A CA 1
ATOM 2928 C C . SER A 1 370 ? 57.420 -7.115 18.747 1.00 19.52 370 SER A C 1
ATOM 2929 O O . SER A 1 370 ? 58.050 -6.693 19.737 1.00 22.68 370 SER A O 1
ATOM 2932 N N . SER A 1 371 ? 56.355 -7.885 18.838 1.00 19.91 371 SER A N 1
ATOM 2933 C CA . SER A 1 371 ? 55.785 -8.262 20.127 1.00 24.26 371 SER A CA 1
ATOM 2934 C C . SER A 1 371 ? 55.139 -9.608 20.090 1.00 21.01 371 SER A C 1
ATOM 2935 O O . SER A 1 371 ? 54.670 -10.050 19.067 1.00 18.82 371 SER A O 1
ATOM 2938 N N . ASN A 1 372 ? 55.056 -10.278 21.246 1.00 19.62 372 ASN A N 1
ATOM 2939 C CA . ASN A 1 372 ? 54.302 -11.550 21.282 1.00 20.04 372 ASN A CA 1
ATOM 2940 C C . ASN A 1 372 ? 52.779 -11.405 21.258 1.00 20.12 372 ASN A C 1
ATOM 2941 O O . ASN A 1 372 ? 52.059 -12.376 21.041 1.00 22.75 372 ASN A O 1
ATOM 2946 N N A ARG A 1 373 ? 52.297 -10.187 21.489 0.50 19.30 373 ARG A N 1
ATOM 2947 N N B ARG A 1 373 ? 52.298 -10.182 21.467 0.50 19.77 373 ARG A N 1
ATOM 2948 C CA A ARG A 1 373 ? 50.881 -9.862 21.397 0.50 19.26 373 ARG A CA 1
ATOM 2949 C CA B ARG A 1 373 ? 50.884 -9.883 21.362 0.50 20.16 373 ARG A CA 1
ATOM 2950 C C A ARG A 1 373 ? 50.396 -10.099 19.960 0.50 17.85 373 ARG A C 1
ATOM 2951 C C B ARG A 1 373 ? 50.415 -10.163 19.938 0.50 18.40 373 ARG A C 1
ATOM 2952 O O A ARG A 1 373 ? 51.103 -9.720 19.043 0.50 17.92 373 ARG A O 1
ATOM 2953 O O B ARG A 1 373 ? 51.138 -9.883 19.002 0.50 18.58 373 ARG A O 1
ATOM 2968 N N . ASP A 1 374 ? 49.213 -10.686 19.762 1.00 18.59 374 ASP A N 1
ATOM 2969 C CA . ASP A 1 374 ? 48.702 -10.932 18.406 1.00 18.33 374 ASP A CA 1
ATOM 2970 C C . ASP A 1 374 ? 47.929 -9.688 17.984 1.00 16.24 374 ASP A C 1
ATOM 2971 O O . ASP A 1 374 ? 46.754 -9.561 18.305 1.00 15.35 374 ASP A O 1
ATOM 2976 N N . VAL A 1 375 ? 48.639 -8.805 17.312 1.00 13.85 375 VAL A N 1
ATOM 2977 C CA . VAL A 1 375 ? 48.130 -7.497 16.929 1.00 12.67 375 VAL A CA 1
ATOM 2978 C C . VAL A 1 375 ? 47.007 -7.680 15.890 1.00 12.44 375 VAL A C 1
ATOM 2979 O O . VAL A 1 375 ? 47.139 -8.489 14.958 1.00 13.20 375 VAL A O 1
ATOM 2983 N N . PHE A 1 376 ? 45.896 -6.971 16.098 1.00 11.85 376 PHE A N 1
ATOM 2984 C CA . PHE A 1 376 ? 44.732 -6.984 15.198 1.00 11.11 376 PHE A CA 1
ATOM 2985 C C . PHE A 1 376 ? 44.915 -5.905 14.156 1.00 11.78 376 PHE A C 1
ATOM 2986 O O . PHE A 1 376 ? 45.324 -4.764 14.484 1.00 11.83 376 PHE A O 1
ATOM 2994 N N . PHE A 1 377 ? 44.627 -6.201 12.895 1.00 10.34 377 PHE A N 1
ATOM 2995 C CA . PHE A 1 377 ? 44.646 -5.172 11.887 1.00 9.87 377 PHE A CA 1
ATOM 2996 C C . PHE A 1 377 ? 43.374 -5.253 11.023 1.00 8.91 377 PHE A C 1
ATOM 2997 O O . PHE A 1 377 ? 43.155 -6.310 10.422 1.00 10.97 377 PHE A O 1
ATOM 3005 N N . VAL A 1 378 ? 42.742 -4.088 10.792 1.00 9.68 378 VAL A N 1
ATOM 3006 C CA . VAL A 1 378 ? 41.617 -4.021 9.859 1.00 9.77 378 VAL A CA 1
ATOM 3007 C C . VAL A 1 378 ? 41.849 -2.843 8.983 1.00 9.19 378 VAL A C 1
ATOM 3008 O O . VAL A 1 378 ? 42.013 -1.687 9.453 1.00 11.28 378 VAL A O 1
ATOM 3012 N N . GLY A 1 379 ? 41.832 -3.010 7.695 1.00 9.74 379 GLY A N 1
ATOM 3013 C CA . GLY A 1 379 ? 41.853 -1.972 6.738 1.00 10.61 379 GLY A CA 1
ATOM 3014 C C . GLY A 1 379 ? 40.514 -1.510 6.282 1.00 12.02 379 GLY A C 1
ATOM 3015 O O . GLY A 1 379 ? 39.581 -2.229 6.077 1.00 12.46 379 GLY A O 1
ATOM 3016 N N . GLU A 1 380 ? 40.486 -0.209 6.052 1.00 10.92 380 GLU A N 1
ATOM 3017 C CA . GLU A 1 380 ? 39.335 0.439 5.418 1.00 12.39 380 GLU A CA 1
ATOM 3018 C C . GLU A 1 380 ? 39.613 0.594 3.943 1.00 12.92 380 GLU A C 1
ATOM 3019 O O . GLU A 1 380 ? 40.294 1.517 3.498 1.00 14.44 380 GLU A O 1
ATOM 3025 N N . ALA A 1 381 ? 39.120 -0.379 3.180 1.00 13.51 381 ALA A N 1
ATOM 3026 C CA . ALA A 1 381 ? 39.254 -0.379 1.719 1.00 14.51 381 ALA A CA 1
ATOM 3027 C C . ALA A 1 381 ? 37.829 -0.258 1.191 1.00 13.64 381 ALA A C 1
ATOM 3028 O O . ALA A 1 381 ? 37.078 -1.269 1.170 1.00 15.95 381 ALA A O 1
ATOM 3030 N N . TRP A 1 382 ? 37.478 0.979 0.769 1.00 14.09 382 TRP A N 1
ATOM 3031 C CA . TRP A 1 382 ? 36.078 1.239 0.425 1.00 14.37 382 TRP A CA 1
ATOM 3032 C C . TRP A 1 382 ? 35.845 0.748 -0.992 1.00 16.82 382 TRP A C 1
ATOM 3033 O O . TRP A 1 382 ? 36.003 1.499 -1.949 1.00 16.80 382 TRP A O 1
ATOM 3044 N N . VAL A 1 383 ? 35.432 -0.527 -1.053 1.00 17.17 383 VAL A N 1
ATOM 3045 C CA . VAL A 1 383 ? 35.289 -1.323 -2.278 1.00 18.47 383 VAL A CA 1
ATOM 3046 C C . VAL A 1 383 ? 33.967 -2.051 -2.045 1.00 17.32 383 VAL A C 1
ATOM 3047 O O . VAL A 1 383 ? 33.894 -2.846 -1.102 1.00 17.51 383 VAL A O 1
ATOM 3051 N N . GLU A 1 384 ? 32.932 -1.806 -2.854 1.00 18.11 384 GLU A N 1
ATOM 3052 C CA . GLU A 1 384 ? 31.643 -2.460 -2.623 1.00 18.40 384 GLU A CA 1
ATOM 3053 C C . GLU A 1 384 ? 31.390 -3.790 -3.357 1.00 16.98 384 GLU A C 1
ATOM 3054 O O . GLU A 1 384 ? 30.432 -4.447 -3.052 1.00 19.14 384 GLU A O 1
ATOM 3060 N N . ASP A 1 385 ? 32.231 -4.162 -4.320 1.00 17.72 385 ASP A N 1
ATOM 3061 C CA . ASP A 1 385 ? 32.164 -5.437 -4.986 1.00 18.88 385 ASP A CA 1
ATOM 3062 C C . ASP A 1 385 ? 33.066 -6.435 -4.293 1.00 17.37 385 ASP A C 1
ATOM 3063 O O . ASP A 1 385 ? 34.254 -6.192 -4.104 1.00 15.81 385 ASP A O 1
ATOM 3068 N N A VAL A 1 386 ? 32.512 -7.593 -3.933 0.50 17.17 386 VAL A N 1
ATOM 3069 N N B VAL A 1 386 ? 32.517 -7.590 -3.943 0.50 17.35 386 VAL A N 1
ATOM 3070 C CA A VAL A 1 386 ? 33.244 -8.599 -3.204 0.50 16.76 386 VAL A CA 1
ATOM 3071 C CA B VAL A 1 386 ? 33.244 -8.539 -3.166 0.50 16.95 386 VAL A CA 1
ATOM 3072 C C A VAL A 1 386 ? 34.488 -9.036 -3.957 0.50 16.54 386 VAL A C 1
ATOM 3073 C C B VAL A 1 386 ? 34.465 -9.074 -3.941 0.50 16.72 386 VAL A C 1
ATOM 3074 O O A VAL A 1 386 ? 35.557 -9.211 -3.379 0.50 15.84 386 VAL A O 1
ATOM 3075 O O B VAL A 1 386 ? 35.516 -9.320 -3.356 0.50 15.94 386 VAL A O 1
ATOM 3082 N N . ASP A 1 387 ? 34.351 -9.244 -5.258 1.00 16.92 387 ASP A N 1
ATOM 3083 C CA . ASP A 1 387 ? 35.494 -9.707 -6.023 1.00 18.36 387 ASP A CA 1
ATOM 3084 C C . ASP A 1 387 ? 36.638 -8.716 -6.023 1.00 16.81 387 ASP A C 1
ATOM 3085 O O . ASP A 1 387 ? 37.827 -9.092 -5.969 1.00 17.60 387 ASP A O 1
ATOM 3090 N N . ASP A 1 388 ? 36.321 -7.446 -6.119 1.00 16.37 388 ASP A N 1
ATOM 3091 C CA . ASP A 1 388 ? 37.330 -6.401 -6.011 1.00 17.04 388 ASP A CA 1
ATOM 3092 C C . ASP A 1 388 ? 38.009 -6.366 -4.633 1.00 15.61 388 ASP A C 1
ATOM 3093 O O . ASP A 1 388 ? 39.247 -6.240 -4.520 1.00 16.78 388 ASP A O 1
ATOM 3098 N N . LEU A 1 389 ? 37.215 -6.553 -3.574 1.00 14.11 389 LEU A N 1
ATOM 3099 C CA . LEU A 1 389 ? 37.789 -6.562 -2.246 1.00 13.98 389 LEU A CA 1
ATOM 3100 C C . LEU A 1 389 ? 38.699 -7.797 -1.996 1.00 13.55 389 LEU A C 1
ATOM 3101 O O . LEU A 1 389 ? 39.759 -7.694 -1.377 1.00 14.38 389 LEU A O 1
ATOM 3106 N N . LYS A 1 390 ? 38.306 -8.982 -2.479 1.00 14.47 390 LYS A N 1
ATOM 3107 C CA . LYS A 1 390 ? 39.181 -10.199 -2.477 1.00 14.60 390 LYS A CA 1
ATOM 3108 C C . LYS A 1 390 ? 40.468 -9.904 -3.225 1.00 14.46 390 LYS A C 1
ATOM 3109 O O . LYS A 1 390 ? 41.562 -10.211 -2.766 1.00 14.29 390 LYS A O 1
ATOM 3115 N N . GLY A 1 391 ? 40.363 -9.234 -4.355 1.00 15.30 391 GLY A N 1
ATOM 3116 C CA . GLY A 1 391 ? 41.539 -8.877 -5.115 1.00 15.62 391 GLY A CA 1
ATOM 3117 C C . GLY A 1 391 ? 42.495 -7.969 -4.383 1.00 14.59 391 GLY A C 1
ATOM 3118 O O . GLY A 1 391 ? 43.730 -8.118 -4.467 1.00 14.18 391 GLY A O 1
ATOM 3119 N N . PHE A 1 392 ? 41.927 -6.996 -3.694 1.00 13.60 392 PHE A N 1
ATOM 3120 C CA . PHE A 1 392 ? 42.736 -6.128 -2.827 1.00 13.06 392 PHE A CA 1
ATOM 3121 C C . PHE A 1 392 ? 43.522 -6.926 -1.815 1.00 12.40 392 PHE A C 1
ATOM 3122 O O . PHE A 1 392 ? 44.726 -6.762 -1.604 1.00 12.26 392 PHE A O 1
ATOM 3130 N N . LEU A 1 393 ? 42.804 -7.759 -1.085 1.00 11.90 393 LEU A N 1
ATOM 3131 C CA . LEU A 1 393 ? 43.461 -8.650 -0.090 1.00 11.95 393 LEU A CA 1
ATOM 3132 C C . LEU A 1 393 ? 44.581 -9.524 -0.692 1.00 13.08 393 LEU A C 1
ATOM 3133 O O . LEU A 1 393 ? 45.647 -9.645 -0.097 1.00 13.14 393 LEU A O 1
ATOM 3138 N N . ASP A 1 394 ? 44.289 -10.086 -1.845 1.00 12.96 394 ASP A N 1
ATOM 3139 C CA . ASP A 1 394 ? 45.269 -10.863 -2.565 1.00 14.51 394 ASP A CA 1
ATOM 3140 C C . ASP A 1 394 ? 46.505 -10.055 -2.916 1.00 15.11 394 ASP A C 1
ATOM 3141 O O . ASP A 1 394 ? 47.643 -10.559 -2.918 1.00 17.26 394 ASP A O 1
ATOM 3146 N N . THR A 1 395 ? 46.288 -8.796 -3.247 1.00 14.73 395 THR A N 1
ATOM 3147 C CA . THR A 1 395 ? 47.396 -7.947 -3.672 1.00 14.82 395 THR A CA 1
ATOM 3148 C C . THR A 1 395 ? 48.297 -7.484 -2.510 1.00 13.44 395 THR A C 1
ATOM 3149 O O . THR A 1 395 ? 49.532 -7.530 -2.604 1.00 14.78 395 THR A O 1
ATOM 3153 N N . VAL A 1 396 ? 47.701 -7.169 -1.379 1.00 13.08 396 VAL A N 1
ATOM 3154 C CA . VAL A 1 396 ? 48.527 -6.775 -0.204 1.00 11.54 396 VAL A CA 1
ATOM 3155 C C . VAL A 1 396 ? 49.219 -8.099 0.240 1.00 10.79 396 VAL A C 1
ATOM 3156 O O . VAL A 1 396 ? 50.457 -8.055 0.528 1.00 13.95 396 VAL A O 1
ATOM 3160 N N . GLY A 1 397 ? 48.593 -9.297 0.244 1.00 12.37 397 GLY A N 1
ATOM 3161 C CA . GLY A 1 397 ? 49.191 -10.617 0.558 1.00 12.69 397 GLY A CA 1
ATOM 3162 C C . GLY A 1 397 ? 49.662 -10.748 1.962 1.00 13.48 397 GLY A C 1
ATOM 3163 O O . GLY A 1 397 ? 50.545 -11.558 2.196 1.00 16.62 397 GLY A O 1
ATOM 3164 N N . ASN A 1 398 ? 49.047 -10.038 2.935 1.00 13.21 398 ASN A N 1
ATOM 3165 C CA . ASN A 1 398 ? 49.449 -10.221 4.337 1.00 12.81 398 ASN A CA 1
ATOM 3166 C C . ASN A 1 398 ? 48.327 -10.986 5.067 1.00 13.73 398 ASN A C 1
ATOM 3167 O O . ASN A 1 398 ? 47.200 -10.507 5.129 1.00 13.80 398 ASN A O 1
ATOM 3172 N N . PRO A 1 399 ? 48.625 -12.211 5.570 1.00 14.96 399 PRO A N 1
ATOM 3173 C CA . PRO A 1 399 ? 47.556 -12.972 6.157 1.00 15.24 399 PRO A CA 1
ATOM 3174 C C . PRO A 1 399 ? 46.809 -12.319 7.319 1.00 14.43 399 PRO A C 1
ATOM 3175 O O . PRO A 1 399 ? 45.677 -12.720 7.617 1.00 16.77 399 PRO A O 1
ATOM 3179 N N . ASP A 1 400 ? 47.420 -11.373 8.011 1.00 12.64 400 ASP A N 1
ATOM 3180 C CA . ASP A 1 400 ? 46.769 -10.723 9.154 1.00 13.74 400 ASP A CA 1
ATOM 3181 C C . ASP A 1 400 ? 45.815 -9.593 8.747 1.00 14.00 400 ASP A C 1
ATOM 3182 O O . ASP A 1 400 ? 45.101 -9.144 9.601 1.00 14.96 400 ASP A O 1
ATOM 3187 N N . LEU A 1 401 ? 45.731 -9.187 7.504 1.00 11.62 401 LEU A N 1
ATOM 3188 C CA . LEU A 1 401 ? 44.921 -8.033 7.165 1.00 11.94 401 LEU A CA 1
ATOM 3189 C C . LEU A 1 401 ? 43.463 -8.437 6.982 1.00 11.32 401 LEU A C 1
ATOM 3190 O O . LEU A 1 401 ? 43.108 -9.295 6.139 1.00 12.28 401 LEU A O 1
ATOM 3195 N N . ARG A 1 402 ? 42.634 -7.903 7.855 1.00 10.95 402 ARG A N 1
ATOM 3196 C CA . ARG A 1 402 ? 41.166 -7.958 7.717 1.00 10.14 402 ARG A CA 1
ATOM 3197 C C . ARG A 1 402 ? 40.710 -6.687 7.013 1.00 10.70 402 ARG A C 1
ATOM 3198 O O . ARG A 1 402 ? 41.448 -5.699 6.993 1.00 11.41 402 ARG A O 1
ATOM 3206 N N . VAL A 1 403 ? 39.437 -6.664 6.542 1.00 9.81 403 VAL A N 1
ATOM 3207 C CA . VAL A 1 403 ? 38.941 -5.432 5.942 1.00 10.00 403 VAL A CA 1
ATOM 3208 C C . VAL A 1 403 ? 37.426 -5.205 6.333 1.00 8.95 403 VAL A C 1
ATOM 3209 O O . VAL A 1 403 ? 36.759 -6.272 6.549 1.00 10.39 403 VAL A O 1
ATOM 3213 N N . PHE A 1 404 ? 36.997 -3.943 6.335 1.00 10.18 404 PHE A N 1
ATOM 3214 C CA . PHE A 1 404 ? 35.596 -3.724 6.580 1.00 10.01 404 PHE A CA 1
ATOM 3215 C C . PHE A 1 404 ? 34.753 -4.316 5.418 1.00 10.88 404 PHE A C 1
ATOM 3216 O O . PHE A 1 404 ? 35.094 -4.138 4.226 1.00 11.77 404 PHE A O 1
ATOM 3224 N N . ASP A 1 405 ? 33.606 -4.877 5.741 1.00 10.90 405 ASP A N 1
ATOM 3225 C CA . ASP A 1 405 ? 32.802 -5.543 4.709 1.00 10.59 405 ASP A CA 1
ATOM 3226 C C . ASP A 1 405 ? 31.840 -4.541 4.074 1.00 11.49 405 ASP A C 1
ATOM 3227 O O . ASP A 1 405 ? 30.580 -4.584 4.277 1.00 10.97 405 ASP A O 1
ATOM 3232 N N . PHE A 1 406 ? 32.392 -3.643 3.304 1.00 12.04 406 PHE A N 1
ATOM 3233 C CA . PHE A 1 406 ? 31.575 -2.729 2.524 1.00 11.33 406 PHE A CA 1
ATOM 3234 C C . PHE A 1 406 ? 30.625 -3.475 1.563 1.00 12.27 406 PHE A C 1
ATOM 3235 O O . PHE A 1 406 ? 29.501 -3.013 1.363 1.00 13.15 406 PHE A O 1
ATOM 3243 N N . PRO A 1 407 ? 31.074 -4.579 0.944 1.00 12.16 407 PRO A N 1
ATOM 3244 C CA . PRO A 1 407 ? 30.131 -5.324 0.069 1.00 12.33 407 PRO A CA 1
ATOM 3245 C C . PRO A 1 407 ? 28.860 -5.734 0.829 1.00 11.74 407 PRO A C 1
ATOM 3246 O O . PRO A 1 407 ? 27.736 -5.638 0.280 1.00 13.74 407 PRO A O 1
ATOM 3250 N N . LEU A 1 408 ? 29.017 -6.319 2.017 1.00 12.09 408 LEU A N 1
ATOM 3251 C CA . LEU A 1 408 ? 27.789 -6.712 2.780 1.00 11.84 408 LEU A CA 1
ATOM 3252 C C . LEU A 1 408 ? 26.939 -5.490 3.058 1.00 12.54 408 LEU A C 1
ATOM 3253 O O . LEU A 1 408 ? 25.689 -5.536 2.956 1.00 12.74 408 LEU A O 1
ATOM 3258 N N . ARG A 1 409 ? 27.550 -4.354 3.406 1.00 12.45 409 ARG A N 1
ATOM 3259 C CA . ARG A 1 409 ? 26.773 -3.145 3.687 1.00 13.73 409 ARG A CA 1
ATOM 3260 C C . ARG A 1 409 ? 25.957 -2.679 2.465 1.00 13.92 409 ARG A C 1
ATOM 3261 O O . ARG A 1 409 ? 24.849 -2.165 2.622 1.00 14.31 409 ARG A O 1
ATOM 3269 N N . SER A 1 410 ? 26.442 -2.959 1.255 1.00 13.57 410 SER A N 1
ATOM 3270 C CA . SER A 1 410 ? 25.651 -2.644 0.065 1.00 15.08 410 SER A CA 1
ATOM 3271 C C . SER A 1 410 ? 24.306 -3.389 0.059 1.00 14.94 410 SER A C 1
ATOM 3272 O O . SER A 1 410 ? 23.310 -2.892 -0.490 1.00 15.27 410 SER A O 1
ATOM 3275 N N . PHE A 1 411 ? 24.249 -4.570 0.647 1.00 12.75 411 PHE A N 1
ATOM 3276 C CA . PHE A 1 411 ? 22.955 -5.306 0.768 1.00 13.67 411 PHE A CA 1
ATOM 3277 C C . PHE A 1 411 ? 22.040 -4.594 1.719 1.00 13.67 411 PHE A C 1
ATOM 3278 O O . PHE A 1 411 ? 20.828 -4.469 1.484 1.00 14.70 411 PHE A O 1
ATOM 3286 N N . PHE A 1 412 ? 22.576 -4.073 2.816 1.00 13.45 412 PHE A N 1
ATOM 3287 C CA . PHE A 1 412 ? 21.752 -3.273 3.736 1.00 13.21 412 PHE A CA 1
ATOM 3288 C C . PHE A 1 412 ? 21.200 -2.007 3.102 1.00 12.97 412 PHE A C 1
ATOM 3289 O O . PHE A 1 412 ? 20.066 -1.580 3.398 1.00 13.66 412 PHE A O 1
ATOM 3297 N N . VAL A 1 413 ? 21.942 -1.430 2.167 1.00 11.97 413 VAL A N 1
ATOM 3298 C CA . VAL A 1 413 ? 21.457 -0.274 1.437 1.00 13.37 413 VAL A CA 1
ATOM 3299 C C . VAL A 1 413 ? 20.286 -0.770 0.541 1.00 13.73 413 VAL A C 1
ATOM 3300 O O . VAL A 1 413 ? 19.245 -0.070 0.453 1.00 14.91 413 VAL A O 1
ATOM 3304 N N . ASP A 1 414 ? 20.442 -1.894 -0.129 1.00 14.16 414 ASP A N 1
ATOM 3305 C CA . ASP A 1 414 ? 19.359 -2.502 -0.959 1.00 13.50 414 ASP A CA 1
ATOM 3306 C C . ASP A 1 414 ? 18.105 -2.641 -0.080 1.00 13.03 414 ASP A C 1
ATOM 3307 O O . ASP A 1 414 ? 16.983 -2.376 -0.536 1.00 15.05 414 ASP A O 1
ATOM 3312 N N . MET A 1 415 ? 18.275 -3.133 1.124 1.00 13.09 415 MET A N 1
ATOM 3313 C CA . MET A 1 415 ? 17.134 -3.368 2.006 1.00 13.74 415 MET A CA 1
ATOM 3314 C C . MET A 1 415 ? 16.334 -2.142 2.348 1.00 15.10 415 MET A C 1
ATOM 3315 O O . MET A 1 415 ? 15.180 -2.284 2.793 1.00 16.11 415 MET A O 1
ATOM 3320 N N . LEU A 1 416 ? 16.869 -0.951 2.155 1.00 14.69 416 LEU A N 1
ATOM 3321 C CA . LEU A 1 416 ? 16.155 0.275 2.530 1.00 15.29 416 LEU A CA 1
ATOM 3322 C C . LEU A 1 416 ? 14.804 0.415 1.838 1.00 16.29 416 LEU A C 1
ATOM 3323 O O . LEU A 1 416 ? 13.843 0.873 2.466 1.00 17.38 416 LEU A O 1
ATOM 3328 N N . ASN A 1 417 ? 14.731 0.002 0.586 1.00 15.01 417 ASN A N 1
ATOM 3329 C CA . ASN A 1 417 ? 13.442 0.022 -0.146 1.00 15.02 417 ASN A CA 1
ATOM 3330 C C . ASN A 1 417 ? 12.990 -1.360 -0.534 1.00 14.66 417 ASN A C 1
ATOM 3331 O O . ASN A 1 417 ? 12.063 -1.453 -1.369 1.00 17.35 417 ASN A O 1
ATOM 3336 N N . GLY A 1 418 ? 13.510 -2.430 0.100 1.00 14.96 418 GLY A N 1
ATOM 3337 C CA . GLY A 1 418 ? 13.213 -3.786 -0.133 1.00 14.37 418 GLY A CA 1
ATOM 3338 C C . GLY A 1 418 ? 14.266 -4.460 -0.994 1.00 14.48 418 GLY A C 1
ATOM 3339 O O . GLY A 1 418 ? 14.635 -3.996 -2.058 1.00 14.27 418 GLY A O 1
ATOM 3340 N N . ALA A 1 419 ? 14.711 -5.566 -0.510 1.00 14.40 419 ALA A N 1
ATOM 3341 C CA . ALA A 1 419 ? 15.657 -6.429 -1.168 1.00 14.67 419 ALA A CA 1
ATOM 3342 C C . ALA A 1 419 ? 15.108 -7.845 -1.381 1.00 13.63 419 ALA A C 1
ATOM 3343 O O . ALA A 1 419 ? 14.012 -8.180 -0.845 1.00 14.04 419 ALA A O 1
ATOM 3345 N N . TYR A 1 420 ? 15.858 -8.699 -2.026 1.00 14.31 420 TYR A N 1
ATOM 3346 C CA . TYR A 1 420 ? 15.503 -10.072 -2.174 1.00 13.17 420 TYR A CA 1
ATOM 3347 C C . TYR A 1 420 ? 16.227 -10.870 -1.073 1.00 12.15 420 TYR A C 1
ATOM 3348 O O . TYR A 1 420 ? 17.425 -11.146 -1.143 1.00 13.03 420 TYR A O 1
ATOM 3357 N N . MET A 1 421 ? 15.524 -11.019 0.053 1.00 12.11 421 MET A N 1
ATOM 3358 C CA . MET A 1 421 ? 16.215 -11.356 1.334 1.00 12.68 421 MET A CA 1
ATOM 3359 C C . MET A 1 421 ? 16.952 -12.667 1.327 1.00 13.23 421 MET A C 1
ATOM 3360 O O . MET A 1 421 ? 17.942 -12.812 2.045 1.00 14.05 421 MET A O 1
ATOM 3365 N N . ALA A 1 422 ? 16.528 -13.654 0.507 1.00 13.76 422 ALA A N 1
ATOM 3366 C CA . ALA A 1 422 ? 17.170 -14.942 0.434 1.00 13.37 422 ALA A CA 1
ATOM 3367 C C . ALA A 1 422 ? 18.662 -14.738 -0.008 1.00 14.51 422 ALA A C 1
ATOM 3368 O O . ALA A 1 422 ? 19.482 -15.580 0.267 1.00 14.80 422 ALA A O 1
ATOM 3370 N N . ASP A 1 423 ? 18.923 -13.643 -0.684 1.00 14.33 423 ASP A N 1
ATOM 3371 C CA . ASP A 1 423 ? 20.310 -13.405 -1.161 1.00 14.91 423 ASP A CA 1
ATOM 3372 C C . ASP A 1 423 ? 21.294 -13.060 -0.048 1.00 14.37 423 ASP A C 1
ATOM 3373 O O . ASP A 1 423 ? 22.536 -13.053 -0.302 1.00 14.61 423 ASP A O 1
ATOM 3378 N N . LEU A 1 424 ? 20.801 -12.877 1.162 1.00 13.14 424 LEU A N 1
ATOM 3379 C CA . LEU A 1 424 ? 21.733 -12.726 2.305 1.00 13.86 424 LEU A CA 1
ATOM 3380 C C . LEU A 1 424 ? 22.531 -13.975 2.551 1.00 13.51 424 LEU A C 1
ATOM 3381 O O . LEU A 1 424 ? 23.557 -13.947 3.241 1.00 16.83 424 LEU A O 1
ATOM 3386 N N . ARG A 1 425 ? 22.149 -15.108 1.981 1.00 13.94 425 ARG A N 1
ATOM 3387 C CA . ARG A 1 425 ? 22.934 -16.340 2.093 1.00 15.74 425 ARG A CA 1
ATOM 3388 C C . ARG A 1 425 ? 24.334 -16.134 1.475 1.00 15.45 425 ARG A C 1
ATOM 3389 O O . ARG A 1 425 ? 25.316 -16.735 1.923 1.00 18.14 425 ARG A O 1
ATOM 3397 N N . ASN A 1 426 ? 24.438 -15.265 0.481 1.00 14.49 426 ASN A N 1
ATOM 3398 C CA . ASN A 1 426 ? 25.657 -15.137 -0.315 1.00 16.56 426 ASN A CA 1
ATOM 3399 C C . ASN A 1 426 ? 26.276 -13.753 -0.287 1.00 16.35 426 ASN A C 1
ATOM 3400 O O . ASN A 1 426 ? 27.244 -13.483 -1.037 1.00 17.73 426 ASN A O 1
ATOM 3405 N N . ALA A 1 427 ? 25.774 -12.859 0.531 1.00 16.59 427 ALA A N 1
ATOM 3406 C CA . ALA A 1 427 ? 26.174 -11.450 0.496 1.00 15.03 427 ALA A CA 1
ATOM 3407 C C . ALA A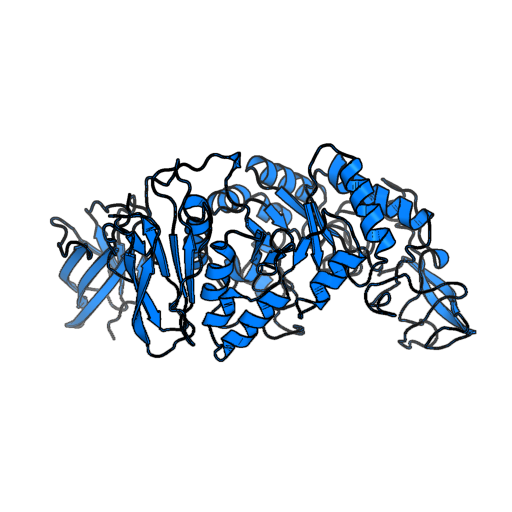 1 427 ? 27.473 -11.202 1.262 1.00 15.51 427 ALA A C 1
ATOM 3408 O O . ALA A 1 427 ? 27.686 -11.746 2.340 1.00 14.37 427 ALA A O 1
ATOM 3410 N N . GLY A 1 428 ? 28.288 -10.315 0.716 1.00 13.26 428 GLY A N 1
ATOM 3411 C CA . GLY A 1 428 ? 29.404 -9.809 1.473 1.00 12.53 428 GLY A CA 1
ATOM 3412 C C . GLY A 1 428 ? 30.678 -10.624 1.431 1.00 10.94 428 GLY A C 1
ATOM 3413 O O . GLY A 1 428 ? 30.663 -11.840 1.107 1.00 12.08 428 GLY A O 1
ATOM 3414 N N . LEU A 1 429 ? 31.779 -10.037 1.846 1.00 11.79 429 LEU A N 1
ATOM 3415 C CA . LEU A 1 429 ? 32.999 -10.790 2.069 1.00 12.29 429 LEU A CA 1
ATOM 3416 C C . LEU A 1 429 ? 32.806 -11.865 3.114 1.00 12.63 429 LEU A C 1
ATOM 3417 O O . LEU A 1 429 ? 33.414 -12.931 3.066 1.00 13.34 429 LEU A O 1
ATOM 3422 N N . VAL A 1 430 ? 31.905 -11.625 4.086 1.00 11.28 430 VAL A N 1
ATOM 3423 C CA . VAL A 1 430 ? 31.706 -12.542 5.171 1.00 11.75 430 VAL A CA 1
ATOM 3424 C C . VAL A 1 430 ? 31.132 -13.831 4.635 1.00 12.77 430 VAL A C 1
ATOM 3425 O O . VAL A 1 430 ? 31.132 -14.826 5.378 1.00 13.74 430 VAL A O 1
ATOM 3429 N N . ASN A 1 431 ? 30.613 -13.845 3.429 1.00 13.71 431 ASN A N 1
ATOM 3430 C CA . ASN A 1 431 ? 30.161 -15.093 2.792 1.00 13.60 431 ASN A CA 1
ATOM 3431 C C . ASN A 1 431 ? 30.983 -15.614 1.591 1.00 15.88 431 ASN A C 1
ATOM 3432 O O . ASN A 1 431 ? 30.566 -16.564 0.879 1.00 17.15 431 ASN A O 1
ATOM 3437 N N A SER A 1 432 ? 32.189 -15.117 1.487 0.50 15.62 432 SER A N 1
ATOM 3438 N N B SER A 1 432 ? 32.158 -15.067 1.400 0.50 15.37 432 SER A N 1
ATOM 3439 C CA A SER A 1 432 ? 33.102 -15.477 0.408 0.50 17.14 432 SER A CA 1
ATOM 3440 C CA B SER A 1 432 ? 33.039 -15.454 0.288 0.50 16.49 432 SER A CA 1
ATOM 3441 C C A SER A 1 432 ? 34.052 -16.577 0.859 0.50 18.08 432 SER A C 1
ATOM 3442 C C B SER A 1 432 ? 34.051 -16.510 0.747 0.50 17.97 432 SER A C 1
ATOM 3443 O O A SER A 1 432 ? 34.866 -16.399 1.769 0.50 17.04 432 SER A O 1
ATOM 3444 O O B SER A 1 432 ? 34.935 -16.220 1.541 0.50 17.48 432 SER A O 1
ATOM 3449 N N . PRO A 1 433 ? 33.946 -17.751 0.237 1.00 18.44 433 PRO A N 1
ATOM 3450 C CA . PRO A 1 433 ? 34.814 -18.822 0.707 1.00 19.50 433 PRO A CA 1
ATOM 3451 C C . PRO A 1 433 ? 36.315 -18.486 0.703 1.00 17.44 433 PRO A C 1
ATOM 3452 O O . PRO A 1 433 ? 36.829 -18.058 -0.324 1.00 19.45 433 PRO A O 1
ATOM 3456 N N . GLY A 1 434 ? 36.995 -18.750 1.805 1.00 18.18 434 GLY A N 1
ATOM 3457 C CA . GLY A 1 434 ? 38.426 -18.410 1.977 1.00 17.82 434 GLY A CA 1
ATOM 3458 C C . GLY A 1 434 ? 38.697 -17.033 2.566 1.00 16.86 434 GLY A C 1
ATOM 3459 O O . GLY A 1 434 ? 39.851 -16.769 2.956 1.00 18.55 434 GLY A O 1
ATOM 3460 N N . TYR A 1 435 ? 37.678 -16.170 2.613 1.00 15.96 435 TYR A N 1
ATOM 3461 C CA . TYR A 1 435 ? 37.878 -14.801 3.079 1.00 13.90 435 TYR A CA 1
ATOM 3462 C C . TYR A 1 435 ? 36.935 -14.402 4.197 1.00 13.29 435 TYR A C 1
ATOM 3463 O O . TYR A 1 435 ? 37.081 -13.317 4.742 1.00 13.26 435 TYR A O 1
ATOM 3472 N N . GLU A 1 436 ? 36.036 -15.276 4.624 1.00 14.20 436 GLU A N 1
ATOM 3473 C CA . GLU A 1 436 ? 34.996 -14.963 5.570 1.00 14.21 436 GLU A CA 1
ATOM 3474 C C . GLU A 1 436 ? 35.587 -14.439 6.869 1.00 14.25 436 GLU A C 1
ATOM 3475 O O . GLU A 1 436 ? 35.049 -13.468 7.436 1.00 15.49 436 GLU A O 1
ATOM 3481 N N . ASN A 1 437 ? 36.679 -15.072 7.327 1.00 14.77 437 ASN A N 1
ATOM 3482 C CA . ASN A 1 437 ? 37.305 -14.771 8.613 1.00 16.51 437 ASN A CA 1
ATOM 3483 C C . ASN A 1 437 ? 38.034 -13.400 8.560 1.00 14.95 437 ASN A C 1
ATOM 3484 O O . ASN A 1 437 ? 38.450 -12.886 9.625 1.00 16.90 437 ASN A O 1
ATOM 3489 N N . ARG A 1 438 ? 38.244 -12.808 7.375 1.00 13.94 438 ARG A N 1
ATOM 3490 C CA . ARG A 1 438 ? 38.889 -11.507 7.253 1.00 13.22 438 ARG A CA 1
ATOM 3491 C C . ARG A 1 438 ? 37.892 -10.425 7.091 1.00 11.59 438 ARG A C 1
ATOM 3492 O O . ARG A 1 438 ? 38.294 -9.282 6.962 1.00 12.26 438 ARG A O 1
ATOM 3500 N N . ALA A 1 439 ? 36.587 -10.687 7.234 1.00 10.77 439 ALA A N 1
ATOM 3501 C CA . ALA A 1 439 ? 35.592 -9.616 7.198 1.00 12.54 439 ALA A CA 1
ATOM 3502 C C . ALA A 1 439 ? 35.394 -9.026 8.579 1.00 12.31 439 ALA A C 1
ATOM 3503 O O . ALA A 1 439 ? 35.204 -9.783 9.567 1.00 12.52 439 ALA A O 1
ATOM 3505 N N . VAL A 1 440 ? 35.375 -7.701 8.631 1.00 11.34 440 VAL A N 1
ATOM 3506 C CA . VAL A 1 440 ? 34.938 -6.940 9.802 1.00 10.51 440 VAL A CA 1
ATOM 3507 C C . VAL A 1 440 ? 33.610 -6.341 9.349 1.00 10.66 440 VAL A C 1
ATOM 3508 O O . VAL A 1 440 ? 33.580 -5.458 8.510 1.00 11.19 440 VAL A O 1
ATOM 3512 N N . THR A 1 441 ? 32.522 -6.869 9.887 1.00 10.28 441 THR A N 1
ATOM 3513 C CA . THR A 1 441 ? 31.216 -6.478 9.420 1.00 10.37 441 THR A CA 1
ATOM 3514 C C . THR A 1 441 ? 30.695 -5.288 10.218 1.00 10.25 441 THR A C 1
ATOM 3515 O O . THR A 1 441 ? 31.054 -5.105 11.373 1.00 10.95 441 THR A O 1
ATOM 3519 N N . PHE A 1 442 ? 29.838 -4.534 9.585 1.00 9.20 442 PHE A N 1
ATOM 3520 C CA . PHE A 1 442 ? 29.341 -3.282 10.152 1.00 10.34 442 PHE A CA 1
ATOM 3521 C C . PHE A 1 442 ? 28.099 -2.853 9.412 1.00 11.82 442 PHE A C 1
ATOM 3522 O O . PHE A 1 442 ? 27.804 -3.324 8.306 1.00 10.95 442 PHE A O 1
ATOM 3530 N N . VAL A 1 443 ? 27.371 -1.927 10.052 1.00 10.51 443 VAL A N 1
ATOM 3531 C CA . VAL A 1 443 ? 26.190 -1.357 9.411 1.00 9.28 443 VAL A CA 1
ATOM 3532 C C . VAL A 1 443 ? 26.338 0.093 8.988 1.00 10.69 443 VAL A C 1
ATOM 3533 O O . VAL A 1 443 ? 26.034 0.445 7.861 1.00 12.81 443 VAL A O 1
ATOM 3537 N N . ASP A 1 444 ? 26.904 0.929 9.855 1.00 11.67 444 ASP A N 1
ATOM 3538 C CA . ASP A 1 444 ? 27.223 2.293 9.533 1.00 11.06 444 ASP A CA 1
ATOM 3539 C C . ASP A 1 444 ? 28.500 2.681 10.271 1.00 12.18 444 ASP A C 1
ATOM 3540 O O . ASP A 1 444 ? 28.880 2.039 11.242 1.00 13.13 444 ASP A O 1
ATOM 3545 N N . ASN A 1 445 ? 29.091 3.748 9.784 1.00 11.72 445 ASN A N 1
ATOM 3546 C CA . ASN A 1 445 ? 30.232 4.381 10.441 1.00 11.61 445 ASN A CA 1
ATOM 3547 C C . ASN A 1 445 ? 30.182 5.896 10.292 1.00 11.53 445 ASN A C 1
ATOM 3548 O O . ASN A 1 445 ? 29.173 6.439 9.844 1.00 11.77 445 ASN A O 1
ATOM 3553 N N . HIS A 1 446 ? 31.263 6.545 10.681 1.00 12.28 446 HIS A N 1
ATOM 3554 C CA . HIS A 1 446 ? 31.305 7.999 10.666 1.00 11.95 446 HIS A CA 1
ATOM 3555 C C . HIS A 1 446 ? 31.299 8.592 9.310 1.00 14.48 446 HIS A C 1
ATOM 3556 O O . HIS A 1 446 ? 31.111 9.785 9.219 1.00 14.81 446 HIS A O 1
ATOM 3563 N N . ASP A 1 447 ? 31.542 7.845 8.241 1.00 13.09 447 ASP A N 1
ATOM 3564 C CA . ASP A 1 447 ? 31.489 8.354 6.903 1.00 13.17 447 ASP A CA 1
ATOM 3565 C C . ASP A 1 447 ? 30.141 8.063 6.225 1.00 13.24 447 ASP A C 1
ATOM 3566 O O . ASP A 1 447 ? 29.719 8.793 5.347 1.00 14.25 447 ASP A O 1
ATOM 3571 N N . THR A 1 448 ? 29.498 6.994 6.629 1.00 13.68 448 THR A N 1
ATOM 3572 C CA . THR A 1 448 ? 28.243 6.587 5.971 1.00 14.29 448 THR A CA 1
ATOM 3573 C C . THR A 1 448 ? 27.021 7.124 6.674 1.00 15.66 448 THR A C 1
ATOM 3574 O O . THR A 1 448 ? 25.946 7.173 6.061 1.00 16.32 448 THR A O 1
ATOM 3578 N N . ASP A 1 449 ? 27.180 7.565 7.920 1.00 15.24 449 ASP A N 1
ATOM 3579 C CA . ASP A 1 449 ? 26.061 8.121 8.725 1.00 14.85 449 ASP A CA 1
ATOM 3580 C C . ASP A 1 449 ? 26.541 9.353 9.382 1.00 15.95 449 ASP A C 1
ATOM 3581 O O . ASP A 1 449 ? 27.002 9.341 10.540 1.00 17.61 449 ASP A O 1
ATOM 3586 N N . ARG A 1 450 ? 26.507 10.448 8.626 1.00 18.69 450 ARG A N 1
ATOM 3587 C CA . ARG A 1 450 ? 26.740 11.760 9.206 1.00 21.14 450 ARG A CA 1
ATOM 3588 C C . ARG A 1 450 ? 25.697 12.702 8.757 1.00 22.38 450 ARG A C 1
ATOM 3589 O O . ARG A 1 450 ? 24.940 12.415 7.801 1.00 22.65 450 ARG A O 1
ATOM 3597 N N . ASP A 1 451 ? 25.618 13.808 9.478 1.00 22.47 451 ASP A N 1
ATOM 3598 C CA . ASP A 1 451 ? 24.553 14.746 9.263 1.00 23.87 451 ASP A CA 1
ATOM 3599 C C . ASP A 1 451 ? 24.641 15.466 7.952 1.00 26.40 451 ASP A C 1
ATOM 3600 O O . ASP A 1 451 ? 23.598 15.682 7.297 1.00 28.73 451 ASP A O 1
ATOM 3605 N N . GLU A 1 452 ? 25.830 15.903 7.595 1.00 28.05 452 GLU A N 1
ATOM 3606 C CA . GLU A 1 452 ? 25.980 16.687 6.391 1.00 32.18 452 GLU A CA 1
ATOM 3607 C C . GLU A 1 452 ? 27.234 16.177 5.775 1.00 33.09 452 GLU A C 1
ATOM 3608 O O . GLU A 1 452 ? 28.211 15.916 6.493 1.00 33.52 452 GLU A O 1
ATOM 3614 N N . GLY A 1 453 ? 27.220 16.048 4.451 1.00 33.82 453 GLY A N 1
ATOM 3615 C CA . GLY A 1 453 ? 28.409 15.665 3.735 1.00 34.21 453 GLY A CA 1
ATOM 3616 C C . GLY A 1 453 ? 28.735 14.197 3.924 1.00 33.92 453 GLY A C 1
ATOM 3617 O O . GLY A 1 453 ? 29.902 13.826 3.797 1.00 32.52 453 GLY A O 1
ATOM 3618 N N . SER A 1 454 ? 27.702 13.378 4.231 1.00 34.10 454 SER A N 1
ATOM 3619 C CA . SER A 1 454 ? 27.782 11.922 4.157 1.00 34.88 454 SER A CA 1
ATOM 3620 C C . SER A 1 454 ? 28.213 11.619 2.717 1.00 33.08 454 SER A C 1
ATOM 3621 O O . SER A 1 454 ? 27.926 12.409 1.819 1.00 35.93 454 SER A O 1
ATOM 3624 N N . TYR A 1 455 ? 28.893 10.490 2.527 1.00 29.63 455 TYR A N 1
ATOM 3625 C CA . TYR A 1 455 ? 29.285 9.936 1.199 1.00 25.30 455 TYR A CA 1
ATOM 3626 C C . TYR A 1 455 ? 28.316 8.859 0.574 1.00 24.50 455 TYR A C 1
ATOM 3627 O O . TYR A 1 455 ? 28.490 8.380 -0.522 1.00 24.55 455 TYR A O 1
ATOM 3636 N N . THR A 1 456 ? 27.306 8.475 1.324 1.00 22.60 456 THR A N 1
ATOM 3637 C CA . THR A 1 456 ? 26.362 7.457 0.921 1.00 23.15 456 THR A CA 1
ATOM 3638 C C . THR A 1 456 ? 25.139 7.727 1.807 1.00 20.74 456 THR A C 1
ATOM 3639 O O . THR A 1 456 ? 25.188 8.486 2.787 1.00 22.62 456 THR A O 1
ATOM 3643 N N . VAL A 1 457 ? 24.038 7.070 1.513 1.00 19.50 457 VAL A N 1
ATOM 3644 C CA . VAL A 1 457 ? 22.902 7.116 2.409 1.00 17.76 457 VAL A CA 1
ATOM 3645 C C . VAL A 1 457 ? 23.236 6.245 3.638 1.00 18.00 457 VAL A C 1
ATOM 3646 O O . VAL A 1 457 ? 23.922 5.252 3.486 1.00 18.93 457 VAL A O 1
ATOM 3650 N N . SER A 1 458 ? 22.712 6.614 4.807 1.00 15.25 458 SER A N 1
ATOM 3651 C CA . SER A 1 458 ? 22.818 5.785 6.001 1.00 14.39 458 SER A CA 1
ATOM 3652 C C . SER A 1 458 ? 21.801 4.619 5.973 1.00 13.06 458 SER A C 1
ATOM 3653 O O . SER A 1 458 ? 20.904 4.578 5.122 1.00 14.67 458 SER A O 1
ATOM 3656 N N . ILE A 1 459 ? 21.963 3.682 6.881 1.00 12.90 459 ILE A N 1
ATOM 3657 C CA . ILE A 1 459 ? 21.003 2.594 6.981 1.00 13.00 459 ILE A CA 1
ATOM 3658 C C . ILE A 1 459 ? 19.921 3.126 7.939 1.00 13.41 459 ILE A C 1
ATOM 3659 O O . ILE A 1 459 ? 19.879 2.802 9.108 1.00 12.67 459 ILE A O 1
ATOM 3664 N N . TYR A 1 460 ? 19.026 3.949 7.359 1.00 12.96 460 TYR A N 1
ATOM 3665 C CA . TYR A 1 460 ? 18.021 4.722 8.134 1.00 13.65 460 TYR A CA 1
ATOM 3666 C C . TYR A 1 460 ? 16.745 3.912 8.429 1.00 13.90 460 TYR A C 1
ATOM 3667 O O . TYR A 1 460 ? 15.913 4.380 9.229 1.00 15.92 460 TYR A O 1
ATOM 3676 N N . SER A 1 461 ? 16.645 2.699 7.867 1.00 14.44 461 SER A N 1
ATOM 3677 C CA . SER A 1 461 ? 15.543 1.794 8.137 1.00 15.41 461 SER A CA 1
ATOM 3678 C C . SER A 1 461 ? 16.080 0.384 8.110 1.00 14.78 461 SER A C 1
ATOM 3679 O O . SER A 1 461 ? 17.056 0.120 7.394 1.00 15.48 461 SER A O 1
ATOM 3682 N N . ARG A 1 462 ? 15.487 -0.479 8.917 1.00 14.17 462 ARG A N 1
ATOM 3683 C CA . ARG A 1 462 ? 15.822 -1.861 9.035 1.00 12.12 462 ARG A CA 1
ATOM 3684 C C . ARG A 1 462 ? 17.270 -2.074 9.554 1.00 12.05 462 ARG A C 1
ATOM 3685 O O . ARG A 1 462 ? 17.885 -3.116 9.345 1.00 13.66 462 ARG A O 1
ATOM 3693 N N . LYS A 1 463 ? 17.694 -1.133 10.361 1.00 12.60 463 LYS A N 1
ATOM 3694 C CA . LYS A 1 463 ? 19.046 -1.208 10.967 1.00 11.76 463 LYS A CA 1
ATOM 3695 C C . LYS A 1 463 ? 19.118 -2.341 11.967 1.00 11.71 463 LYS A C 1
ATOM 3696 O O . LYS A 1 463 ? 20.144 -2.982 12.126 1.00 12.11 463 LYS A O 1
ATOM 3702 N N . TYR A 1 464 ? 18.038 -2.562 12.746 1.00 10.96 464 TYR A N 1
ATOM 3703 C CA . TYR A 1 464 ? 18.109 -3.709 13.643 1.00 11.21 464 TYR A CA 1
ATOM 3704 C C . TYR A 1 464 ? 18.320 -5.066 12.951 1.00 10.89 464 TYR A C 1
ATOM 3705 O O . TYR A 1 464 ? 18.997 -5.961 13.454 1.00 12.56 464 TYR A O 1
ATOM 3714 N N . GLN A 1 465 ? 17.618 -5.257 11.816 1.00 11.16 465 GLN A N 1
ATOM 3715 C CA . GLN A 1 465 ? 17.750 -6.456 11.056 1.00 10.95 465 GLN A CA 1
ATOM 3716 C C . GLN A 1 465 ? 19.219 -6.668 10.605 1.00 10.72 465 GLN A C 1
ATOM 3717 O O . GLN A 1 465 ? 19.730 -7.792 10.692 1.00 11.93 465 GLN A O 1
ATOM 3723 N N . ALA A 1 466 ? 19.788 -5.553 10.160 1.00 11.90 466 ALA A N 1
ATOM 3724 C CA . ALA A 1 466 ? 21.208 -5.595 9.729 1.00 11.15 466 ALA A CA 1
ATOM 3725 C C . ALA A 1 466 ? 22.108 -5.998 10.909 1.00 11.65 466 ALA A C 1
ATOM 3726 O O . ALA A 1 466 ? 23.009 -6.861 10.771 1.00 11.67 466 ALA A O 1
ATOM 3728 N N . TYR A 1 467 ? 21.916 -5.336 12.061 1.00 11.01 467 TYR A N 1
ATOM 3729 C CA . TYR A 1 467 ? 22.686 -5.750 13.227 1.00 10.63 467 TYR A CA 1
ATOM 3730 C C . TYR A 1 467 ? 22.473 -7.178 13.649 1.00 11.43 467 TYR A C 1
ATOM 3731 O O . TYR A 1 467 ? 23.400 -7.930 14.069 1.00 11.39 467 TYR A O 1
ATOM 3740 N N . ALA A 1 468 ? 21.193 -7.613 13.595 1.00 9.72 468 ALA A N 1
ATOM 3741 C CA . ALA A 1 468 ? 20.949 -8.963 13.959 1.00 10.31 468 ALA A CA 1
ATOM 3742 C C . ALA A 1 468 ? 21.695 -9.972 13.069 1.00 11.55 468 ALA A C 1
ATOM 3743 O O . ALA A 1 468 ? 22.203 -11.000 13.523 1.00 12.78 468 ALA A O 1
ATOM 3745 N N . TYR A 1 469 ? 21.756 -9.653 11.782 1.00 11.62 469 TYR A N 1
ATOM 3746 C CA . TYR A 1 469 ? 22.478 -10.475 10.846 1.00 11.72 469 TYR A CA 1
ATOM 3747 C C . TYR A 1 469 ? 23.996 -10.518 11.179 1.00 11.94 469 TYR A C 1
ATOM 3748 O O . TYR A 1 469 ? 24.531 -11.624 11.291 1.00 11.40 469 TYR A O 1
ATOM 3757 N N . ILE A 1 470 ? 24.610 -9.369 11.431 1.00 11.86 470 ILE A N 1
ATOM 3758 C CA . ILE A 1 470 ? 26.079 -9.461 11.627 1.00 11.92 470 ILE A CA 1
ATOM 3759 C C . ILE A 1 470 ? 26.413 -10.004 12.996 1.00 10.86 470 ILE A C 1
ATOM 3760 O O . ILE A 1 470 ? 27.468 -10.633 13.156 1.00 12.07 470 ILE A O 1
ATOM 3765 N N . LEU A 1 471 ? 25.575 -9.737 14.007 1.00 10.39 471 LEU A N 1
ATOM 3766 C CA . LEU A 1 471 ? 25.909 -10.162 15.352 1.00 11.14 471 LEU A CA 1
ATOM 3767 C C . LEU A 1 471 ? 25.705 -11.634 15.609 1.00 10.61 471 LEU A C 1
ATOM 3768 O O . LEU A 1 471 ? 26.309 -12.206 16.546 1.00 11.79 471 LEU A O 1
ATOM 3773 N N . THR A 1 472 ? 24.824 -12.321 14.836 1.00 11.23 472 THR A N 1
ATOM 3774 C CA . THR A 1 472 ? 24.606 -13.730 15.024 1.00 11.78 472 THR A CA 1
ATOM 3775 C C . THR A 1 472 ? 25.492 -14.597 14.138 1.00 12.87 472 THR A C 1
ATOM 3776 O O . THR A 1 472 ? 25.494 -15.827 14.302 1.00 14.17 472 THR A O 1
ATOM 3780 N N . ARG A 1 473 ? 26.251 -14.015 13.198 1.00 13.54 473 ARG A N 1
ATOM 3781 C CA . ARG A 1 473 ? 26.941 -14.807 12.217 1.00 13.75 473 ARG A CA 1
ATOM 3782 C C . ARG A 1 473 ? 28.125 -15.510 12.791 1.00 13.39 473 ARG A C 1
ATOM 3783 O O . ARG A 1 473 ? 28.854 -14.938 13.616 1.00 13.62 473 ARG A O 1
ATOM 3791 N N . ALA A 1 474 ? 28.373 -16.695 12.258 1.00 13.71 474 ALA A N 1
ATOM 3792 C CA . ALA A 1 474 ? 29.478 -17.512 12.756 1.00 12.58 474 ALA A CA 1
ATOM 3793 C C . ALA A 1 474 ? 30.843 -16.988 12.275 1.00 14.20 474 ALA A C 1
ATOM 3794 O O . ALA A 1 474 ? 31.862 -17.344 12.868 1.00 16.93 474 ALA A O 1
ATOM 3796 N N . GLU A 1 475 ? 30.861 -16.170 11.221 1.00 14.64 475 GLU A N 1
ATOM 3797 C CA . GLU A 1 475 ? 32.087 -15.614 10.636 1.00 14.99 475 GLU A CA 1
ATOM 3798 C C . GLU A 1 475 ? 32.085 -14.120 10.731 1.00 14.82 475 GLU A C 1
ATOM 3799 O O . GLU A 1 475 ? 31.059 -13.499 10.877 1.00 14.40 475 GLU A O 1
ATOM 3805 N N . GLY A 1 476 ? 33.303 -13.586 10.640 1.00 14.12 476 GLY A N 1
ATOM 3806 C CA . GLY A 1 476 ? 33.510 -12.155 10.679 1.00 13.54 476 GLY A CA 1
ATOM 3807 C C . GLY A 1 476 ? 33.607 -11.666 12.106 1.00 14.01 476 GLY A C 1
ATOM 3808 O O . GLY A 1 476 ? 33.245 -12.379 13.073 1.00 15.95 476 GLY A O 1
ATOM 3809 N N . VAL A 1 477 ? 34.053 -10.443 12.261 1.00 13.35 477 VAL A N 1
ATOM 3810 C CA . VAL A 1 477 ? 33.965 -9.739 13.547 1.00 13.85 477 VAL A CA 1
ATOM 3811 C C . VAL A 1 477 ? 33.085 -8.522 13.354 1.00 11.79 477 VAL A C 1
ATOM 3812 O O . VAL A 1 477 ? 33.396 -7.661 12.542 1.00 11.93 477 VAL A O 1
ATOM 3816 N N . PRO A 1 478 ? 31.927 -8.455 14.076 1.00 10.80 478 PRO A N 1
ATOM 3817 C CA . PRO A 1 478 ? 31.045 -7.344 13.872 1.00 10.37 478 PRO A CA 1
ATOM 3818 C C . PRO A 1 478 ? 31.384 -6.145 14.709 1.00 11.64 478 PRO A C 1
ATOM 3819 O O . PRO A 1 478 ? 31.978 -6.288 15.793 1.00 11.68 478 PRO A O 1
ATOM 3823 N N . THR A 1 479 ? 30.976 -4.981 14.205 1.00 12.14 479 THR A N 1
ATOM 3824 C CA . THR A 1 479 ? 31.279 -3.682 14.801 1.00 12.21 479 THR A CA 1
ATOM 3825 C C . THR A 1 479 ? 29.963 -2.951 15.021 1.00 12.63 479 THR A C 1
ATOM 3826 O O . THR A 1 479 ? 29.111 -2.945 14.112 1.00 14.02 479 THR A O 1
ATOM 3830 N N . VAL A 1 480 ? 29.776 -2.427 16.230 1.00 10.80 480 VAL A N 1
ATOM 3831 C CA . VAL A 1 480 ? 28.632 -1.525 16.553 1.00 10.82 480 VAL A CA 1
ATOM 3832 C C . VAL A 1 480 ? 29.034 -0.057 16.547 1.00 10.99 480 VAL A C 1
ATOM 3833 O O . VAL A 1 480 ? 30.071 0.284 17.111 1.00 12.95 480 VAL A O 1
ATOM 3837 N N . TYR A 1 481 ? 28.270 0.808 15.912 1.00 11.14 481 TYR A N 1
ATOM 3838 C CA . TYR A 1 481 ? 28.587 2.205 15.773 1.00 12.01 481 TYR A CA 1
ATOM 3839 C C . TYR A 1 481 ? 28.087 2.956 16.962 1.00 11.70 481 TYR A C 1
ATOM 3840 O O . TYR A 1 481 ? 26.923 2.846 17.338 1.00 11.50 481 TYR A O 1
ATOM 3849 N N . TRP A 1 482 ? 28.974 3.757 17.576 1.00 12.17 482 TRP A N 1
ATOM 3850 C CA . TRP A 1 482 ? 28.567 4.538 18.736 1.00 12.14 482 TRP A CA 1
ATOM 3851 C C . TRP A 1 482 ? 27.332 5.404 18.467 1.00 11.86 482 TRP A C 1
ATOM 3852 O O . TRP A 1 482 ? 26.458 5.531 19.377 1.00 13.06 482 TRP A O 1
ATOM 3863 N N . LYS A 1 483 ? 27.206 5.976 17.301 1.00 12.74 483 LYS A N 1
ATOM 3864 C CA . LYS A 1 483 ? 26.066 6.868 17.066 1.00 13.00 483 LYS A CA 1
ATOM 3865 C C . LYS A 1 483 ? 24.779 6.047 17.182 1.00 12.88 483 LYS A C 1
ATOM 3866 O O . LYS A 1 483 ? 23.767 6.508 17.795 1.00 14.33 483 LYS A O 1
ATOM 3872 N N . ASP A 1 484 ? 24.739 4.843 16.653 1.00 13.47 484 ASP A N 1
ATOM 3873 C CA . ASP A 1 484 ? 23.532 4.038 16.752 1.00 13.79 484 ASP A CA 1
ATOM 3874 C C . ASP A 1 484 ? 23.224 3.737 18.208 1.00 13.83 484 ASP A C 1
ATOM 3875 O O . ASP A 1 484 ? 22.068 3.787 18.657 1.00 16.63 484 ASP A O 1
ATOM 3880 N N . TYR A 1 485 ? 24.262 3.377 18.979 1.00 14.18 485 TYR A N 1
ATOM 3881 C CA . TYR A 1 485 ? 24.076 2.808 20.322 1.00 15.34 485 TYR A CA 1
ATOM 3882 C C . TYR A 1 485 ? 23.672 3.929 21.296 1.00 17.01 485 TYR A C 1
ATOM 3883 O O . TYR A 1 485 ? 22.669 3.753 22.039 1.00 18.29 485 TYR A O 1
ATOM 3892 N N . TYR A 1 486 ? 24.367 5.063 21.258 1.00 15.75 486 TYR A N 1
ATOM 3893 C CA . TYR A 1 486 ? 24.166 6.101 22.251 1.00 16.05 486 TYR A CA 1
ATOM 3894 C C . TYR A 1 486 ? 23.436 7.350 21.817 1.00 17.65 486 TYR A C 1
ATOM 3895 O O . TYR A 1 486 ? 22.984 8.151 22.715 1.00 21.49 486 TYR A O 1
ATOM 3904 N N . ILE A 1 487 ? 23.392 7.629 20.538 1.00 16.23 487 ILE A N 1
ATOM 3905 C CA . ILE A 1 487 ? 22.896 8.890 20.032 1.00 16.69 487 ILE A CA 1
ATOM 3906 C C . ILE A 1 487 ? 21.535 8.740 19.376 1.00 17.55 487 ILE A C 1
ATOM 3907 O O . ILE A 1 487 ? 20.587 9.437 19.733 1.00 18.52 487 ILE A O 1
ATOM 3912 N N . TRP A 1 488 ? 21.385 7.725 18.519 1.00 15.14 488 TRP A N 1
ATOM 3913 C CA . TRP A 1 488 ? 20.122 7.371 17.950 1.00 16.31 488 TRP A CA 1
ATOM 3914 C C . TRP A 1 488 ? 19.273 6.523 18.913 1.00 17.89 488 TRP A C 1
ATOM 3915 O O . TRP A 1 488 ? 18.154 6.070 18.551 1.00 20.52 488 TRP A O 1
ATOM 3926 N N . GLU A 1 489 ? 19.865 6.187 20.050 1.00 19.92 489 GLU A N 1
ATOM 3927 C CA . GLU A 1 489 ? 19.177 5.539 21.147 1.00 22.21 489 GLU A CA 1
ATOM 3928 C C . GLU A 1 489 ? 18.648 4.159 20.785 1.00 20.92 489 GLU A C 1
ATOM 3929 O O . GLU A 1 489 ? 17.564 3.724 21.182 1.00 22.41 489 GLU A O 1
ATOM 3935 N N . MET A 1 490 ? 19.487 3.427 20.100 1.00 17.91 490 MET A N 1
ATOM 3936 C CA . MET A 1 490 ? 19.152 2.049 19.825 1.00 15.56 490 MET A CA 1
ATOM 3937 C C . MET A 1 490 ? 19.689 1.010 20.808 1.00 14.42 490 MET A C 1
ATOM 3938 O O . MET A 1 490 ? 19.528 -0.158 20.609 1.00 15.98 490 MET A O 1
ATOM 3943 N N . LYS A 1 491 ? 20.262 1.480 21.915 1.00 16.03 491 LYS A N 1
ATOM 3944 C CA . LYS A 1 491 ? 20.830 0.669 22.932 1.00 15.59 491 LYS A CA 1
ATOM 3945 C C . LYS A 1 491 ? 19.916 -0.412 23.403 1.00 16.15 491 LYS A C 1
ATOM 3946 O O . LYS A 1 491 ? 20.344 -1.528 23.557 1.00 16.04 491 LYS A O 1
ATOM 3952 N N . GLU A 1 492 ? 18.661 -0.082 23.704 1.00 17.04 492 GLU A N 1
ATOM 3953 C CA . GLU A 1 492 ? 17.820 -1.132 24.296 1.00 18.76 492 GLU A CA 1
ATOM 3954 C C . GLU A 1 492 ? 17.638 -2.333 23.360 1.00 16.38 492 GLU A C 1
ATOM 3955 O O . GLU A 1 492 ? 17.751 -3.482 23.802 1.00 17.66 492 GLU A O 1
ATOM 3961 N N . GLY A 1 493 ? 17.398 -2.107 22.073 1.00 15.40 493 GLY A N 1
ATOM 3962 C CA . GLY A 1 493 ? 17.281 -3.185 21.155 1.00 14.36 493 GLY A CA 1
ATOM 3963 C C . GLY A 1 493 ? 18.607 -3.855 20.857 1.00 14.14 493 GLY A C 1
ATOM 3964 O O . GLY A 1 493 ? 18.680 -5.056 20.757 1.00 14.36 493 GLY A O 1
ATOM 3965 N N . LEU A 1 494 ? 19.649 -3.067 20.695 1.00 14.16 494 LEU A N 1
ATOM 3966 C CA . LEU A 1 494 ? 20.958 -3.603 20.427 1.00 13.97 494 LEU A CA 1
ATOM 3967 C C . LEU A 1 494 ? 21.455 -4.454 21.570 1.00 14.02 494 LEU A C 1
ATOM 3968 O O . LEU A 1 494 ? 22.098 -5.499 21.359 1.00 15.22 494 LEU A O 1
ATOM 3973 N N . ASP A 1 495 ? 21.143 -4.053 22.818 1.00 13.62 495 ASP A N 1
ATOM 3974 C CA . ASP A 1 495 ? 21.549 -4.914 23.939 1.00 14.29 495 ASP A CA 1
ATOM 3975 C C . ASP A 1 495 ? 20.990 -6.322 23.885 1.00 14.78 495 ASP A C 1
ATOM 3976 O O . ASP A 1 495 ? 21.634 -7.292 24.306 1.00 15.14 495 ASP A O 1
ATOM 3981 N N . LYS A 1 496 ? 19.761 -6.469 23.355 1.00 13.08 496 LYS A N 1
ATOM 3982 C CA . LYS A 1 496 ? 19.234 -7.806 23.209 1.00 12.16 496 LYS A CA 1
ATOM 3983 C C . LYS A 1 496 ? 20.057 -8.677 22.211 1.00 12.15 496 LYS A C 1
ATOM 3984 O O . LYS A 1 496 ? 20.280 -9.859 22.412 1.00 13.27 496 LYS A O 1
ATOM 3990 N N . LEU A 1 497 ? 20.449 -8.016 21.121 1.00 13.56 497 LEU A N 1
ATOM 3991 C CA . LEU A 1 497 ? 21.244 -8.638 20.089 1.00 12.41 497 LEU A CA 1
ATOM 3992 C C . LEU A 1 497 ? 22.632 -8.982 20.612 1.00 12.43 497 LEU A C 1
ATOM 3993 O O . LEU A 1 497 ? 23.198 -10.036 20.293 1.00 14.01 497 LEU A O 1
ATOM 3998 N N . LEU A 1 498 ? 23.165 -8.070 21.420 1.00 12.22 498 LEU A N 1
ATOM 3999 C CA . LEU A 1 498 ? 24.473 -8.332 22.034 1.00 12.36 498 LEU A CA 1
ATOM 4000 C C . LEU A 1 498 ? 24.382 -9.464 23.027 1.00 12.80 498 LEU A C 1
ATOM 4001 O O . LEU A 1 498 ? 25.355 -10.230 23.160 1.00 14.61 498 LEU A O 1
ATOM 4006 N N . THR A 1 499 ? 23.258 -9.592 23.746 1.00 13.42 499 THR A N 1
ATOM 4007 C CA . THR A 1 499 ? 23.053 -10.778 24.568 1.00 12.58 499 THR A CA 1
ATOM 4008 C C . THR A 1 499 ? 23.054 -12.062 23.759 1.00 12.53 499 THR A C 1
ATOM 4009 O O . THR A 1 499 ? 23.649 -13.066 24.146 1.00 14.79 499 THR A O 1
ATOM 4013 N N . ALA A 1 500 ? 22.349 -12.048 22.637 1.00 12.23 500 ALA A N 1
ATOM 4014 C CA . ALA A 1 500 ? 22.361 -13.180 21.751 1.00 11.67 500 ALA A CA 1
ATOM 4015 C C . ALA A 1 500 ? 23.797 -13.553 21.370 1.00 12.48 500 ALA A C 1
ATOM 4016 O O . ALA A 1 500 ? 24.159 -14.727 21.319 1.00 13.71 500 ALA A O 1
ATOM 4018 N N . ARG A 1 501 ? 24.561 -12.564 20.953 1.00 12.71 501 ARG A N 1
ATOM 4019 C CA . ARG A 1 501 ? 25.927 -12.840 20.525 1.00 12.35 501 ARG A CA 1
ATOM 4020 C C . ARG A 1 501 ? 26.755 -13.366 21.675 1.00 14.06 501 ARG A C 1
ATOM 4021 O O . ARG A 1 501 ? 27.555 -14.298 21.515 1.00 14.10 501 ARG A O 1
ATOM 4029 N N . ARG A 1 502 ? 26.653 -12.744 22.828 1.00 12.80 502 ARG A N 1
ATOM 4030 C CA . ARG A 1 502 ? 27.548 -13.107 23.942 1.00 13.97 502 ARG A CA 1
ATOM 4031 C C . ARG A 1 502 ? 27.314 -14.512 24.426 1.00 14.83 502 ARG A C 1
ATOM 4032 O O . ARG A 1 502 ? 28.259 -15.228 24.783 1.00 14.47 502 ARG A O 1
ATOM 4040 N N . TYR A 1 503 ? 26.037 -14.936 24.487 1.00 13.87 503 TYR A N 1
ATOM 4041 C CA . TYR A 1 503 ? 25.720 -16.194 25.115 1.00 13.92 503 TYR A CA 1
ATOM 4042 C C . TYR A 1 503 ? 25.213 -17.360 24.253 1.00 13.80 503 TYR A C 1
ATOM 4043 O O . TYR A 1 503 ? 25.252 -18.496 24.668 1.00 16.76 503 TYR A O 1
ATOM 4052 N N . TYR A 1 504 ? 24.689 -17.043 23.058 1.00 14.09 504 TYR A N 1
ATOM 4053 C CA . TYR A 1 504 ? 24.006 -17.982 22.233 1.00 13.38 504 TYR A CA 1
ATOM 4054 C C . TYR A 1 504 ? 24.564 -18.265 20.859 1.00 13.66 504 TYR A C 1
ATOM 4055 O O . TYR A 1 504 ? 24.310 -19.371 20.337 1.00 15.57 504 TYR A O 1
ATOM 4064 N N . ALA A 1 505 ? 25.245 -17.287 20.254 1.00 14.05 505 ALA A N 1
ATOM 4065 C CA . ALA A 1 505 ? 25.697 -17.402 18.874 1.00 13.73 505 ALA A CA 1
ATOM 4066 C C . ALA A 1 505 ? 26.974 -18.166 18.772 1.00 15.30 505 ALA A C 1
ATOM 4067 O O . ALA A 1 505 ? 28.023 -17.669 18.517 1.00 14.55 505 ALA A O 1
ATOM 4069 N N . TYR A 1 506 ? 26.840 -19.459 18.907 1.00 14.40 506 TYR A N 1
ATOM 4070 C CA . TYR A 1 506 ? 27.990 -20.393 18.997 1.00 14.59 506 TYR A CA 1
ATOM 4071 C C . TYR A 1 506 ? 27.730 -21.672 18.205 1.00 15.19 506 TYR A C 1
ATOM 4072 O O . TYR A 1 506 ? 26.588 -22.100 17.906 1.00 14.96 506 TYR A O 1
ATOM 4081 N N . GLY A 1 507 ? 28.850 -22.309 17.886 1.00 15.93 507 GLY A N 1
ATOM 4082 C CA . GLY A 1 507 ? 28.762 -23.573 17.132 1.00 18.07 507 GLY A CA 1
ATOM 4083 C C . GLY A 1 507 ? 28.651 -23.269 15.647 1.00 19.57 507 GLY A C 1
ATOM 4084 O O . GLY A 1 507 ? 28.644 -22.129 15.203 1.00 19.58 507 GLY A O 1
ATOM 4085 N N . PRO A 1 508 ? 28.545 -24.298 14.827 1.00 21.07 508 PRO A N 1
ATOM 4086 C CA . PRO A 1 508 ? 28.384 -24.045 13.408 1.00 20.46 508 PRO A CA 1
ATOM 4087 C C . PRO A 1 508 ? 27.105 -23.278 13.033 1.00 19.13 508 PRO A C 1
ATOM 4088 O O . PRO A 1 508 ? 26.110 -23.298 13.749 1.00 20.41 508 PRO A O 1
ATOM 4092 N N . GLY A 1 509 ? 27.175 -22.618 11.905 1.00 16.45 509 GLY A N 1
ATOM 4093 C CA . GLY A 1 509 ? 26.081 -21.867 11.296 1.00 18.16 509 GLY A CA 1
ATOM 4094 C C . GLY A 1 509 ? 25.542 -22.689 10.140 1.00 16.78 509 GLY A C 1
ATOM 4095 O O . GLY A 1 509 ? 26.297 -23.326 9.389 1.00 20.18 509 GLY A O 1
ATOM 4096 N N . TYR A 1 510 ? 24.236 -22.679 9.999 1.00 15.87 510 TYR A N 1
ATOM 4097 C CA . TYR A 1 510 ? 23.539 -23.368 8.918 1.00 16.32 510 TYR A CA 1
ATOM 4098 C C . TYR A 1 510 ? 22.578 -22.427 8.225 1.00 16.14 510 TYR A C 1
ATOM 4099 O O . TYR A 1 510 ? 21.801 -21.705 8.861 1.00 16.73 510 TYR A O 1
ATOM 4108 N N . GLU A 1 511 ? 22.566 -22.521 6.895 1.00 16.65 511 GLU A N 1
ATOM 4109 C CA . GLU A 1 511 ? 21.559 -21.882 6.089 1.00 16.51 511 GLU A CA 1
ATOM 4110 C C . GLU A 1 511 ? 20.334 -22.756 6.014 1.00 17.75 511 GLU A C 1
ATOM 4111 O O . GLU A 1 511 ? 20.420 -23.959 6.266 1.00 19.74 511 GLU A O 1
ATOM 4117 N N . VAL A 1 512 ? 19.225 -22.134 5.681 1.00 18.40 512 VAL A N 1
ATOM 4118 C CA . VAL A 1 512 ? 17.934 -22.821 5.563 1.00 19.56 512 VAL A CA 1
ATOM 4119 C C . VAL A 1 512 ? 17.500 -22.904 4.123 1.00 21.56 512 VAL A C 1
ATOM 4120 O O . VAL A 1 512 ? 18.011 -22.205 3.254 1.00 21.89 512 VAL A O 1
ATOM 4124 N N . ASP A 1 513 ? 16.507 -23.750 3.850 1.00 22.39 513 ASP A N 1
ATOM 4125 C CA . ASP A 1 513 ? 16.080 -23.914 2.461 1.00 24.62 513 ASP A CA 1
ATOM 4126 C C . ASP A 1 513 ? 14.743 -23.255 2.071 1.00 23.62 513 ASP A C 1
ATOM 4127 O O . ASP A 1 513 ? 14.200 -23.484 0.957 1.00 25.44 513 ASP A O 1
ATOM 4132 N N . ASN A 1 514 ? 14.186 -22.430 2.945 1.00 19.73 514 ASN A N 1
ATOM 4133 C CA . ASN A 1 514 ? 12.936 -21.771 2.689 1.00 19.77 514 ASN A CA 1
ATOM 4134 C C . ASN A 1 514 ? 12.987 -20.268 2.844 1.00 17.37 514 ASN A C 1
ATOM 4135 O O . ASN A 1 514 ? 11.966 -19.611 3.036 1.00 18.68 514 ASN A O 1
ATOM 4140 N N . ASN A 1 515 ? 14.171 -19.671 2.638 1.00 16.08 515 ASN A N 1
ATOM 4141 C CA . ASN A 1 515 ? 14.196 -18.245 2.513 1.00 15.53 515 ASN A CA 1
ATOM 4142 C C . ASN A 1 515 ? 13.437 -17.805 1.285 1.00 16.19 515 ASN A C 1
ATOM 4143 O O . ASN A 1 515 ? 13.272 -18.593 0.325 1.00 18.49 515 ASN A O 1
ATOM 4148 N N . ASP A 1 516 ? 13.041 -16.570 1.272 1.00 15.36 516 ASP A N 1
ATOM 4149 C CA . ASP A 1 516 ? 12.269 -16.036 0.193 1.00 16.70 516 ASP A CA 1
ATOM 4150 C C . ASP A 1 516 ? 12.549 -14.567 -0.039 1.00 15.62 516 ASP A C 1
ATOM 4151 O O . ASP A 1 516 ? 13.528 -14.020 0.461 1.00 15.47 516 ASP A O 1
ATOM 4156 N N . ALA A 1 517 ? 11.757 -13.886 -0.818 1.00 14.88 517 ALA A N 1
ATOM 4157 C CA . ALA A 1 517 ? 11.971 -12.495 -1.093 1.00 13.70 517 ALA A CA 1
ATOM 4158 C C . ALA A 1 517 ? 11.988 -11.582 0.129 1.00 13.74 517 ALA A C 1
ATOM 4159 O O . ALA A 1 517 ? 12.572 -10.466 0.100 1.00 15.21 517 ALA A O 1
ATOM 4161 N N . ASP A 1 518 ? 11.226 -12.018 1.158 1.00 14.73 518 ASP A N 1
ATOM 4162 C CA . ASP A 1 518 ? 11.013 -11.161 2.329 1.00 15.12 518 ASP A CA 1
ATOM 4163 C C . ASP A 1 518 ? 11.529 -11.695 3.652 1.00 13.74 518 ASP A C 1
ATOM 4164 O O . ASP A 1 518 ? 11.600 -10.881 4.599 1.00 15.06 518 ASP A O 1
ATOM 4169 N N . ILE A 1 519 ? 11.923 -12.943 3.727 1.00 14.31 519 ILE A N 1
ATOM 4170 C CA . ILE A 1 519 ? 12.434 -13.574 4.987 1.00 14.41 519 ILE A CA 1
ATOM 4171 C C . ILE A 1 519 ? 13.729 -14.306 4.751 1.00 14.08 519 ILE A C 1
ATOM 4172 O O . ILE A 1 519 ? 13.891 -15.068 3.794 1.00 14.63 519 ILE A O 1
ATOM 4177 N N . TYR A 1 520 ? 14.708 -14.030 5.634 1.00 13.42 520 TYR A N 1
ATOM 4178 C CA . TYR A 1 520 ? 15.946 -14.759 5.697 1.00 13.56 520 TYR A CA 1
ATOM 4179 C C . TYR A 1 520 ? 16.025 -15.333 7.132 1.00 13.10 520 TYR A C 1
ATOM 4180 O O . TYR A 1 520 ? 15.874 -14.589 8.097 1.00 14.45 520 TYR A O 1
ATOM 4189 N N . SER A 1 521 ? 16.396 -16.568 7.244 1.00 13.38 521 SER A N 1
ATOM 4190 C CA . SER A 1 521 ? 16.577 -17.273 8.518 1.00 13.33 521 SER A CA 1
ATOM 4191 C C . SER A 1 521 ? 17.950 -17.912 8.542 1.00 13.50 521 SER A C 1
ATOM 4192 O O . SER A 1 521 ? 18.541 -18.207 7.496 1.00 14.41 521 SER A O 1
ATOM 4195 N N . TYR A 1 522 ? 18.443 -18.203 9.740 1.00 14.13 522 TYR A N 1
ATOM 4196 C CA . TYR A 1 522 ? 19.811 -18.665 9.916 1.00 14.05 522 TYR A CA 1
ATOM 4197 C C . TYR A 1 522 ? 19.880 -19.375 11.263 1.00 13.78 522 TYR A C 1
ATOM 4198 O O . TYR A 1 522 ? 19.290 -18.885 12.225 1.00 14.39 522 TYR A O 1
ATOM 4207 N N . VAL A 1 523 ? 20.652 -20.452 11.342 1.00 13.36 523 VAL A N 1
ATOM 4208 C CA . VAL A 1 523 ? 20.741 -21.285 12.544 1.00 13.51 523 VAL A CA 1
ATOM 4209 C C . VAL A 1 523 ? 22.133 -21.381 13.092 1.00 13.49 523 VAL A C 1
ATOM 4210 O O . VAL A 1 523 ? 23.066 -21.568 12.315 1.00 15.25 523 VAL A O 1
ATOM 4214 N N . ARG A 1 524 ? 22.297 -21.181 14.395 1.00 14.61 524 ARG A N 1
ATOM 4215 C CA . ARG A 1 524 ? 23.561 -21.549 15.067 1.00 14.76 524 ARG A CA 1
ATOM 4216 C C . ARG A 1 524 ? 23.224 -22.708 15.967 1.00 15.76 524 ARG A C 1
ATOM 4217 O O . ARG A 1 524 ? 22.289 -22.605 16.780 1.00 15.52 524 ARG A O 1
ATOM 4225 N N . SER A 1 525 ? 23.902 -23.852 15.806 1.00 16.91 525 SER A N 1
ATOM 4226 C CA . SER A 1 525 ? 23.514 -25.042 16.542 1.00 19.02 525 SER A CA 1
ATOM 4227 C C . SER A 1 525 ? 23.957 -25.064 17.994 1.00 19.82 525 SER A C 1
ATOM 4228 O O . SER A 1 525 ? 23.404 -25.861 18.764 1.00 19.99 525 SER A O 1
ATOM 4231 N N . GLY A 1 526 ? 24.846 -24.168 18.404 1.00 19.31 526 GLY A N 1
ATOM 4232 C CA . GLY A 1 526 ? 25.459 -24.262 19.710 1.00 20.06 526 GLY A CA 1
ATOM 4233 C C . GLY A 1 526 ? 26.606 -25.253 19.709 1.00 21.06 526 GLY A C 1
ATOM 4234 O O . GLY A 1 526 ? 26.757 -26.010 18.781 1.00 22.80 526 GLY A O 1
ATOM 4235 N N . PHE A 1 527 ? 27.386 -25.234 20.753 1.00 22.26 527 PHE A N 1
ATOM 4236 C CA . PHE A 1 527 ? 28.436 -26.220 20.962 1.00 24.35 527 PHE A CA 1
ATOM 4237 C C . PHE A 1 527 ? 27.827 -27.478 21.544 1.00 27.15 527 PHE A C 1
ATOM 4238 O O . PHE A 1 527 ? 26.949 -27.409 22.422 1.00 27.77 527 PHE A O 1
ATOM 4246 N N . PRO A 1 528 ? 28.308 -28.641 21.093 1.00 29.65 528 PRO A N 1
ATOM 4247 C CA . PRO A 1 528 ? 27.752 -29.914 21.561 1.00 30.96 528 PRO A CA 1
ATOM 4248 C C . PRO A 1 528 ? 27.979 -30.117 23.068 1.00 31.26 528 PRO A C 1
ATOM 4249 O O . PRO A 1 528 ? 27.151 -30.712 23.724 1.00 33.02 528 PRO A O 1
ATOM 4253 N N . ASP A 1 529 ? 29.016 -29.495 23.610 1.00 31.44 529 ASP A N 1
ATOM 4254 C CA . ASP A 1 529 ? 29.378 -29.638 25.030 1.00 32.18 529 ASP A CA 1
ATOM 4255 C C . ASP A 1 529 ? 28.978 -28.465 25.938 1.00 31.25 529 ASP A C 1
ATOM 4256 O O . ASP A 1 529 ? 29.407 -28.374 27.098 1.00 33.10 529 ASP A O 1
ATOM 4261 N N . VAL A 1 530 ? 28.153 -27.541 25.428 1.00 28.81 530 VAL A N 1
ATOM 4262 C CA . VAL A 1 530 ? 27.665 -26.406 26.208 1.00 26.60 530 VAL A CA 1
ATOM 4263 C C . VAL A 1 530 ? 26.160 -26.545 26.239 1.00 26.40 530 VAL A C 1
ATOM 4264 O O . VAL A 1 530 ? 25.514 -26.675 25.193 1.00 28.60 530 VAL A O 1
ATOM 4268 N N . ALA A 1 531 ? 25.578 -26.556 27.438 1.00 25.43 531 ALA A N 1
ATOM 4269 C CA . ALA A 1 531 ? 24.138 -26.589 27.577 1.00 24.41 531 ALA A CA 1
ATOM 4270 C C . ALA A 1 531 ? 23.524 -25.218 27.285 1.00 23.63 531 ALA A C 1
ATOM 4271 O O . ALA A 1 531 ? 23.900 -24.212 27.855 1.00 24.78 531 ALA A O 1
ATOM 4273 N N . GLY A 1 532 ? 22.505 -25.214 26.434 1.00 22.74 532 GLY A N 1
ATOM 4274 C CA . GLY A 1 532 ? 21.587 -24.076 26.369 1.00 21.41 532 GLY A CA 1
ATOM 4275 C C . GLY A 1 532 ? 21.917 -23.012 25.339 1.00 18.62 532 GLY A C 1
ATOM 4276 O O . GLY A 1 532 ? 21.206 -22.021 25.306 1.00 20.38 532 GLY A O 1
ATOM 4277 N N . ASP A 1 533 ? 23.008 -23.154 24.591 1.00 18.61 533 ASP A N 1
ATOM 4278 C CA . ASP A 1 533 ? 23.382 -22.175 23.574 1.00 16.74 533 ASP A CA 1
ATOM 4279 C C . ASP A 1 533 ? 22.734 -22.542 22.245 1.00 16.90 533 ASP A C 1
ATOM 4280 O O . ASP A 1 533 ? 21.911 -23.444 22.140 1.00 18.47 533 ASP A O 1
ATOM 4285 N N . GLY A 1 534 ? 23.034 -21.765 21.213 1.00 15.80 534 GLY A N 1
ATOM 4286 C CA . GLY A 1 534 ? 22.390 -21.886 19.908 1.00 16.31 534 GLY A CA 1
ATOM 4287 C C . GLY A 1 534 ? 21.250 -20.940 19.739 1.00 14.41 534 GLY A C 1
ATOM 4288 O O . GLY A 1 534 ? 20.750 -20.411 20.696 1.00 15.29 534 GLY A O 1
ATOM 4289 N N . LEU A 1 535 ? 20.917 -20.657 18.489 1.00 14.31 535 LEU A N 1
ATOM 4290 C CA . LEU A 1 535 ? 19.882 -19.706 18.167 1.00 13.53 535 LEU A CA 1
ATOM 4291 C C . LEU A 1 535 ? 19.311 -19.981 16.778 1.00 14.27 535 LEU A C 1
ATOM 4292 O O . LEU A 1 535 ? 19.956 -20.591 15.936 1.00 14.91 535 LEU A O 1
ATOM 4297 N N . VAL A 1 536 ? 18.100 -19.488 16.565 1.00 13.55 536 VAL A N 1
ATOM 4298 C CA . VAL A 1 536 ? 17.491 -19.338 15.238 1.00 13.62 536 VAL A CA 1
ATOM 4299 C C . VAL A 1 536 ? 17.160 -17.861 14.986 1.00 13.65 536 VAL A C 1
ATOM 4300 O O . VAL A 1 536 ? 16.377 -17.257 15.702 1.00 13.37 536 VAL A O 1
ATOM 4304 N N . LEU A 1 537 ? 17.789 -17.260 13.973 1.00 12.81 537 LEU A N 1
ATOM 4305 C CA . LEU A 1 537 ? 17.565 -15.873 13.551 1.00 12.37 537 LEU A CA 1
ATOM 4306 C C . LEU A 1 537 ? 16.500 -15.850 12.489 1.00 12.65 537 LEU A C 1
ATOM 4307 O O . LEU A 1 537 ? 16.576 -16.661 11.540 1.00 13.65 537 LEU A O 1
ATOM 4312 N N . MET A 1 538 ? 15.559 -14.914 12.572 1.00 13.10 538 MET A N 1
ATOM 4313 C CA . MET A 1 538 ? 14.670 -14.643 11.450 1.00 14.23 538 MET A CA 1
ATOM 4314 C C . MET A 1 538 ? 14.644 -13.145 11.294 1.00 13.36 538 MET A C 1
ATOM 4315 O O . MET A 1 538 ? 14.440 -12.397 12.255 1.00 14.48 538 MET A O 1
ATOM 4320 N N . ILE A 1 539 ? 14.887 -12.653 10.068 1.00 13.57 539 ILE A N 1
ATOM 4321 C CA . ILE A 1 539 ? 14.759 -11.289 9.775 1.00 13.71 539 ILE A CA 1
ATOM 4322 C C . ILE A 1 539 ? 13.909 -11.094 8.524 1.00 12.95 539 ILE A C 1
ATOM 4323 O O . ILE A 1 539 ? 13.870 -11.962 7.665 1.00 13.71 539 ILE A O 1
ATOM 4328 N N A SER A 1 540 ? 13.277 -9.950 8.400 0.50 12.83 540 SER A N 1
ATOM 4329 N N B SER A 1 540 ? 13.275 -9.947 8.430 0.50 13.35 540 SER A N 1
ATOM 4330 C CA A SER A 1 540 ? 12.382 -9.715 7.255 0.50 12.75 540 SER A CA 1
ATOM 4331 C CA B SER A 1 540 ? 12.360 -9.673 7.316 0.50 13.73 540 SER A CA 1
ATOM 4332 C C A SER A 1 540 ? 12.345 -8.271 6.848 0.50 14.00 540 SER A C 1
ATOM 4333 C C B SER A 1 540 ? 12.449 -8.245 6.837 0.50 14.51 540 SER A C 1
ATOM 4334 O O A SER A 1 540 ? 12.434 -7.358 7.694 0.50 14.37 540 SER A O 1
ATOM 4335 O O B SER A 1 540 ? 12.780 -7.324 7.608 0.50 14.32 540 SER A O 1
ATOM 4340 N N . ASP A 1 541 ? 12.229 -8.047 5.533 1.00 13.96 541 ASP A N 1
ATOM 4341 C CA . ASP A 1 541 ? 11.994 -6.725 5.017 1.00 13.68 541 ASP A CA 1
ATOM 4342 C C . ASP A 1 541 ? 10.502 -6.479 4.676 1.00 15.08 541 ASP A C 1
ATOM 4343 O O . ASP A 1 541 ? 10.161 -5.458 4.082 1.00 16.84 541 ASP A O 1
ATOM 4348 N N . GLY A 1 542 ? 9.658 -7.392 5.137 1.00 16.30 542 GLY A N 1
ATOM 4349 C CA . GLY A 1 542 ? 8.219 -7.267 4.942 1.00 17.87 542 GLY A CA 1
ATOM 4350 C C . GLY A 1 542 ? 7.603 -6.108 5.677 1.00 17.44 542 GLY A C 1
ATOM 4351 O O . GLY A 1 542 ? 8.133 -5.594 6.679 1.00 17.89 542 GLY A O 1
ATOM 4352 N N . THR A 1 543 ? 6.437 -5.642 5.212 1.00 17.62 543 THR A N 1
ATOM 4353 C CA . THR A 1 543 ? 5.788 -4.511 5.821 1.00 18.33 543 THR A CA 1
ATOM 4354 C C . THR A 1 543 ? 4.287 -4.756 6.029 1.00 18.42 543 THR A C 1
ATOM 4355 O O . THR A 1 543 ? 3.590 -3.816 6.375 1.00 20.71 543 THR A O 1
ATOM 4359 N N . SER A 1 544 ? 3.857 -5.979 5.845 1.00 18.47 544 SER A N 1
ATOM 4360 C CA . SER A 1 544 ? 2.408 -6.214 5.895 1.00 20.15 544 SER A CA 1
ATOM 4361 C C . SER A 1 544 ? 1.860 -6.203 7.330 1.00 20.28 544 SER A C 1
ATOM 4362 O O . SER A 1 544 ? 0.623 -6.152 7.516 1.00 22.42 544 SER A O 1
ATOM 4365 N N . GLY A 1 545 ? 2.755 -6.240 8.342 1.00 17.34 545 GLY A N 1
ATOM 4366 C CA . GLY A 1 545 ? 2.344 -6.072 9.715 1.00 18.13 545 GLY A CA 1
ATOM 4367 C C . GLY A 1 545 ? 1.855 -7.340 10.383 1.00 16.90 545 GLY A C 1
ATOM 4368 O O . GLY A 1 545 ? 1.336 -7.240 11.520 1.00 19.31 545 GLY A O 1
ATOM 4369 N N . ASN A 1 546 ? 1.937 -8.486 9.711 1.00 17.27 546 ASN A N 1
ATOM 4370 C CA . ASN A 1 546 ? 1.536 -9.770 10.213 1.00 18.28 546 ASN A CA 1
ATOM 4371 C C . ASN A 1 546 ? 2.661 -10.598 10.739 1.00 18.93 546 ASN A C 1
ATOM 4372 O O . ASN A 1 546 ? 3.822 -10.431 10.300 1.00 19.45 546 ASN A O 1
ATOM 4377 N N . VAL A 1 547 ? 2.323 -11.547 11.592 1.00 17.04 547 VAL A N 1
ATOM 4378 C CA . VAL A 1 547 ? 3.273 -12.581 12.020 1.00 18.16 547 VAL A CA 1
ATOM 4379 C C . VAL A 1 547 ? 3.358 -13.659 10.965 1.00 17.55 547 VAL A C 1
ATOM 4380 O O . VAL A 1 547 ? 2.310 -14.138 10.454 1.00 20.55 547 VAL A O 1
ATOM 4384 N N . ALA A 1 548 ? 4.603 -14.045 10.608 1.00 17.66 548 ALA A N 1
ATOM 4385 C CA . ALA A 1 548 ? 4.886 -15.100 9.672 1.00 16.59 548 ALA A CA 1
ATOM 4386 C C . ALA A 1 548 ? 5.772 -16.150 10.236 1.00 18.27 548 ALA A C 1
ATOM 4387 O O . ALA A 1 548 ? 6.603 -15.879 11.057 1.00 18.72 548 ALA A O 1
ATOM 4389 N N . GLY A 1 549 ? 5.617 -17.366 9.764 1.00 18.71 549 GLY A N 1
ATOM 4390 C CA . GLY A 1 549 ? 6.359 -18.495 10.226 1.00 18.78 549 GLY A CA 1
ATOM 4391 C C . GLY A 1 549 ? 7.173 -19.204 9.167 1.00 19.10 549 GLY A C 1
ATOM 4392 O O . GLY A 1 549 ? 6.858 -19.098 7.952 1.00 21.38 549 GLY A O 1
ATOM 4393 N N . LYS A 1 550 ? 8.205 -19.916 9.616 1.00 18.63 550 LYS A N 1
ATOM 4394 C CA . LYS A 1 550 ? 8.994 -20.773 8.785 1.00 17.65 550 LYS A CA 1
ATOM 4395 C C . LYS A 1 550 ? 9.343 -21.980 9.544 1.00 18.42 550 LYS A C 1
ATOM 4396 O O . LYS A 1 550 ? 9.769 -21.905 10.693 1.00 18.15 550 LYS A O 1
ATOM 4402 N N . TRP A 1 551 ? 9.297 -23.104 8.843 1.00 18.66 551 TRP A N 1
ATOM 4403 C CA . TRP A 1 551 ? 9.655 -24.434 9.355 1.00 18.80 551 TRP A CA 1
ATOM 4404 C C . TRP A 1 551 ? 11.168 -24.587 9.209 1.00 19.65 551 TRP A C 1
ATOM 4405 O O . TRP A 1 551 ? 11.678 -24.685 8.098 1.00 21.38 551 TRP A O 1
ATOM 4416 N N . ILE A 1 552 ? 11.876 -24.595 10.331 1.00 18.65 552 ILE A N 1
ATOM 4417 C CA . ILE A 1 552 ? 13.336 -24.561 10.370 1.00 17.51 552 ILE A CA 1
ATOM 4418 C C . ILE A 1 552 ? 13.893 -25.708 11.233 1.00 17.45 552 ILE A C 1
ATOM 4419 O O . ILE A 1 552 ? 13.462 -25.910 12.354 1.00 17.86 552 ILE A O 1
ATOM 4424 N N . ASN A 1 553 ? 14.992 -26.261 10.774 1.00 17.43 553 ASN A N 1
ATOM 4425 C CA . ASN A 1 553 ? 15.755 -27.214 11.540 1.00 17.38 553 ASN A CA 1
ATOM 4426 C C . ASN A 1 553 ? 16.758 -26.493 12.457 1.00 18.74 553 ASN A C 1
ATOM 4427 O O . ASN A 1 553 ? 17.822 -26.063 12.007 1.00 18.70 553 ASN A O 1
ATOM 4432 N N . SER A 1 554 ? 16.386 -26.377 13.724 1.00 18.54 554 SER A N 1
ATOM 4433 C CA . SER A 1 554 ? 17.220 -25.758 14.743 1.00 18.44 554 SER A CA 1
ATOM 4434 C C . SER A 1 554 ? 18.460 -26.512 15.135 1.00 18.47 554 SER A C 1
ATOM 4435 O O . SER A 1 554 ? 19.304 -26.019 15.843 1.00 19.11 554 SER A O 1
ATOM 4438 N N . ARG A 1 555 ? 18.514 -27.786 14.769 1.00 19.90 555 ARG A N 1
ATOM 4439 C CA . ARG A 1 555 ? 19.557 -28.725 15.164 1.00 21.02 555 ARG A CA 1
ATOM 4440 C C . ARG A 1 555 ? 19.540 -29.095 16.638 1.00 20.34 555 ARG A C 1
ATOM 4441 O O . ARG A 1 555 ? 20.483 -29.715 17.141 1.00 22.65 555 ARG A O 1
ATOM 4449 N N . GLN A 1 556 ? 18.433 -28.792 17.302 1.00 19.96 556 GLN A N 1
ATOM 4450 C CA . GLN A 1 556 ? 18.217 -29.082 18.702 1.00 19.68 556 GLN A CA 1
ATOM 4451 C C . GLN A 1 556 ? 16.873 -29.787 18.858 1.00 20.83 556 GLN A C 1
ATOM 4452 O O . GLN A 1 556 ? 15.819 -29.147 19.003 1.00 20.05 556 GLN A O 1
ATOM 4458 N N . PRO A 1 557 ? 16.894 -31.119 18.774 1.00 21.91 557 PRO A N 1
ATOM 4459 C CA . PRO A 1 557 ? 15.655 -31.919 19.001 1.00 21.75 557 PRO A CA 1
ATOM 4460 C C . PRO A 1 557 ? 15.019 -31.677 20.336 1.00 22.15 557 PRO A C 1
ATOM 4461 O O . PRO A 1 557 ? 15.714 -31.449 21.333 1.00 22.89 557 PRO A O 1
ATOM 4465 N N . ASP A 1 558 ? 13.700 -31.675 20.328 1.00 23.52 558 ASP A N 1
ATOM 4466 C CA . ASP A 1 558 ? 12.882 -31.624 21.542 1.00 23.72 558 ASP A CA 1
ATOM 4467 C C . ASP A 1 558 ? 13.289 -30.532 22.494 1.00 22.83 558 ASP A C 1
ATOM 4468 O O . ASP A 1 558 ? 13.509 -30.772 23.673 1.00 25.31 558 ASP A O 1
ATOM 4473 N N . THR A 1 559 ? 13.445 -29.316 21.948 1.00 22.33 559 THR A N 1
ATOM 4474 C CA . THR A 1 559 ? 13.910 -28.151 22.684 1.00 20.77 559 THR A CA 1
ATOM 4475 C C . THR A 1 559 ? 12.910 -26.997 22.614 1.00 20.09 559 THR A C 1
ATOM 4476 O O . THR A 1 559 ? 12.384 -26.682 21.543 1.00 21.61 559 THR A O 1
ATOM 4480 N N . GLU A 1 560 ? 12.656 -26.357 23.745 1.00 18.66 560 GLU A N 1
ATOM 4481 C CA . GLU A 1 560 ? 11.810 -25.187 23.810 1.00 18.75 560 GLU A CA 1
ATOM 4482 C C . GLU A 1 560 ? 12.642 -23.931 23.635 1.00 18.54 560 GLU A C 1
ATOM 4483 O O . GLU A 1 560 ? 13.618 -23.722 24.348 1.00 19.35 560 GLU A O 1
ATOM 4489 N N . PHE A 1 561 ? 12.203 -23.081 22.723 1.00 17.70 561 PHE A N 1
ATOM 4490 C CA . PHE A 1 561 ? 12.843 -21.805 22.424 1.00 16.75 561 PHE A CA 1
ATOM 4491 C C . PHE A 1 561 ? 11.910 -20.654 22.683 1.00 16.56 561 PHE A C 1
ATOM 4492 O O . PHE A 1 561 ? 10.667 -20.809 22.549 1.00 17.90 561 PHE A O 1
ATOM 4500 N N . TYR A 1 562 ? 12.468 -19.492 23.021 1.00 14.73 562 TYR A N 1
ATOM 4501 C CA . TYR A 1 562 ? 11.725 -18.248 23.156 1.00 15.48 562 TYR A CA 1
ATOM 4502 C C . TYR A 1 562 ? 12.437 -17.160 22.376 1.00 14.56 562 TYR A C 1
ATOM 4503 O O . TYR A 1 562 ? 13.653 -17.278 22.049 1.00 14.92 562 TYR A O 1
ATOM 4512 N N . ASP A 1 563 ? 11.704 -16.078 22.120 1.00 13.88 563 ASP A N 1
ATOM 4513 C CA . ASP A 1 563 ? 12.217 -15.001 21.288 1.00 14.40 563 ASP A CA 1
ATOM 4514 C C . ASP A 1 563 ? 12.779 -13.905 22.188 1.00 13.89 563 ASP A C 1
ATOM 4515 O O . ASP A 1 563 ? 12.032 -13.189 22.864 1.00 14.80 563 ASP A O 1
ATOM 4520 N N . LEU A 1 564 ? 14.125 -13.826 22.269 1.00 14.40 564 LEU A N 1
ATOM 4521 C CA . LEU A 1 564 ? 14.739 -12.898 23.195 1.00 15.86 564 LEU A CA 1
ATOM 4522 C C . LEU A 1 564 ? 14.595 -11.433 22.829 1.00 14.73 564 LEU A C 1
ATOM 4523 O O . LEU A 1 564 ? 14.951 -10.511 23.599 1.00 15.76 564 LEU A O 1
ATOM 4528 N N . THR A 1 565 ? 14.018 -11.137 21.655 1.00 13.61 565 THR A N 1
ATOM 4529 C CA . THR A 1 565 ? 13.751 -9.774 21.315 1.00 13.93 565 THR A CA 1
ATOM 4530 C C . THR A 1 565 ? 12.459 -9.227 21.928 1.00 14.44 565 THR A C 1
ATOM 4531 O O . THR A 1 565 ? 12.223 -8.014 21.910 1.00 15.79 565 THR A O 1
ATOM 4535 N N . GLY A 1 566 ? 11.652 -10.100 22.471 1.00 15.10 566 GLY A N 1
ATOM 4536 C CA . GLY A 1 566 ? 10.322 -9.699 22.995 1.00 15.85 566 GLY A CA 1
ATOM 4537 C C . GLY A 1 566 ? 9.233 -9.568 21.950 1.00 16.98 566 GLY A C 1
ATOM 4538 O O . GLY A 1 566 ? 8.127 -9.189 22.289 1.00 17.01 566 GLY A O 1
ATOM 4539 N N . HIS A 1 567 ? 9.527 -9.826 20.676 1.00 14.97 567 HIS A N 1
ATOM 4540 C CA . HIS A 1 567 ? 8.575 -9.527 19.645 1.00 15.25 567 HIS A CA 1
ATOM 4541 C C . HIS A 1 567 ? 7.434 -10.534 19.567 1.00 15.92 567 HIS A C 1
ATOM 4542 O O . HIS A 1 567 ? 6.272 -10.110 19.507 1.00 17.79 567 HIS A O 1
ATOM 4549 N N . ILE A 1 568 ? 7.761 -11.802 19.535 1.00 15.22 568 ILE A N 1
ATOM 4550 C CA . ILE A 1 568 ? 6.752 -12.861 19.420 1.00 16.17 568 ILE A CA 1
ATOM 4551 C C . ILE A 1 568 ? 6.523 -13.458 20.813 1.00 17.34 568 ILE A C 1
ATOM 4552 O O . ILE A 1 568 ? 7.464 -13.915 21.477 1.00 17.20 568 ILE A O 1
ATOM 4557 N N . LYS A 1 569 ? 5.251 -13.437 21.247 1.00 17.47 569 LYS A N 1
ATOM 4558 C CA . LYS A 1 569 ? 4.898 -13.803 22.638 1.00 20.94 569 LYS A CA 1
ATOM 4559 C C . LYS A 1 569 ? 4.433 -15.232 22.682 1.00 21.96 569 LYS A C 1
ATOM 4560 O O . LYS A 1 569 ? 3.330 -15.543 23.158 1.00 24.65 569 LYS A O 1
ATOM 4566 N N . GLU A 1 570 ? 5.259 -16.119 22.175 1.00 21.07 570 GLU A N 1
ATOM 4567 C CA . GLU A 1 570 ? 5.006 -17.548 22.093 1.00 21.02 570 GLU A CA 1
ATOM 4568 C C . GLU A 1 570 ? 6.312 -18.268 22.258 1.00 20.59 570 GLU A C 1
ATOM 4569 O O . GLU A 1 570 ? 7.357 -17.660 22.015 1.00 22.67 570 GLU A O 1
ATOM 4575 N N . HIS A 1 571 ? 6.286 -19.528 22.635 1.00 18.08 571 HIS A N 1
ATOM 4576 C CA . HIS A 1 571 ? 7.408 -20.405 22.512 1.00 17.86 571 HIS A CA 1
ATOM 4577 C C . HIS A 1 571 ? 7.267 -21.336 21.355 1.00 18.72 571 HIS A C 1
ATOM 4578 O O . HIS A 1 571 ? 6.169 -21.565 20.839 1.00 20.90 571 HIS A O 1
ATOM 4585 N N . VAL A 1 572 ? 8.405 -21.830 20.898 1.00 18.32 572 VAL A N 1
ATOM 4586 C CA . VAL A 1 572 ? 8.498 -22.810 19.822 1.00 18.40 572 VAL A CA 1
ATOM 4587 C C . VAL A 1 572 ? 9.168 -24.031 20.423 1.00 19.51 572 VAL A C 1
ATOM 4588 O O . VAL A 1 572 ? 10.263 -23.914 20.966 1.00 21.00 572 VAL A O 1
ATOM 4592 N N . THR A 1 573 ? 8.525 -25.202 20.314 1.00 21.08 573 THR A N 1
ATOM 4593 C CA . THR A 1 573 ? 9.106 -26.427 20.812 1.00 20.67 573 THR A CA 1
ATOM 4594 C C . THR A 1 573 ? 9.349 -27.310 19.608 1.00 21.14 573 THR A C 1
ATOM 4595 O O . THR A 1 573 ? 8.421 -27.630 18.826 1.00 23.75 573 THR A O 1
ATOM 4599 N N . THR A 1 574 ? 10.601 -27.652 19.392 1.00 20.41 574 THR A N 1
ATOM 4600 C CA . THR A 1 574 ? 10.975 -28.433 18.258 1.00 21.09 574 THR A CA 1
ATOM 4601 C C . THR A 1 574 ? 10.609 -29.917 18.428 1.00 22.08 574 THR A C 1
ATOM 4602 O O . THR A 1 574 ? 10.472 -30.437 19.544 1.00 22.61 574 THR A O 1
ATOM 4606 N N . ASP A 1 575 ? 10.544 -30.581 17.285 1.00 23.43 575 ASP A N 1
ATOM 4607 C CA . ASP A 1 575 ? 10.221 -31.990 17.241 1.00 24.05 575 ASP A CA 1
ATOM 4608 C C . ASP A 1 575 ? 11.474 -32.835 17.383 1.00 24.63 575 ASP A C 1
ATOM 4609 O O . ASP A 1 575 ? 12.556 -32.341 17.655 1.00 25.11 575 ASP A O 1
ATOM 4614 N N . SER A 1 576 ? 11.324 -34.160 17.240 1.00 25.93 576 SER A N 1
ATOM 4615 C CA . SER A 1 576 ? 12.408 -35.085 17.485 1.00 26.10 576 SER A CA 1
ATOM 4616 C C . SER A 1 576 ? 13.561 -34.981 16.478 1.00 26.20 576 SER A C 1
ATOM 4617 O O . SER A 1 576 ? 14.668 -35.459 16.748 1.00 27.36 576 SER A O 1
ATOM 4620 N N . GLU A 1 577 ? 13.323 -34.308 15.344 1.00 26.24 577 GLU A N 1
ATOM 4621 C CA . GLU A 1 577 ? 14.314 -34.102 14.305 1.00 26.57 577 GLU A CA 1
ATOM 4622 C C . GLU A 1 577 ? 14.874 -32.658 14.403 1.00 25.81 577 GLU A C 1
ATOM 4623 O O . GLU A 1 577 ? 15.710 -32.293 13.605 1.00 29.23 577 GLU A O 1
ATOM 4629 N N . GLY A 1 578 ? 14.417 -31.868 15.357 1.00 24.00 578 GLY A N 1
ATOM 4630 C CA . GLY A 1 578 ? 14.913 -30.472 15.504 1.00 22.44 578 GLY A CA 1
ATOM 4631 C C . GLY A 1 578 ? 14.117 -29.374 14.838 1.00 21.90 578 GLY A C 1
ATOM 4632 O O . GLY A 1 578 ? 14.437 -28.167 15.003 1.00 20.70 578 GLY A O 1
ATOM 4633 N N . TYR A 1 579 ? 13.032 -29.710 14.148 1.00 20.55 579 TYR A N 1
ATOM 4634 C CA . TYR A 1 579 ? 12.257 -28.695 13.428 1.00 19.75 579 TYR A CA 1
ATOM 4635 C C . TYR A 1 579 ? 11.203 -28.028 14.291 1.00 20.56 579 TYR A C 1
ATOM 4636 O O . TYR A 1 579 ? 10.522 -28.670 15.110 1.00 21.01 579 TYR A O 1
ATOM 4645 N N . GLY A 1 580 ? 11.039 -26.739 14.083 1.00 19.55 580 GLY A N 1
ATOM 4646 C CA . GLY A 1 580 ? 9.943 -25.990 14.615 1.00 18.31 580 GLY A CA 1
ATOM 4647 C C . GLY A 1 580 ? 9.466 -24.948 13.669 1.00 17.78 580 GLY A C 1
ATOM 4648 O O . GLY A 1 580 ? 10.187 -24.630 12.720 1.00 19.43 580 GLY A O 1
ATOM 4649 N N . ASN A 1 581 ? 8.308 -24.384 13.959 1.00 18.94 581 ASN A N 1
ATOM 4650 C CA . ASN A 1 581 ? 7.736 -23.252 13.210 1.00 18.15 581 ASN A CA 1
ATOM 4651 C C . ASN A 1 581 ? 8.082 -21.982 13.926 1.00 18.71 581 ASN A C 1
ATOM 4652 O O . ASN A 1 581 ? 7.397 -21.540 14.851 1.00 20.10 581 ASN A O 1
ATOM 4657 N N . PHE A 1 582 ? 9.210 -21.416 13.522 1.00 18.07 582 PHE A N 1
ATOM 4658 C CA . PHE A 1 582 ? 9.680 -20.180 14.148 1.00 15.79 582 PHE A CA 1
ATOM 4659 C C . PHE A 1 582 ? 9.041 -18.966 13.472 1.00 15.79 582 PHE A C 1
ATOM 4660 O O . PHE A 1 582 ? 8.676 -19.029 12.305 1.00 18.51 582 PHE A O 1
ATOM 4668 N N . LYS A 1 583 ? 8.867 -17.850 14.163 1.00 15.25 583 LYS A N 1
ATOM 4669 C CA . LYS A 1 583 ? 8.055 -16.755 13.721 1.00 15.97 583 LYS A CA 1
ATOM 4670 C C . LYS A 1 583 ? 8.791 -15.413 13.796 1.00 15.73 583 LYS A C 1
ATOM 4671 O O . LYS A 1 583 ? 9.760 -15.203 14.587 1.00 15.86 583 LYS A O 1
ATOM 4677 N N . VAL A 1 584 ? 8.322 -14.461 13.005 1.00 14.96 584 VAL A N 1
ATOM 4678 C CA . VAL A 1 584 ? 8.787 -13.101 12.967 1.00 14.81 584 VAL A CA 1
ATOM 4679 C C . VAL A 1 584 ? 7.641 -12.174 12.533 1.00 15.11 584 VAL A C 1
ATOM 4680 O O . VAL A 1 584 ? 6.719 -12.591 11.819 1.00 17.14 584 VAL A O 1
ATOM 4684 N N . ILE A 1 585 ? 7.668 -10.948 12.967 1.00 13.83 585 ILE A N 1
ATOM 4685 C CA . ILE A 1 585 ? 6.684 -9.920 12.576 1.00 15.25 585 ILE A CA 1
ATOM 4686 C C . ILE A 1 585 ? 7.176 -9.273 11.287 1.00 15.22 585 ILE A C 1
ATOM 4687 O O . ILE A 1 585 ? 8.318 -8.841 11.190 1.00 15.43 585 ILE A O 1
ATOM 4692 N N . LYS A 1 586 ? 6.291 -9.141 10.289 1.00 15.71 586 LYS A N 1
ATOM 4693 C CA . LYS A 1 586 ? 6.631 -8.402 9.051 1.00 14.75 586 LYS A CA 1
ATOM 4694 C C . LYS A 1 586 ? 6.449 -6.910 9.178 1.00 15.85 586 LYS A C 1
ATOM 4695 O O . LYS A 1 586 ? 5.474 -6.339 8.662 1.00 16.83 586 LYS A O 1
ATOM 4701 N N . SER A 1 587 ? 7.382 -6.248 9.850 1.00 14.40 587 SER A N 1
ATOM 4702 C CA . SER A 1 587 ? 7.402 -4.815 9.929 1.00 15.08 587 SER A CA 1
ATOM 4703 C C . SER A 1 587 ? 8.856 -4.334 9.891 1.00 15.24 587 SER A C 1
ATOM 4704 O O . SER A 1 587 ? 9.762 -5.084 10.274 1.00 16.16 587 SER A O 1
ATOM 4707 N N . GLU A 1 588 ? 9.045 -3.091 9.489 1.00 15.80 588 GLU A N 1
ATOM 4708 C CA . GLU A 1 588 ? 10.372 -2.475 9.549 1.00 17.63 588 GLU A CA 1
ATOM 4709 C C . GLU A 1 588 ? 10.845 -2.434 10.998 1.00 18.06 588 GLU A C 1
ATOM 4710 O O . GLU A 1 588 ? 11.983 -2.765 11.296 1.00 18.75 588 GLU A O 1
ATOM 4716 N N . ASP A 1 589 ? 9.962 -2.037 11.899 1.00 18.06 589 ASP A N 1
ATOM 4717 C CA . ASP A 1 589 ? 10.337 -1.703 13.261 1.00 19.94 589 ASP A CA 1
ATOM 4718 C C . ASP A 1 589 ? 10.650 -2.935 14.056 1.00 20.18 589 ASP A C 1
ATOM 4719 O O . ASP A 1 589 ? 11.558 -2.870 14.913 1.00 22.53 589 ASP A O 1
ATOM 4724 N N . LYS A 1 590 ? 9.949 -4.042 13.808 1.00 17.83 590 LYS A N 1
ATOM 4725 C CA . LYS A 1 590 ? 10.075 -5.222 14.629 1.00 17.70 590 LYS A CA 1
ATOM 4726 C C . LYS A 1 590 ? 10.360 -6.506 13.869 1.00 14.47 590 LYS A C 1
ATOM 4727 O O . LYS A 1 590 ? 10.312 -7.570 14.453 1.00 15.27 590 LYS A O 1
ATOM 4733 N N . GLY A 1 591 ? 10.843 -6.416 12.634 1.00 13.19 591 GLY A N 1
ATOM 4734 C CA . GLY A 1 591 ? 11.043 -7.564 11.780 1.00 13.61 591 GLY A CA 1
ATOM 4735 C C . GLY A 1 591 ? 12.358 -8.328 11.987 1.00 14.45 591 GLY A C 1
ATOM 4736 O O . GLY A 1 591 ? 13.083 -8.644 11.031 1.00 13.20 591 GLY A O 1
ATOM 4737 N N A TRP A 1 592 ? 12.679 -8.562 13.247 0.50 13.44 592 TRP A N 1
ATOM 4738 N N B TRP A 1 592 ? 12.663 -8.630 13.246 0.50 12.76 592 TRP A N 1
ATOM 4739 C CA A TRP A 1 592 ? 13.699 -9.492 13.576 0.50 14.29 592 TRP A CA 1
ATOM 4740 C CA B TRP A 1 592 ? 13.862 -9.352 13.627 0.50 13.33 592 TRP A CA 1
ATOM 4741 C C A TRP A 1 592 ? 13.285 -10.174 14.846 0.50 14.01 592 TRP A C 1
ATOM 4742 C C B TRP A 1 592 ? 13.510 -10.095 14.904 0.50 13.05 592 TRP A C 1
ATOM 4743 O O A TRP A 1 592 ? 12.550 -9.639 15.695 0.50 15.11 592 TRP A O 1
ATOM 4744 O O B TRP A 1 592 ? 13.084 -9.445 15.885 0.50 13.69 592 TRP A O 1
ATOM 4765 N N . SER A 1 593 ? 13.637 -11.427 14.890 1.00 12.71 593 SER A N 1
ATOM 4766 C CA . SER A 1 593 ? 13.431 -12.279 16.065 1.00 13.37 593 SER A CA 1
ATOM 4767 C C . SER A 1 593 ? 14.656 -13.157 16.216 1.00 14.28 593 SER A C 1
ATOM 4768 O O . SER A 1 593 ? 15.269 -13.607 15.214 1.00 14.93 593 SER A O 1
ATOM 4771 N N . ILE A 1 594 ? 15.040 -13.442 17.463 1.00 13.34 594 ILE A N 1
ATOM 4772 C CA . ILE A 1 594 ? 16.146 -14.379 17.738 1.00 14.37 594 ILE A CA 1
ATOM 4773 C C . ILE A 1 594 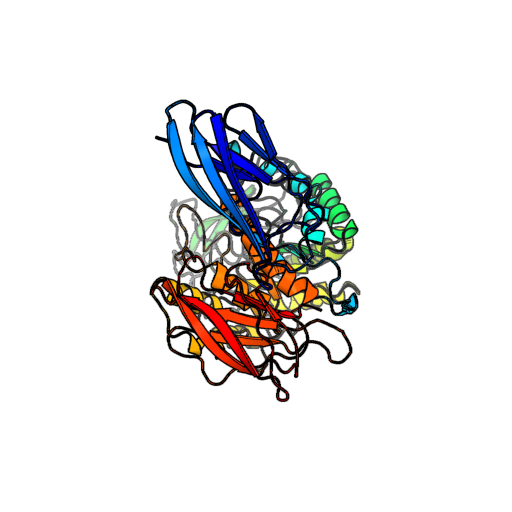? 15.658 -15.363 18.768 1.00 12.82 594 ILE A C 1
ATOM 4774 O O . ILE A 1 594 ? 15.360 -14.960 19.906 1.00 15.19 594 ILE A O 1
ATOM 4779 N N . TRP A 1 595 ? 15.488 -16.594 18.331 1.00 12.87 595 TRP A N 1
ATOM 4780 C CA . TRP A 1 595 ? 14.944 -17.665 19.157 1.00 12.75 595 TRP A CA 1
ATOM 4781 C C . TRP A 1 595 ? 16.106 -18.384 19.807 1.00 13.35 595 TRP A C 1
ATOM 4782 O O . TRP A 1 595 ? 17.007 -18.888 19.115 1.00 14.17 595 TRP A O 1
ATOM 4793 N N . VAL A 1 596 ? 16.039 -18.511 21.116 1.00 13.72 596 VAL A N 1
ATOM 4794 C CA . VAL A 1 596 ? 17.089 -19.192 21.878 1.00 13.79 596 VAL A CA 1
ATOM 4795 C C . VAL A 1 596 ? 16.453 -20.163 22.879 1.00 15.26 596 VAL A C 1
ATOM 4796 O O . VAL A 1 596 ? 15.272 -20.015 23.228 1.00 15.25 596 VAL A O 1
ATOM 4800 N N . PRO A 1 597 ? 17.220 -21.161 23.304 1.00 15.14 597 PRO A N 1
ATOM 4801 C CA . PRO A 1 597 ? 16.627 -22.049 24.291 1.00 16.14 597 PRO A CA 1
ATOM 4802 C C . PRO A 1 597 ? 16.212 -21.430 25.575 1.00 17.19 597 PRO A C 1
ATOM 4803 O O . PRO A 1 597 ? 16.859 -20.568 26.074 1.00 16.90 597 PRO A O 1
ATOM 4807 N N . VAL A 1 598 ? 15.098 -21.925 26.137 1.00 18.45 598 VAL A N 1
ATOM 4808 C CA . VAL A 1 598 ? 14.608 -21.418 27.417 1.00 20.84 598 VAL A CA 1
ATOM 4809 C C . VAL A 1 598 ? 15.443 -21.923 28.562 1.00 23.48 598 VAL A C 1
ATOM 4810 O O . VAL A 1 598 ? 15.585 -21.258 29.578 1.00 23.52 598 VAL A O 1
ATOM 4814 N N . GLU A 1 599 ? 16.024 -23.090 28.382 1.00 27.90 599 GLU A N 1
ATOM 4815 C CA . GLU A 1 599 ? 16.844 -23.725 29.416 1.00 32.55 599 GLU A CA 1
ATOM 4816 C C . GLU A 1 599 ? 18.204 -23.849 28.815 1.00 33.90 599 GLU A C 1
ATOM 4817 O O . GLU A 1 599 ? 18.371 -24.602 27.853 1.00 37.23 599 GLU A O 1
#

CATH classification: 2.60.40.1220 (+3 more: 3.20.20.80, 2.40.30.140, 2.60.40.1180)

Secondary structure (DSSP, 8-state):
---EEEEESPTTEEE-TT--EEEEEESS-EEEEEEEEEEETTTTEEPTT-EEEEETTEEEEE---PPTT-EEEEEEEEEETT--EEEEEEEEEEPPSS-----GGGPPP-EEE---TTTTSHHHHHH-GGGGGHHHHHHHHHHHHHHHT--EEEPPP-SEETTGGG--S-SEEETT-SS-S-BTTBSSBTTB-HHHHHHHHHHHHHTT-EEEEEE--SEE-S-SEEEEEEBPTT-SSSTT-EEEEEEEB--TTTTTSS----B-GGGEEEEEEETTTTEEEEEEBTT--PPP-SSTT-S--SSEEE-TT-HHHHHHHHHHHHHHHHTT---EEEETTGGGS-HHHHHHHHHHHHHT-SS--EEEE-----SHHHHHHHHHHH--TTEEEE-HHHHHHHHHHTT---GGGGGS-SGGGSTTTGGGEEE-S--TTTS-SSS-SS----SSHHHHHHHHHH-SSSEEEEEHIIIIIS--HHHHHHHHHHHHHT--S-EEE-S---SSEEEEEE---TTSTT--EEEEEE---S--EEEEEEE-S-TT-EEEETTS-S-SEEE--TTSEEEEEEE-STTT-EEEEEE--

Nearest PDB structures (foldseek):
  3bcf-assembly1_A  TM=1.000E+00  e=0.000E+00  Halothermothrix orenii H 168
  8xc9-assembly1_B  TM=9.386E-01  e=1.400E-57  Alkalimonas delamerensis
  4uzu-assembly1_A  TM=9.108E-01  e=1.250E-53  Geobacillus stearothermophilus
  6ag0-assembly1_A  TM=9.095E-01  e=2.949E-53  Geobacillus stearothermophilus
  1ud3-assembly1_A  TM=9.126E-01  e=1.038E-52  Bacillus sp. KSM-K38

Foldseek 3Di:
DKDWPAKVVGFLFEAALPDFKIKTAIPFFFDDWPDKFKAFLAVRDTDPDKDWDGDGRMIIIGDDGDDAQTKIKIWTWTAHPVRDIDTDIGIYGYHHPDFWDDPPVFFAAAEAAQDFLQFCHDVNCVVPVVQQAQLLVLLVCLQVCLVLRHQEYEYFAQAAAQCFLNDSHQQDADLPQRLCFCPNNHSGHVHGHLVSNLSSCVSNVVSNHAYAHADRQWAHDNAPAWDWFAFDCPFPPPHRDIFIARWWHQPVRCVQPLHRDTTGLVQFQFAQAGPVVRHGDTTGTHPHDQADFLDPPLLDDHHGGGRCVDVVSLVVVLSSLLCCCPPSNHQEYEYEPVRNDHLQSVQVSVVSNCVSDPRRYAYEYEDQDQDLVSVVSRCVVSVHVRYAYEFNVQLVVLVVLLVFFQVQCNCQTTLCRDPPRVQRYAYEHDGNQQDDDPNRPHHHSPFLSLVSLLVVLLDPTHHYYHYPCVCPPVPCVSQVSLSSVLNRGASDADKDFDDDRGRFKGKIKHQHDPPIPWHIKIKIFTSAAPFDKAWDWDQNNDAQFWKDWSSSPDNYIWTHHRRRITIDIATRNRVTRITMITTPD

Organism: Halothermothrix orenii (strain H 168 / OCM 544 / DSM 9562) (NCBI:txid373903)

Radius of gyration: 27.47 Å; Cα contacts (8 Å, |Δi|>4): 1435; chains: 1; bounding box: 79×66×61 Å

Sequence (585 aa):
SLFLIESEPSTGASVSKNLTEIILIFSNDINKVSQLALTDLITDSDIIQGIDDYNIEGNKVIINNFSLEPTCCNYRLSYEVIDIYDNHLQGYIEFLVNQSNYPQIPDQEVNHTILQAFYWEMNTGEYATEHPEEANLWNLLAEERAPELAEAGFTAVWLPPANKGMAGIHDVGYGTYDLWDLGEFDQKGTVRTKYGTKGELENAIDALHNNDIKVYFDAVLNHRMGADYAETVLLDENSRDKPGQYIKAWTGFNFPGRNGEYSNFTWNGQCFDGTDWDDYSKESGKYLFDEKSWDWTYNWDEDYLMGADVDYENEAVQNDVIDWGQWIINNIDFDGFRLDAVKHIDYRFIDKWMSAVQNSSNRRDVFFVGEAWVEDVVDDLKGFLDTVGNPDLRVFDFPLRSFFVDMLNGAYMADLRNAGLVNSSPGYENRAVTFVDNHDTDRDEGSYTVSIYSRKYQAYAYILTRAEGVPTVYWKDYYIWEMKEGLDKLLTARRYYAYGPGYEVDNNDADIYSYVRSGFPDVAGDGLVLMISSDGTSGNVAGKWINSRQPDTEFYDLTGHIKEHVTTDSEGYGNFKVIKSEDKGWWSIWVPVE

B-factor: mean 20.01, std 8.79, range [8.4, 75.13]